Protein AF-A0A2P4Y3R8-F1 (afdb_monomer_lite)

Sequence (422 aa):
MKSQGFIYETKVVGDVSLLGSKKVIDGGCFAMSKYPLANCEEVTFGNVASGEDRYADKGVIYFQVRVPVQSNSGSEATEIVHVVGTHLQAWETPIAVSTRNSQLALMRKFVDSLNLPKDEPVIFAGDMNVNKHADGAQAPDGEYTAMLDLLSVHDPKLQEKSAMYSFDPHSNNLAVDGPSSGGITERLDYIMSMKFWLYSSASLAACVGLLYYTYVTRQQFYPSIIYLVTSKVSVLVLGNAGLVLTTLFGRLLKSFFLGTLRDAEVEVVAARECPEISFHVMVLFTALVFLKIFHWLSQARIEFLEQTDIITRLTHVRLVGLMVMLAAVDTGFVVWCSLKVMEIGPSVFILFGFEFLILLVTIMATFLRYVLYVVDSRMDGAWTNKFTYLFYLELVSEVTKLVVYLVFFMLIFTYYGMPLHI

Secondary structure (DSSP, 8-state):
-GGGT--EEPPPTTTT--TTT--SEE-----EESS-EEEEEEEE-TT---GGGGGEE-EEEEEEEEEEEE-TTS-EEEEEEEEEEEE---SSSHHHHHHHHHHHHHHHHHHHHTT--TTS-EEEEEE----TTSTTTTSTTSHHHHHHHHHTB--PPPPTTS-S-SB-TTT-HHHHS-TT--SS-B--EEEEEB-HHHHHHHHHHHHHHHHHHHHHHH-SHHHHHHHHHH-HHHHHHHHHHHHHHHHHHHHHHIIIII-S--HHHHHHHHTT--HHHHHHHHHHHHHHHHHHHHHHHHHHHHHHHHT-S---HHHHHHHHHHHHHHHHHHHHHHHHHHHHHHHH-SSTHHHHHHHHHHHHHHHHHHHHHHHHHHHHTTSSS--TTHHHHHHHHHHHHHHHHHHHHHHHHHHHHHHH--S---

Structure (mmCIF, N/CA/C/O backbone):
data_AF-A0A2P4Y3R8-F1
#
_entry.id   AF-A0A2P4Y3R8-F1
#
loop_
_atom_site.group_PDB
_atom_site.id
_atom_site.type_symbol
_atom_site.label_atom_id
_atom_site.label_alt_id
_atom_site.label_comp_id
_atom_site.label_asym_id
_atom_site.label_entity_id
_atom_site.label_seq_id
_atom_site.pdbx_PDB_ins_code
_atom_site.Cartn_x
_atom_site.Cartn_y
_atom_site.Cartn_z
_atom_site.occupancy
_atom_site.B_iso_or_equiv
_atom_site.auth_seq_id
_atom_site.auth_comp_id
_atom_site.auth_asym_id
_atom_site.auth_atom_id
_atom_site.pdbx_PDB_model_num
ATOM 1 N N . MET A 1 1 ? 5.828 -11.573 -32.703 1.00 80.31 1 MET A N 1
ATOM 2 C CA . MET A 1 1 ? 4.931 -11.076 -31.633 1.00 80.31 1 MET A CA 1
ATOM 3 C C . MET A 1 1 ? 3.463 -11.392 -31.903 1.00 80.31 1 MET A C 1
ATOM 5 O O . MET A 1 1 ? 2.886 -12.115 -31.103 1.00 80.31 1 MET A O 1
ATOM 9 N N . LYS A 1 2 ? 2.869 -10.974 -33.034 1.00 87.50 2 LYS A N 1
ATOM 10 C CA . LYS A 1 2 ? 1.460 -11.304 -33.360 1.00 87.50 2 LYS A CA 1
ATOM 11 C C . LYS A 1 2 ? 1.169 -12.812 -33.385 1.00 87.50 2 LYS A C 1
ATOM 13 O O . LYS A 1 2 ? 0.206 -13.262 -32.778 1.00 87.50 2 LYS A O 1
ATOM 18 N N . SER A 1 3 ? 2.070 -13.610 -33.962 1.00 89.94 3 SER A N 1
ATOM 19 C CA . SER A 1 3 ? 1.998 -15.084 -33.928 1.00 89.94 3 SER A CA 1
ATOM 20 C C . SER A 1 3 ? 2.093 -15.700 -32.523 1.00 89.94 3 SER A C 1
ATOM 22 O O . SER A 1 3 ? 1.733 -16.855 -32.348 1.00 89.94 3 SER A O 1
ATOM 24 N N . GLN A 1 4 ? 2.559 -14.939 -31.527 1.00 88.69 4 GLN A N 1
ATOM 25 C CA . GLN A 1 4 ? 2.680 -15.339 -30.118 1.00 88.69 4 GLN A CA 1
ATOM 26 C C . GLN A 1 4 ? 1.507 -14.809 -29.261 1.00 88.69 4 GLN A C 1
ATOM 28 O O . GLN A 1 4 ? 1.574 -14.820 -28.031 1.00 88.69 4 GLN A O 1
ATOM 33 N N . GLY A 1 5 ? 0.442 -14.307 -29.901 1.00 87.88 5 GLY A N 1
ATOM 34 C CA . GLY A 1 5 ? -0.787 -13.843 -29.248 1.00 87.88 5 GLY A CA 1
ATOM 35 C C . GLY A 1 5 ? -0.800 -12.370 -28.829 1.00 87.88 5 GLY A C 1
ATOM 36 O O . GLY A 1 5 ? -1.782 -11.923 -28.247 1.00 87.88 5 GLY A O 1
ATOM 37 N N . PHE A 1 6 ? 0.250 -11.598 -29.121 1.00 91.38 6 PHE A N 1
ATOM 38 C CA . PHE A 1 6 ? 0.269 -10.152 -28.873 1.00 91.38 6 PHE A CA 1
ATOM 39 C C . PHE A 1 6 ? -0.452 -9.428 -30.013 1.00 91.38 6 PHE A C 1
ATOM 41 O O . PHE A 1 6 ? 0.163 -9.099 -31.029 1.00 91.38 6 PHE A O 1
ATOM 48 N N . ILE A 1 7 ? -1.767 -9.271 -29.877 1.00 91.69 7 ILE A N 1
ATOM 49 C CA . ILE A 1 7 ? -2.648 -8.770 -30.942 1.00 91.69 7 ILE A CA 1
ATOM 50 C C . ILE A 1 7 ? -2.992 -7.285 -30.805 1.00 91.69 7 ILE A C 1
ATOM 52 O O . ILE A 1 7 ? -3.366 -6.668 -31.798 1.00 91.69 7 ILE A O 1
ATOM 56 N N . TYR A 1 8 ? -2.854 -6.714 -29.607 1.00 90.75 8 TYR A N 1
ATOM 57 C CA . TYR A 1 8 ? -3.070 -5.290 -29.367 1.00 90.75 8 TYR A CA 1
ATOM 58 C C . TYR A 1 8 ? -1.741 -4.556 -29.477 1.00 90.75 8 TYR A C 1
ATOM 60 O O . TYR A 1 8 ? -0.746 -5.020 -28.922 1.00 90.75 8 TYR A O 1
ATOM 68 N N . GLU A 1 9 ? -1.719 -3.424 -30.175 1.00 92.19 9 GLU A N 1
ATOM 69 C CA . GLU A 1 9 ? -0.513 -2.620 -30.367 1.00 92.19 9 GLU A CA 1
ATOM 70 C C . GLU A 1 9 ? -0.818 -1.128 -30.271 1.00 92.19 9 GLU A C 1
ATOM 72 O O . GLU A 1 9 ? -1.919 -0.676 -30.595 1.00 92.19 9 GLU A O 1
ATOM 77 N N . THR A 1 10 ? 0.162 -0.368 -29.803 1.00 90.19 10 THR A N 1
ATOM 78 C CA . THR A 1 10 ? 0.141 1.090 -29.875 1.00 90.19 10 THR A CA 1
ATOM 79 C C . THR A 1 10 ? 0.768 1.568 -31.183 1.00 90.19 10 THR A C 1
ATOM 81 O O . THR A 1 10 ? 1.383 0.797 -31.920 1.00 90.19 10 THR A O 1
ATOM 84 N N . LYS A 1 11 ? 0.668 2.872 -31.451 1.00 87.00 11 LYS A N 1
ATOM 85 C CA . LYS A 1 11 ? 1.521 3.515 -32.455 1.00 87.00 11 LYS A CA 1
ATOM 86 C C . LYS A 1 11 ? 2.966 3.588 -31.958 1.00 87.00 11 LYS A C 1
ATOM 88 O O . LYS A 1 11 ? 3.220 3.421 -30.761 1.00 87.00 11 LYS A O 1
ATOM 93 N N . VAL A 1 12 ? 3.882 3.823 -32.894 1.00 87.50 12 VAL A N 1
ATOM 94 C CA . VAL A 1 12 ? 5.274 4.154 -32.590 1.00 87.50 12 VAL A CA 1
ATOM 95 C C . VAL A 1 12 ? 5.354 5.636 -32.245 1.00 87.50 12 VAL A C 1
ATOM 97 O O . VAL A 1 12 ? 4.813 6.470 -32.976 1.00 87.50 12 VAL A O 1
ATOM 100 N N . VAL A 1 13 ? 6.037 5.953 -31.147 1.00 85.88 13 VAL A N 1
ATOM 101 C CA . VAL A 1 13 ? 6.236 7.335 -30.696 1.00 85.88 13 VAL A CA 1
ATOM 102 C C . VAL A 1 13 ? 6.862 8.175 -31.809 1.00 85.88 13 VAL A C 1
ATOM 104 O O . VAL A 1 13 ? 7.889 7.797 -32.372 1.00 85.88 13 VAL A O 1
ATOM 107 N N . GLY A 1 14 ? 6.262 9.330 -32.111 1.00 78.38 14 GLY A N 1
ATOM 108 C CA . GLY A 1 14 ? 6.790 10.270 -33.107 1.00 78.38 14 GLY A CA 1
ATOM 109 C C . GLY A 1 14 ? 6.389 9.966 -34.554 1.00 78.38 14 GLY A C 1
ATOM 110 O O . GLY A 1 14 ? 6.770 10.699 -35.469 1.00 78.38 14 GLY A O 1
ATOM 111 N N . ASP A 1 15 ? 5.574 8.933 -34.797 1.00 74.06 15 ASP A N 1
ATOM 112 C CA . ASP A 1 15 ? 5.124 8.603 -36.153 1.00 74.06 15 ASP A CA 1
ATOM 113 C C . ASP A 1 15 ? 4.133 9.646 -36.723 1.00 74.06 15 ASP A C 1
ATOM 115 O O . ASP A 1 15 ? 4.111 9.908 -37.928 1.00 74.06 15 ASP A O 1
ATOM 119 N N . VAL A 1 16 ? 3.362 10.333 -35.868 1.00 60.66 16 VAL A N 1
ATOM 120 C CA . VAL A 1 16 ? 2.310 11.291 -36.285 1.00 60.66 16 VAL A CA 1
ATOM 121 C C . VAL A 1 16 ? 2.684 12.762 -36.023 1.00 60.66 16 VAL A C 1
ATOM 123 O O . VAL A 1 16 ? 1.822 13.641 -36.047 1.00 60.66 16 VAL A O 1
ATOM 126 N N . SER A 1 17 ? 3.965 13.066 -35.795 1.00 57.41 17 SER A N 1
ATOM 127 C CA . SER A 1 17 ? 4.448 14.448 -35.661 1.00 57.41 17 SER A CA 1
ATOM 128 C C . SER A 1 17 ? 4.026 15.300 -36.873 1.00 57.41 17 SER A C 1
ATOM 130 O O . SER A 1 17 ? 4.121 14.852 -38.019 1.00 57.41 17 SER A O 1
ATOM 132 N N . LEU A 1 18 ? 3.559 16.537 -36.638 1.00 55.41 18 LEU A N 1
ATOM 133 C CA . LEU A 1 18 ? 3.224 17.491 -37.707 1.00 55.41 18 LEU A CA 1
ATOM 134 C C . LEU A 1 18 ? 4.405 17.588 -38.688 1.00 55.41 18 LEU A C 1
ATOM 136 O O . LEU A 1 18 ? 5.551 17.682 -38.258 1.00 55.41 18 LEU A O 1
ATOM 140 N N . LEU A 1 19 ? 4.135 17.600 -39.999 1.00 53.12 19 LEU A N 1
ATOM 141 C CA . LEU A 1 19 ? 5.152 17.553 -41.071 1.00 53.12 19 LEU A CA 1
ATOM 142 C C . LEU A 1 19 ? 6.309 18.569 -40.927 1.00 53.12 19 LEU A C 1
ATOM 144 O O . LEU A 1 19 ? 7.364 18.359 -41.512 1.00 53.12 19 LEU A O 1
ATOM 148 N N . GLY A 1 20 ? 6.127 19.657 -40.167 1.00 50.16 20 GLY A N 1
ATOM 149 C CA . GLY A 1 20 ? 7.159 20.667 -39.896 1.00 50.16 20 GLY A CA 1
ATOM 150 C C . GLY A 1 20 ? 8.032 20.427 -38.654 1.00 50.16 20 GLY A C 1
ATOM 151 O O . GLY A 1 20 ? 8.997 21.161 -38.464 1.00 50.16 20 GLY A O 1
ATOM 152 N N . SER A 1 21 ? 7.709 19.445 -37.807 1.00 58.12 21 SER A N 1
ATOM 153 C CA . SER A 1 21 ? 8.436 19.124 -36.566 1.00 58.12 21 SER A CA 1
ATOM 154 C C . SER A 1 21 ? 8.866 17.657 -36.454 1.00 58.12 21 SER A C 1
ATOM 156 O O . SER A 1 21 ? 9.479 17.303 -35.453 1.00 58.12 21 SER A O 1
ATOM 158 N N . LYS A 1 22 ? 8.537 16.812 -37.443 1.00 68.50 22 LYS A N 1
ATOM 159 C CA . LYS A 1 22 ? 8.931 15.396 -37.485 1.00 68.50 22 LYS A CA 1
ATOM 160 C C . LYS A 1 22 ? 10.428 15.270 -37.772 1.00 68.50 22 LYS A C 1
ATOM 162 O O . LYS A 1 22 ? 10.925 15.846 -38.743 1.00 68.50 22 LYS A O 1
ATOM 167 N N . LYS A 1 23 ? 11.145 14.527 -36.931 1.00 77.50 23 LYS A N 1
ATOM 168 C CA . LYS A 1 23 ? 12.564 14.222 -37.138 1.00 77.50 23 LYS A CA 1
ATOM 169 C C . LYS A 1 23 ? 12.757 13.136 -38.201 1.00 77.50 23 LYS A C 1
ATOM 171 O O . LYS A 1 23 ? 11.805 12.574 -38.736 1.00 77.50 23 LYS A O 1
ATOM 176 N N . VAL A 1 24 ? 14.021 12.882 -38.543 1.00 76.00 24 VAL A N 1
ATOM 177 C CA . VAL A 1 24 ? 14.418 11.942 -39.607 1.00 76.00 24 VAL A CA 1
ATOM 178 C C . VAL A 1 24 ? 14.015 10.504 -39.265 1.00 76.00 24 VAL A C 1
ATOM 180 O O . VAL A 1 24 ? 13.695 9.731 -40.164 1.00 76.00 24 VAL A O 1
ATOM 183 N N . ILE A 1 25 ? 14.023 10.160 -37.977 1.00 82.00 25 ILE A N 1
ATOM 184 C CA . ILE A 1 25 ? 13.709 8.834 -37.449 1.00 82.00 25 ILE A CA 1
ATOM 185 C C . ILE A 1 25 ? 12.616 8.990 -36.384 1.00 82.00 25 ILE A C 1
ATOM 187 O O . ILE A 1 25 ? 12.618 9.965 -35.626 1.00 82.00 25 ILE A O 1
ATOM 191 N N . ASP A 1 26 ? 11.675 8.049 -36.328 1.00 83.81 26 ASP A N 1
ATOM 192 C CA . ASP A 1 26 ? 10.723 7.965 -35.217 1.00 83.81 26 ASP A CA 1
ATOM 193 C C . ASP A 1 26 ? 11.428 7.584 -33.896 1.00 83.81 26 ASP A C 1
ATOM 195 O O . ASP A 1 26 ? 12.639 7.354 -33.841 1.00 83.81 26 ASP A O 1
ATOM 199 N N . GLY A 1 27 ? 10.692 7.587 -32.787 1.00 82.38 27 GLY A N 1
ATOM 200 C CA . GLY A 1 27 ? 11.248 7.280 -31.471 1.00 82.38 27 GLY A CA 1
ATOM 201 C C . GLY A 1 27 ? 11.538 5.797 -31.233 1.00 82.38 27 GLY A C 1
ATOM 202 O O . GLY A 1 27 ? 12.138 5.467 -30.211 1.00 82.38 27 GLY A O 1
ATOM 203 N N . GLY A 1 28 ? 11.085 4.894 -32.110 1.00 86.44 28 GLY A N 1
ATOM 204 C CA . GLY A 1 28 ? 11.276 3.445 -31.995 1.00 86.44 28 GLY A CA 1
ATOM 205 C C . GLY A 1 28 ? 10.563 2.765 -30.817 1.00 86.44 28 GLY A C 1
ATOM 206 O O . GLY A 1 28 ? 10.687 1.553 -30.648 1.00 86.44 28 GLY A O 1
ATOM 207 N N . CYS A 1 29 ? 9.811 3.506 -29.998 1.00 91.12 29 CYS A N 1
ATOM 208 C CA . CYS A 1 29 ? 9.105 2.975 -28.834 1.00 91.12 29 CYS A CA 1
ATOM 209 C C . CYS A 1 29 ? 7.635 2.697 -29.175 1.00 91.12 29 CYS A C 1
ATOM 211 O O . CYS A 1 29 ? 6.921 3.583 -29.642 1.00 91.12 29 CYS A O 1
ATOM 213 N N . PHE A 1 30 ? 7.180 1.470 -28.933 1.00 93.00 30 PHE A N 1
ATOM 214 C CA . PHE A 1 30 ? 5.783 1.053 -29.037 1.00 93.00 30 PHE A CA 1
ATOM 215 C C . PHE A 1 30 ? 5.540 -0.129 -28.096 1.00 93.00 30 PHE A C 1
ATOM 217 O O . PHE A 1 30 ? 6.482 -0.789 -27.653 1.00 93.00 30 PHE A O 1
ATOM 224 N N . ALA A 1 31 ? 4.277 -0.420 -27.805 1.00 92.56 31 ALA A N 1
ATOM 225 C CA . ALA A 1 31 ? 3.898 -1.551 -26.978 1.00 92.56 31 ALA A CA 1
ATOM 226 C C . ALA A 1 31 ? 3.015 -2.532 -27.738 1.00 92.56 31 ALA A C 1
ATOM 228 O O . ALA A 1 31 ? 2.199 -2.153 -28.580 1.00 92.56 31 ALA A O 1
ATOM 229 N N . MET A 1 32 ? 3.156 -3.809 -27.386 1.00 93.94 32 MET A N 1
ATOM 230 C CA . MET A 1 32 ? 2.245 -4.865 -27.800 1.00 93.94 32 MET A CA 1
ATOM 231 C C . MET A 1 32 ? 1.757 -5.641 -26.582 1.00 93.94 32 MET A C 1
ATOM 233 O O . MET A 1 32 ? 2.530 -5.918 -25.667 1.00 93.94 32 MET A O 1
ATOM 237 N N . SER A 1 33 ? 0.492 -6.049 -26.591 1.00 91.75 33 SER A N 1
ATOM 238 C CA . SER A 1 33 ? -0.130 -6.770 -25.484 1.00 91.75 33 SER A CA 1
ATOM 239 C C . SER A 1 33 ? -1.001 -7.923 -25.977 1.00 91.75 33 SER A C 1
ATOM 241 O O . SER A 1 33 ? -1.590 -7.878 -27.061 1.00 91.75 33 SER A O 1
ATOM 243 N N . LYS A 1 34 ? -1.084 -8.978 -25.158 1.00 91.44 34 LYS A N 1
ATOM 244 C CA . LYS A 1 34 ? -2.095 -10.040 -25.304 1.00 91.44 34 LYS A CA 1
ATOM 245 C C . LYS A 1 34 ? -3.477 -9.576 -24.841 1.00 91.44 34 LYS A C 1
ATOM 247 O O . LYS A 1 34 ? -4.485 -10.147 -25.240 1.00 91.44 34 LYS A O 1
ATOM 252 N N . TYR A 1 35 ? -3.506 -8.534 -24.017 1.00 90.56 35 TYR A N 1
ATOM 253 C CA . TYR A 1 35 ? -4.698 -7.982 -23.397 1.00 90.56 35 TYR A CA 1
ATOM 254 C C . TYR A 1 35 ? -5.066 -6.618 -23.990 1.00 90.56 35 TYR A C 1
ATOM 256 O O . TYR A 1 35 ? -4.163 -5.907 -24.444 1.00 90.56 35 TYR A O 1
ATOM 264 N N . PRO A 1 36 ? -6.357 -6.232 -23.969 1.00 89.69 36 PRO A N 1
ATOM 265 C CA . PRO A 1 36 ? -6.809 -4.982 -24.563 1.00 89.69 36 PRO A CA 1
ATOM 266 C C . PRO A 1 36 ? -6.053 -3.765 -24.029 1.00 89.69 36 PRO A C 1
ATOM 268 O O . PRO A 1 36 ? -5.886 -3.607 -22.816 1.00 89.69 36 PRO A O 1
ATOM 271 N N . LEU A 1 37 ? -5.637 -2.904 -24.958 1.00 91.25 37 LEU A N 1
ATOM 272 C CA . LEU A 1 37 ? -5.038 -1.607 -24.666 1.00 91.25 37 LEU A CA 1
ATOM 273 C C . LEU A 1 37 ? -6.103 -0.509 -24.739 1.00 91.25 37 LEU A C 1
ATOM 275 O O . LEU A 1 37 ? -6.946 -0.521 -25.637 1.00 91.25 37 LEU A O 1
ATOM 279 N N . ALA A 1 38 ? -6.062 0.438 -23.808 1.00 88.50 38 ALA A N 1
ATOM 280 C CA . ALA A 1 38 ? -6.932 1.611 -23.782 1.00 88.50 38 ALA A CA 1
ATOM 281 C C . ALA A 1 38 ? -6.128 2.879 -23.465 1.00 88.50 38 ALA A C 1
ATOM 283 O O . ALA A 1 38 ? -5.016 2.796 -22.949 1.00 88.50 38 ALA A O 1
ATOM 284 N N . ASN A 1 39 ? -6.705 4.045 -23.773 1.00 88.56 39 ASN A N 1
ATOM 285 C CA . ASN A 1 39 ? -6.154 5.370 -23.464 1.00 88.56 39 ASN A CA 1
ATOM 286 C C . ASN A 1 39 ? -4.656 5.494 -23.780 1.00 88.56 39 ASN A C 1
ATOM 288 O O . ASN A 1 39 ? -3.850 5.802 -22.907 1.00 88.56 39 ASN A O 1
ATOM 292 N N . CYS A 1 40 ? -4.287 5.194 -25.025 1.00 91.81 40 CYS A N 1
ATOM 293 C CA . CYS A 1 40 ? -2.906 5.308 -25.469 1.00 91.81 40 CYS A CA 1
ATOM 294 C C . CYS A 1 40 ? -2.580 6.770 -25.791 1.00 91.81 40 CYS A C 1
ATOM 296 O O . CYS A 1 40 ? -3.207 7.355 -26.676 1.00 91.81 40 CYS A O 1
ATOM 298 N N . GLU A 1 41 ? -1.588 7.333 -25.113 1.00 91.69 41 GLU A N 1
ATOM 299 C CA . GLU A 1 41 ? -1.102 8.697 -25.324 1.00 91.69 41 GLU A CA 1
ATOM 300 C C . GLU A 1 41 ? 0.417 8.692 -25.496 1.00 91.69 41 GLU A C 1
ATOM 302 O O . GLU A 1 41 ? 1.101 7.780 -25.038 1.00 91.69 41 GLU A O 1
ATOM 307 N N . GLU A 1 42 ? 0.965 9.708 -26.152 1.00 91.50 42 GLU A N 1
ATOM 308 C CA . GLU A 1 42 ? 2.407 9.835 -26.346 1.00 91.50 42 GLU A CA 1
ATOM 309 C C . GLU A 1 42 ? 2.859 11.286 -26.211 1.00 91.50 42 GLU A C 1
ATOM 311 O O . GLU A 1 42 ? 2.099 12.224 -26.465 1.00 91.50 42 GLU A O 1
ATOM 316 N N . VAL A 1 43 ? 4.121 11.471 -25.835 1.00 90.75 43 VAL A N 1
ATOM 317 C CA . VAL A 1 43 ? 4.776 12.778 -25.836 1.00 90.75 43 VAL A CA 1
ATOM 318 C C . VAL A 1 43 ? 6.226 12.637 -26.280 1.00 90.75 43 VAL A C 1
ATOM 320 O O . VAL A 1 43 ? 6.988 11.841 -25.738 1.00 90.75 43 VAL A O 1
ATOM 323 N N . THR A 1 44 ? 6.636 13.428 -27.267 1.00 91.00 44 THR A N 1
ATOM 324 C CA . THR A 1 44 ? 8.034 13.487 -27.717 1.00 91.00 44 THR A CA 1
ATOM 325 C C . THR A 1 44 ? 8.859 14.406 -26.818 1.00 91.00 44 THR A C 1
ATOM 327 O O . THR A 1 44 ? 8.371 15.457 -26.397 1.00 91.00 44 THR A O 1
ATOM 330 N N . PHE A 1 45 ? 10.142 14.104 -26.613 1.00 91.31 45 PHE A N 1
ATOM 331 C CA . PHE A 1 45 ? 11.068 14.992 -25.894 1.00 91.31 45 PHE A CA 1
ATOM 332 C C . PHE A 1 45 ? 11.451 16.255 -26.688 1.00 91.31 45 PHE A C 1
ATOM 334 O O . PHE A 1 45 ? 12.042 17.191 -26.140 1.00 91.31 45 PHE A O 1
ATOM 341 N N . GLY A 1 46 ? 11.120 16.304 -27.983 1.00 88.12 46 GLY A N 1
ATOM 342 C CA . GLY A 1 46 ? 11.381 17.445 -28.857 1.00 88.12 46 GLY A CA 1
ATOM 343 C C . GLY A 1 46 ? 12.875 17.771 -28.943 1.00 88.12 46 GLY A C 1
ATOM 344 O O . GLY A 1 46 ? 13.689 16.933 -29.341 1.00 88.12 46 GLY A O 1
ATOM 345 N N . ASN A 1 47 ? 13.236 18.997 -28.556 1.00 88.06 47 ASN A N 1
ATOM 346 C CA . ASN A 1 47 ? 14.613 19.501 -28.612 1.00 88.06 47 ASN A CA 1
ATOM 347 C C . ASN A 1 47 ? 15.503 19.019 -27.454 1.00 88.06 47 ASN A C 1
ATOM 349 O O . ASN A 1 47 ? 16.705 19.287 -27.468 1.00 88.06 47 ASN A O 1
ATOM 353 N N . VAL A 1 48 ? 14.945 18.326 -26.455 1.00 91.62 48 VAL A N 1
ATOM 354 C CA . VAL A 1 48 ? 15.709 17.775 -25.325 1.00 91.62 48 VAL A CA 1
ATOM 355 C C . VAL A 1 48 ? 16.400 16.482 -25.769 1.00 91.62 48 VAL A C 1
ATOM 357 O O . VAL A 1 48 ? 15.962 15.376 -25.458 1.00 91.62 48 VAL A O 1
ATOM 360 N N . ALA A 1 49 ? 17.456 16.642 -26.566 1.00 91.44 49 ALA A N 1
ATOM 361 C CA . ALA A 1 49 ? 18.290 15.575 -27.110 1.00 91.44 49 ALA A CA 1
ATOM 362 C C . ALA A 1 49 ? 19.714 16.086 -27.406 1.00 91.44 49 ALA A C 1
ATOM 364 O O . ALA A 1 49 ? 19.936 17.270 -27.704 1.00 91.44 49 ALA A O 1
ATOM 365 N N . SER A 1 50 ? 20.691 15.183 -27.383 1.00 91.38 50 SER A N 1
ATOM 366 C CA . SER A 1 50 ? 22.107 15.462 -27.630 1.00 91.38 50 SER A CA 1
ATOM 367 C C . SER A 1 50 ? 22.730 14.436 -28.581 1.00 91.38 50 SER A C 1
ATOM 369 O O . SER A 1 50 ? 22.249 13.313 -28.692 1.00 91.38 50 SER A O 1
ATOM 371 N N . GLY A 1 51 ? 23.794 14.829 -29.288 1.00 89.00 51 GLY A N 1
ATOM 372 C CA . GLY A 1 51 ? 24.458 13.952 -30.257 1.00 89.00 51 GLY A CA 1
ATOM 373 C C . GLY A 1 51 ? 23.517 13.473 -31.367 1.00 89.00 51 GLY A C 1
ATOM 374 O O . GLY A 1 51 ? 22.705 14.249 -31.877 1.00 89.00 51 GLY A O 1
ATOM 375 N N . GLU A 1 52 ? 23.637 12.195 -31.721 1.00 84.62 52 GLU A N 1
ATOM 376 C CA . GLU A 1 52 ? 22.868 11.545 -32.790 1.00 84.62 52 GLU A CA 1
ATOM 377 C C . GLU A 1 52 ? 21.383 11.353 -32.438 1.00 84.62 52 GLU A C 1
ATOM 379 O O . GLU A 1 52 ? 20.530 11.388 -33.324 1.00 84.62 52 GLU A O 1
ATOM 384 N N . ASP A 1 53 ? 21.030 11.294 -31.149 1.00 87.06 53 ASP A N 1
ATOM 385 C CA . ASP A 1 53 ? 19.632 11.183 -30.698 1.00 87.06 53 ASP A CA 1
ATOM 386 C C . ASP A 1 53 ? 18.775 12.398 -31.105 1.00 87.06 53 ASP A C 1
ATOM 388 O O . ASP A 1 53 ? 17.544 12.355 -31.072 1.00 87.06 53 ASP A O 1
ATOM 392 N N . ARG A 1 54 ? 19.399 13.496 -31.554 1.00 87.44 54 ARG A N 1
ATOM 393 C CA . ARG A 1 54 ? 18.690 14.644 -32.139 1.00 87.44 54 ARG A CA 1
ATOM 394 C C . ARG A 1 54 ? 17.960 14.315 -33.436 1.00 87.44 54 ARG A C 1
ATOM 396 O O . ARG A 1 54 ? 17.043 15.058 -33.777 1.00 87.44 54 ARG A O 1
ATOM 403 N N . TYR A 1 55 ? 18.336 13.241 -34.127 1.00 85.56 55 TYR A N 1
ATOM 404 C CA . TYR A 1 55 ? 17.690 12.801 -35.364 1.00 85.56 55 TYR A CA 1
ATOM 405 C C . TYR A 1 55 ? 16.473 11.894 -35.131 1.00 85.56 55 TYR A C 1
ATOM 407 O O . TYR A 1 55 ? 15.758 11.624 -36.094 1.00 85.56 55 TYR A O 1
ATOM 415 N N . ALA A 1 56 ? 16.217 11.470 -33.886 1.00 86.69 56 ALA A N 1
ATOM 416 C CA . ALA A 1 56 ? 15.104 10.598 -33.517 1.00 86.69 56 ALA A CA 1
ATOM 417 C C . ALA A 1 56 ? 14.050 11.322 -32.661 1.00 86.69 56 ALA A C 1
ATOM 419 O O . ALA A 1 56 ? 14.379 12.052 -31.715 1.00 86.69 56 ALA A O 1
ATOM 420 N N . ASP A 1 57 ? 12.767 11.114 -32.963 1.00 86.00 57 ASP A N 1
ATOM 421 C CA . ASP A 1 57 ? 11.630 11.605 -32.166 1.00 86.00 57 ASP A CA 1
ATOM 422 C C . ASP A 1 57 ? 11.399 10.729 -30.922 1.00 86.00 57 ASP A C 1
ATOM 424 O O . ASP A 1 57 ? 10.308 10.220 -30.673 1.00 86.00 57 ASP A O 1
ATOM 428 N N . LYS A 1 58 ? 12.452 10.562 -30.107 1.00 92.19 58 LYS A N 1
ATOM 429 C CA . LYS A 1 58 ? 12.373 9.875 -28.811 1.00 92.19 58 LYS A CA 1
ATOM 430 C C . LYS A 1 58 ? 11.334 10.542 -27.910 1.00 92.19 58 LYS A C 1
ATOM 432 O O . LYS A 1 58 ? 11.145 11.765 -27.925 1.00 92.19 58 LYS A O 1
ATOM 437 N N . GLY A 1 59 ? 10.690 9.735 -27.081 1.00 93.12 59 GLY A N 1
ATOM 438 C CA . GLY A 1 59 ? 9.620 10.193 -26.216 1.00 93.12 59 GLY A CA 1
ATOM 439 C C . GLY A 1 59 ? 9.088 9.096 -25.315 1.00 93.12 59 GLY A C 1
ATOM 440 O O . GLY A 1 59 ? 9.690 8.034 -25.165 1.00 93.12 59 GLY A O 1
ATOM 441 N N . VAL A 1 60 ? 7.934 9.387 -24.738 1.00 95.44 60 VAL A N 1
ATOM 442 C CA . VAL A 1 60 ? 7.224 8.538 -23.794 1.00 95.44 60 VAL A CA 1
ATOM 443 C C . VAL A 1 60 ? 5.926 8.079 -24.433 1.00 95.44 60 VAL A C 1
ATOM 445 O O . VAL A 1 60 ? 5.227 8.876 -25.061 1.00 95.44 60 VAL A O 1
ATOM 448 N N . ILE A 1 61 ? 5.584 6.816 -24.215 1.00 95.31 61 ILE A N 1
ATOM 449 C CA . ILE A 1 61 ? 4.277 6.257 -24.527 1.00 95.31 61 ILE A CA 1
ATOM 450 C C . ILE A 1 61 ? 3.567 5.835 -23.248 1.00 95.31 61 ILE A C 1
ATOM 452 O O . ILE A 1 61 ? 4.141 5.170 -22.394 1.00 95.31 61 ILE A O 1
ATOM 456 N N . TYR A 1 62 ? 2.308 6.213 -23.113 1.00 96.38 62 TYR A N 1
ATOM 457 C CA . TYR A 1 62 ? 1.421 5.785 -22.046 1.00 96.38 62 TYR A CA 1
ATOM 458 C C . TYR A 1 62 ? 0.308 4.920 -22.625 1.00 96.38 62 TYR A C 1
ATOM 460 O O . TYR A 1 62 ? -0.214 5.214 -23.698 1.00 96.38 62 TYR A O 1
ATOM 468 N N . PHE A 1 63 ? -0.064 3.859 -21.916 1.00 95.06 63 PHE A N 1
ATOM 469 C CA . PHE A 1 63 ? -1.226 3.043 -22.247 1.00 95.06 63 PHE A CA 1
ATOM 470 C C . PHE A 1 63 ? -1.767 2.326 -21.010 1.00 95.06 63 PHE A C 1
ATOM 472 O O . PHE A 1 63 ? -1.035 1.990 -20.077 1.00 95.06 63 PHE A O 1
ATOM 479 N N . GLN A 1 64 ? -3.068 2.056 -21.024 1.00 93.88 64 GLN A N 1
ATOM 480 C CA . GLN A 1 64 ? -3.737 1.209 -20.045 1.00 93.88 64 GLN A CA 1
ATOM 481 C C . GLN A 1 64 ? -3.819 -0.214 -20.579 1.00 93.88 64 GLN A C 1
ATOM 483 O O . GLN A 1 64 ? -4.291 -0.428 -21.696 1.00 93.88 64 GLN A O 1
ATOM 488 N N . VAL A 1 65 ? -3.415 -1.190 -19.773 1.00 92.50 65 VAL A N 1
ATOM 489 C CA . VAL A 1 65 ? -3.607 -2.612 -20.068 1.00 92.50 65 VAL A CA 1
ATOM 490 C C . VAL A 1 65 ? -4.727 -3.146 -19.191 1.00 92.50 65 VAL A C 1
ATOM 492 O O . VAL A 1 65 ? -4.684 -3.003 -17.972 1.00 92.50 65 VAL A O 1
ATOM 495 N N . ARG A 1 66 ? -5.720 -3.781 -19.814 1.00 87.81 66 ARG A N 1
ATOM 496 C CA . ARG A 1 66 ? -6.842 -4.427 -19.126 1.00 87.81 66 ARG A CA 1
ATOM 497 C C . ARG A 1 66 ? -6.534 -5.893 -18.870 1.00 87.81 66 ARG A C 1
ATOM 499 O O . ARG A 1 66 ? -6.767 -6.726 -19.742 1.00 87.81 66 ARG A O 1
ATOM 506 N N . VAL A 1 67 ? -5.982 -6.203 -17.706 1.00 85.12 67 VAL A N 1
ATOM 507 C CA . VAL A 1 67 ? -5.561 -7.563 -17.365 1.00 85.12 67 VAL A CA 1
ATOM 508 C C . VAL A 1 67 ? -6.753 -8.321 -16.767 1.00 85.12 67 VAL A C 1
ATOM 510 O O . VAL A 1 67 ? -7.310 -7.873 -15.764 1.00 85.12 67 VAL A O 1
ATOM 513 N N . PRO A 1 68 ? -7.181 -9.448 -17.362 1.00 77.38 68 PRO A N 1
ATOM 514 C CA . PRO A 1 68 ? -8.210 -10.286 -16.773 1.00 77.38 68 PRO A CA 1
ATOM 515 C C . PRO A 1 68 ? -7.662 -10.946 -15.508 1.00 77.38 68 PRO A C 1
ATOM 517 O O . PRO A 1 68 ? -6.618 -11.599 -15.530 1.00 77.38 68 PRO A O 1
ATOM 520 N N . VAL A 1 69 ? -8.399 -10.795 -14.416 1.00 71.38 69 VAL A N 1
ATOM 521 C CA . VAL A 1 69 ? -8.141 -11.440 -13.133 1.00 71.38 69 VAL A CA 1
ATOM 522 C C . VAL A 1 69 ? -9.180 -12.542 -12.973 1.00 71.38 69 VAL A C 1
ATOM 524 O O . VAL A 1 69 ? -10.389 -12.298 -13.025 1.00 71.38 69 VAL A O 1
ATOM 527 N N . GLN A 1 70 ? -8.720 -13.786 -12.832 1.00 50.31 70 GLN A N 1
ATOM 528 C CA . GLN A 1 70 ? -9.621 -14.917 -12.625 1.00 50.31 70 GLN A CA 1
ATOM 529 C C . GLN A 1 70 ? -10.305 -14.784 -11.260 1.00 50.31 70 GLN A C 1
ATOM 531 O O . GLN A 1 70 ? -9.687 -15.022 -10.225 1.00 50.31 70 GLN A O 1
ATOM 536 N N . SER A 1 71 ? -11.591 -14.420 -11.259 1.00 45.38 71 SER A N 1
ATOM 537 C CA . SER A 1 71 ? -12.433 -14.498 -10.064 1.00 45.38 71 SER A CA 1
ATOM 538 C C . SER A 1 71 ? -13.064 -15.882 -9.951 1.00 45.38 71 SER A C 1
ATOM 540 O O . SER A 1 71 ? -13.655 -16.396 -10.904 1.00 45.38 71 SER A O 1
ATOM 542 N N . ASN A 1 72 ? -13.043 -16.454 -8.748 1.00 44.38 72 ASN A N 1
ATOM 543 C CA . ASN A 1 72 ? -13.709 -17.724 -8.442 1.00 44.38 72 ASN A CA 1
ATOM 544 C C . ASN A 1 72 ? -15.253 -17.654 -8.503 1.00 44.38 72 ASN A C 1
ATOM 546 O O . ASN A 1 72 ? -15.910 -18.684 -8.382 1.00 44.38 72 ASN A O 1
ATOM 550 N N . SER A 1 73 ? -15.853 -16.475 -8.707 1.00 47.50 73 SER A N 1
ATOM 551 C CA . SER A 1 73 ? -17.304 -16.295 -8.901 1.00 47.50 73 SER A CA 1
ATOM 552 C C . SER A 1 73 ? -17.778 -16.530 -10.343 1.00 47.50 73 SER A C 1
ATOM 554 O O . SER A 1 73 ? -18.965 -16.378 -10.623 1.00 47.50 73 SER A O 1
ATOM 556 N N . GLY A 1 74 ? -16.872 -16.855 -11.274 1.00 45.75 74 GLY A N 1
ATOM 557 C CA . GLY A 1 74 ? -17.193 -16.980 -12.701 1.00 45.75 74 GLY A CA 1
ATOM 558 C C . GLY A 1 74 ? -17.426 -15.638 -13.410 1.00 45.75 74 GLY A C 1
ATOM 559 O O . GLY A 1 74 ? -17.757 -15.625 -14.592 1.00 45.75 74 GLY A O 1
ATOM 560 N N . SER A 1 75 ? -17.242 -14.511 -12.715 1.00 44.78 75 SER A N 1
ATOM 561 C CA . SER A 1 75 ? -17.231 -13.174 -13.313 1.00 44.78 75 SER A CA 1
ATOM 562 C C . SER A 1 75 ? -15.800 -12.783 -13.679 1.00 44.78 75 SER A C 1
ATOM 564 O O . SER A 1 75 ? -14.942 -12.728 -12.801 1.00 44.78 75 SER A O 1
ATOM 566 N N . GLU A 1 76 ? -15.533 -12.481 -14.947 1.00 54.84 76 GLU A N 1
ATOM 567 C CA . GLU A 1 76 ? -14.250 -11.913 -15.376 1.00 54.84 76 GLU A CA 1
ATOM 568 C C . GLU A 1 76 ? -14.072 -10.521 -14.747 1.00 54.84 76 GLU A C 1
ATOM 570 O O . GLU A 1 76 ? -14.648 -9.534 -15.206 1.00 54.84 76 GLU A O 1
ATOM 575 N N . ALA A 1 77 ? -13.305 -10.437 -13.658 1.00 62.59 77 ALA A N 1
ATOM 576 C CA . ALA A 1 77 ? -12.845 -9.160 -13.134 1.00 62.59 77 ALA A CA 1
ATOM 577 C C . ALA A 1 77 ? -11.675 -8.687 -14.005 1.00 62.59 77 ALA A C 1
ATOM 579 O O . ALA A 1 77 ? -10.871 -9.488 -14.473 1.00 62.59 77 ALA A O 1
ATOM 580 N N . THR A 1 78 ? -11.595 -7.390 -14.276 1.00 70.69 78 THR A N 1
ATOM 581 C CA . THR A 1 78 ? -10.519 -6.809 -15.083 1.00 70.69 78 THR A CA 1
ATOM 582 C C . THR A 1 78 ? -9.842 -5.731 -14.262 1.00 70.69 78 THR A C 1
ATOM 584 O O . THR A 1 78 ? -10.507 -4.789 -13.836 1.00 70.69 78 THR A O 1
ATOM 587 N N . GLU A 1 79 ? -8.535 -5.858 -14.065 1.00 79.94 79 GLU A N 1
ATOM 588 C CA . GLU A 1 79 ? -7.718 -4.811 -13.461 1.00 79.94 79 GLU A CA 1
ATOM 589 C C . GLU A 1 79 ? -7.083 -3.940 -14.541 1.00 79.94 79 GLU A C 1
ATOM 591 O O . GLU A 1 79 ? -6.732 -4.406 -15.632 1.00 79.94 79 GLU A O 1
ATOM 596 N N . ILE A 1 80 ? -6.954 -2.653 -14.234 1.00 84.38 80 ILE A N 1
ATOM 597 C CA . ILE A 1 80 ? -6.300 -1.683 -15.102 1.00 84.38 80 ILE A CA 1
ATOM 598 C C . ILE A 1 80 ? -4.889 -1.461 -14.573 1.00 84.38 80 ILE A C 1
ATOM 600 O O . ILE A 1 80 ? -4.687 -1.139 -13.406 1.00 84.38 80 ILE A O 1
ATOM 604 N N . VAL A 1 81 ? -3.909 -1.640 -15.454 1.00 89.62 81 VAL A N 1
ATOM 605 C CA . VAL A 1 81 ? -2.510 -1.317 -15.178 1.00 89.62 81 VAL A CA 1
ATOM 606 C C . VAL A 1 81 ? -2.083 -0.190 -16.102 1.00 89.62 81 VAL A C 1
ATOM 608 O O . VAL A 1 81 ? -2.214 -0.295 -17.324 1.00 89.62 81 VAL A O 1
ATOM 611 N N . HIS A 1 82 ? -1.548 0.880 -15.525 1.00 93.50 82 HIS A N 1
ATOM 612 C CA . HIS A 1 82 ? -0.986 1.999 -16.268 1.00 93.50 82 HIS A CA 1
ATOM 613 C C . HIS A 1 82 ? 0.481 1.727 -16.582 1.00 93.50 82 HIS A C 1
ATOM 615 O O . HIS A 1 82 ? 1.286 1.522 -15.672 1.00 93.50 82 HIS A O 1
ATOM 621 N N . VAL A 1 83 ? 0.850 1.761 -17.859 1.00 95.44 83 VAL A N 1
ATOM 622 C CA . VAL A 1 83 ? 2.231 1.541 -18.292 1.00 95.44 83 VAL A CA 1
ATOM 623 C C . VAL A 1 83 ? 2.743 2.771 -19.023 1.00 95.44 83 VAL A C 1
ATOM 625 O O . VAL A 1 83 ? 2.083 3.303 -19.912 1.00 95.44 83 VAL A O 1
ATOM 628 N N . VAL A 1 84 ? 3.934 3.208 -18.630 1.00 96.69 84 VAL A N 1
ATOM 629 C CA . VAL A 1 84 ? 4.674 4.335 -19.187 1.00 96.69 84 VAL A CA 1
ATOM 630 C C . VAL A 1 84 ? 5.971 3.780 -19.775 1.00 96.69 84 VAL A C 1
ATOM 632 O O . VAL A 1 84 ? 6.902 3.446 -19.043 1.00 96.69 84 VAL A O 1
ATOM 635 N N . GLY A 1 85 ? 5.998 3.614 -21.094 1.00 96.44 85 GLY A N 1
ATOM 636 C CA . GLY A 1 85 ? 7.140 3.136 -21.868 1.00 96.44 85 GLY A CA 1
ATOM 637 C C . GLY A 1 85 ? 8.030 4.284 -22.344 1.00 96.44 85 GLY A C 1
ATOM 638 O O . GLY A 1 85 ? 7.520 5.337 -22.722 1.00 96.44 85 GLY A O 1
ATOM 639 N N . THR A 1 86 ? 9.350 4.100 -22.357 1.00 96.81 86 THR A N 1
ATOM 640 C CA . THR A 1 86 ? 10.284 5.106 -22.891 1.00 96.81 86 THR A CA 1
ATOM 641 C C . THR A 1 86 ? 11.596 4.488 -23.384 1.00 96.81 86 THR A C 1
ATOM 643 O O . THR A 1 86 ? 11.914 3.341 -23.076 1.00 96.81 86 THR A O 1
ATOM 646 N N . HIS A 1 87 ? 12.361 5.273 -24.140 1.00 96.56 87 HIS A N 1
ATOM 647 C CA . HIS A 1 87 ? 13.771 5.038 -24.441 1.00 96.56 87 HIS A CA 1
ATOM 648 C C . HIS A 1 87 ? 14.498 6.388 -24.349 1.00 96.56 87 HIS A C 1
ATOM 650 O O . HIS A 1 87 ? 14.263 7.285 -25.163 1.00 96.56 87 HIS A O 1
ATOM 656 N N . LEU A 1 88 ? 15.338 6.558 -23.325 1.00 96.44 88 LEU A N 1
ATOM 657 C CA . LEU A 1 88 ? 15.986 7.837 -23.016 1.00 96.44 88 LEU A CA 1
ATOM 658 C C . LEU A 1 88 ? 17.246 8.101 -23.857 1.00 96.44 88 LEU A C 1
ATOM 660 O O . LEU A 1 88 ? 17.653 7.303 -24.702 1.00 96.44 88 LEU A O 1
ATOM 664 N N . GLN A 1 89 ? 17.832 9.281 -23.653 1.00 95.69 89 GLN A N 1
ATOM 665 C CA . GLN A 1 89 ? 19.078 9.719 -24.270 1.00 95.69 89 GLN A CA 1
ATOM 666 C C . GLN A 1 89 ? 20.231 8.745 -23.979 1.00 95.69 89 GLN A C 1
ATOM 668 O O . GLN A 1 89 ? 20.560 8.490 -22.821 1.00 95.69 89 GLN A O 1
ATOM 673 N N . ALA A 1 90 ? 20.892 8.284 -25.039 1.00 91.62 90 ALA A N 1
ATOM 674 C CA . ALA A 1 90 ? 22.046 7.394 -24.953 1.00 91.62 90 ALA A CA 1
ATOM 675 C C . ALA A 1 90 ? 23.343 8.140 -24.585 1.00 91.62 90 ALA A C 1
ATOM 677 O O . ALA A 1 90 ? 23.420 9.368 -24.729 1.00 91.62 90 ALA A O 1
ATOM 678 N N . TRP A 1 91 ? 24.368 7.357 -24.222 1.00 90.00 91 TRP A N 1
ATOM 679 C CA . TRP A 1 91 ? 25.746 7.745 -23.872 1.00 90.00 91 TRP A CA 1
ATOM 680 C C . TRP A 1 91 ? 25.958 8.290 -22.457 1.00 90.00 91 TRP A C 1
ATOM 682 O O . TRP A 1 91 ? 25.116 8.989 -21.914 1.00 90.00 91 TRP A O 1
ATOM 692 N N . GLU A 1 92 ? 27.155 8.075 -21.911 1.00 87.06 92 GLU A N 1
ATOM 693 C CA . GLU A 1 92 ? 27.539 8.468 -20.541 1.00 87.06 92 GLU A CA 1
ATOM 694 C C . GLU A 1 92 ? 28.183 9.865 -20.446 1.00 87.06 92 GLU A C 1
ATOM 696 O O . GLU A 1 92 ? 28.768 10.249 -19.434 1.00 87.06 92 GLU A O 1
ATOM 701 N N . THR A 1 93 ? 28.122 10.665 -21.516 1.00 89.56 93 THR A N 1
ATOM 702 C CA . THR A 1 93 ? 28.695 12.021 -21.479 1.00 89.56 93 THR A CA 1
ATOM 703 C C . THR A 1 93 ? 27.918 12.920 -20.504 1.00 89.56 93 THR A C 1
ATOM 705 O O . THR A 1 93 ? 26.697 12.789 -20.402 1.00 89.56 93 THR A O 1
ATOM 708 N N . PRO A 1 94 ? 28.548 13.922 -19.858 1.00 90.62 94 PRO A N 1
ATOM 709 C CA . PRO A 1 94 ? 27.842 14.821 -18.935 1.00 90.62 94 PRO A CA 1
ATOM 710 C C . PRO A 1 94 ? 26.629 15.536 -19.558 1.00 90.62 94 PRO A C 1
ATOM 712 O O . PRO A 1 94 ? 25.630 15.797 -18.888 1.00 90.62 94 PRO A O 1
ATOM 715 N N . ILE A 1 95 ? 26.697 15.834 -20.861 1.00 92.75 95 ILE A N 1
ATOM 716 C CA . ILE A 1 95 ? 25.587 16.434 -21.613 1.00 92.75 95 ILE A CA 1
ATOM 717 C C . ILE A 1 95 ? 24.438 15.430 -21.767 1.00 92.75 95 ILE A C 1
ATOM 719 O O . ILE A 1 95 ? 23.276 15.814 -21.620 1.00 92.75 95 ILE A O 1
ATOM 723 N N . ALA A 1 96 ? 24.743 14.159 -22.033 1.00 92.75 96 ALA A N 1
ATOM 724 C CA . ALA A 1 96 ? 23.746 13.103 -22.156 1.00 92.75 96 ALA A CA 1
ATOM 725 C C . ALA A 1 96 ? 23.050 12.818 -20.816 1.00 92.75 96 ALA A C 1
ATOM 727 O O . ALA A 1 96 ? 21.822 12.831 -20.775 1.00 92.75 96 ALA A O 1
ATOM 728 N N . VAL A 1 97 ? 23.804 12.721 -19.715 1.00 92.56 97 VAL A N 1
ATOM 729 C CA . VAL A 1 97 ? 23.274 12.594 -18.340 1.00 92.56 97 VAL A CA 1
ATOM 730 C C . VAL A 1 97 ? 22.332 13.757 -17.992 1.00 92.56 97 VAL A C 1
ATOM 732 O O . VAL A 1 97 ? 21.204 13.570 -17.533 1.00 92.56 97 VAL A O 1
ATOM 735 N N . SER A 1 98 ? 22.742 15.000 -18.274 1.00 92.62 98 SER A N 1
ATOM 736 C CA . SER A 1 98 ? 21.890 16.182 -18.055 1.00 92.62 98 SER A CA 1
ATOM 737 C C . SER A 1 98 ? 20.625 16.169 -18.930 1.00 92.62 98 SER A C 1
ATOM 739 O O . SER A 1 98 ? 19.537 16.559 -18.487 1.00 92.62 98 SER A O 1
ATOM 741 N N . THR A 1 99 ? 20.751 15.677 -20.164 1.00 94.94 99 THR A N 1
ATOM 742 C CA . THR A 1 99 ? 19.631 15.516 -21.095 1.00 94.94 99 THR A CA 1
ATOM 743 C C . THR A 1 99 ? 18.652 14.452 -20.591 1.00 94.94 99 THR A C 1
ATOM 745 O O . THR A 1 99 ? 17.456 14.735 -20.552 1.00 94.94 99 THR A O 1
ATOM 748 N N . ARG A 1 100 ? 19.126 13.287 -20.120 1.00 96.69 100 ARG A N 1
ATOM 749 C CA . ARG A 1 100 ? 18.288 12.245 -19.498 1.00 96.69 100 ARG A CA 1
ATOM 750 C C . ARG A 1 100 ? 17.516 12.780 -18.301 1.00 96.69 100 ARG A C 1
ATOM 752 O O . ARG A 1 100 ? 16.305 12.601 -18.240 1.00 96.69 100 ARG A O 1
ATOM 759 N N . ASN A 1 101 ? 18.166 13.522 -17.405 1.00 94.56 101 ASN A N 1
ATOM 760 C CA . ASN A 1 101 ? 17.485 14.159 -16.271 1.00 94.56 101 ASN A CA 1
ATOM 761 C C . ASN A 1 101 ? 16.351 15.100 -16.713 1.00 94.56 101 ASN A C 1
ATOM 763 O O . ASN A 1 101 ? 15.263 15.098 -16.134 1.00 94.56 101 ASN A O 1
ATOM 767 N N . SER A 1 102 ? 16.564 15.863 -17.787 1.00 95.19 102 SER A N 1
ATOM 768 C CA . SER A 1 102 ? 15.523 16.725 -18.362 1.00 95.19 102 SER A CA 1
ATOM 769 C C . SER A 1 102 ? 14.379 15.914 -18.992 1.00 95.19 102 SER A C 1
ATOM 771 O O . SER A 1 102 ? 13.210 16.263 -18.827 1.00 95.19 102 SER A O 1
ATOM 773 N N . GLN A 1 103 ? 14.690 14.808 -19.674 1.00 96.19 103 GLN A N 1
ATOM 774 C CA . GLN A 1 103 ? 13.699 13.893 -20.250 1.00 96.19 103 GLN A CA 1
ATOM 775 C C . GLN A 1 103 ? 12.869 13.184 -19.171 1.00 96.19 103 GLN A C 1
ATOM 777 O O . GLN A 1 103 ? 11.647 13.115 -19.286 1.00 96.19 103 GLN A O 1
ATOM 782 N N . LEU A 1 104 ? 13.499 12.730 -18.086 1.00 96.75 104 LEU A N 1
ATOM 783 C CA . LEU A 1 104 ? 12.824 12.149 -16.924 1.00 96.75 104 LEU A CA 1
ATOM 784 C C . LEU A 1 104 ? 11.854 13.152 -16.279 1.00 96.75 104 LEU A C 1
ATOM 786 O O . LEU A 1 104 ? 10.733 12.787 -15.927 1.00 96.75 104 LEU A O 1
ATOM 790 N N . ALA A 1 105 ? 12.237 14.429 -16.180 1.00 94.94 105 ALA A N 1
ATOM 791 C CA . ALA A 1 105 ? 11.364 15.476 -15.649 1.00 94.94 105 ALA A CA 1
ATOM 792 C C . ALA A 1 105 ? 10.156 15.740 -16.567 1.00 94.94 105 ALA A C 1
ATOM 794 O O . ALA A 1 105 ? 9.035 15.922 -16.085 1.00 94.94 105 ALA A O 1
ATOM 795 N N . LEU A 1 106 ? 10.360 15.713 -17.890 1.00 94.69 106 LEU A N 1
ATOM 796 C CA . LEU A 1 106 ? 9.270 15.787 -18.869 1.00 94.69 106 LEU A CA 1
ATOM 797 C C . LEU A 1 106 ? 8.335 14.578 -18.765 1.00 94.69 106 LEU A C 1
ATOM 799 O O . LEU A 1 106 ? 7.119 14.757 -18.761 1.00 94.69 106 LEU A O 1
ATOM 803 N N . MET A 1 107 ? 8.889 13.372 -18.615 1.00 95.44 107 MET A N 1
ATOM 804 C CA . MET A 1 107 ? 8.119 12.146 -18.411 1.00 95.44 107 MET A CA 1
ATOM 805 C C . MET A 1 107 ? 7.275 12.224 -17.135 1.00 95.44 107 MET A C 1
ATOM 807 O O . MET A 1 107 ? 6.080 11.944 -17.180 1.00 95.44 107 MET A O 1
ATOM 811 N N . ARG A 1 108 ? 7.853 12.674 -16.013 1.00 93.88 108 ARG A N 1
ATOM 812 C CA . ARG A 1 108 ? 7.118 12.871 -14.754 1.00 93.88 108 ARG A CA 1
ATOM 813 C C . ARG A 1 108 ? 5.960 13.852 -14.930 1.00 93.88 108 ARG A C 1
ATOM 815 O O . ARG A 1 108 ? 4.831 13.527 -14.580 1.00 93.88 108 ARG A O 1
ATOM 822 N N . LYS A 1 109 ? 6.225 15.011 -15.541 1.00 93.75 109 LYS A N 1
ATOM 823 C CA . LYS A 1 109 ? 5.209 16.040 -15.803 1.00 93.75 109 LYS A CA 1
ATOM 824 C C . LYS A 1 109 ? 4.077 15.529 -16.698 1.00 93.75 109 LYS A C 1
ATOM 826 O O . LYS A 1 109 ? 2.921 15.877 -16.472 1.00 93.75 109 LYS A O 1
ATOM 831 N N . PHE A 1 110 ? 4.403 14.722 -17.706 1.00 93.75 110 PHE A N 1
ATOM 832 C CA . PHE A 1 110 ? 3.410 14.083 -18.564 1.00 93.75 110 PHE A CA 1
ATOM 833 C C . PHE A 1 110 ? 2.523 13.128 -17.762 1.00 93.75 110 PHE A C 1
ATOM 835 O O . PHE A 1 110 ? 1.306 13.282 -17.785 1.00 93.75 110 PHE A O 1
ATOM 842 N N . VAL A 1 111 ? 3.113 12.232 -16.967 1.00 92.56 111 VAL A N 1
ATOM 843 C CA . VAL A 1 111 ? 2.350 11.306 -16.113 1.00 92.56 111 VAL A CA 1
ATOM 844 C C . VAL A 1 111 ? 1.472 12.050 -15.103 1.00 92.56 111 VAL A C 1
ATOM 846 O O . VAL A 1 111 ? 0.318 11.679 -14.910 1.00 92.56 111 VAL A O 1
ATOM 849 N N . ASP A 1 112 ? 1.970 13.136 -14.506 1.00 90.25 112 ASP A N 1
ATOM 850 C CA . ASP A 1 112 ? 1.179 13.990 -13.612 1.00 90.25 112 ASP A CA 1
ATOM 851 C C . ASP A 1 112 ? -0.029 14.620 -14.321 1.00 90.25 112 ASP A C 1
ATOM 853 O O . ASP A 1 112 ? -1.101 14.743 -13.729 1.00 90.25 112 ASP A O 1
ATOM 857 N N . SER A 1 113 ? 0.108 14.980 -15.601 1.00 92.31 113 SER A N 1
ATOM 858 C CA . SER A 1 113 ? -0.985 15.575 -16.380 1.00 92.31 113 SER A CA 1
ATOM 859 C C . SER A 1 113 ? -2.119 14.597 -16.708 1.00 92.31 113 SER A C 1
ATOM 861 O O . SER A 1 113 ? -3.254 15.036 -16.902 1.00 92.31 113 SER A O 1
ATOM 863 N N . LEU A 1 114 ? -1.845 13.286 -16.691 1.00 89.38 114 LEU A N 1
ATOM 864 C CA . LEU A 1 114 ? -2.845 12.240 -16.926 1.00 89.38 114 LEU A CA 1
ATOM 865 C C . LEU A 1 114 ? -3.835 12.087 -15.758 1.00 89.38 114 LEU A C 1
ATOM 867 O O . LEU A 1 114 ? -4.877 11.462 -15.931 1.00 89.38 114 LEU A O 1
ATOM 871 N N . ASN A 1 115 ? -3.534 12.657 -14.579 1.00 85.06 115 ASN A N 1
ATOM 872 C CA . ASN A 1 115 ? -4.375 12.595 -13.375 1.00 85.06 115 ASN A CA 1
ATOM 873 C C . ASN A 1 115 ? -4.848 11.167 -13.032 1.00 85.06 115 ASN A C 1
ATOM 875 O O . ASN A 1 115 ? -6.033 10.933 -12.785 1.00 85.06 115 ASN A O 1
ATOM 879 N N . LEU A 1 116 ? -3.913 10.212 -13.034 1.00 84.44 116 LEU A N 1
ATOM 880 C CA . LEU A 1 116 ? -4.213 8.793 -12.833 1.00 84.44 116 LEU A CA 1
ATOM 881 C C . LEU A 1 116 ? -4.814 8.510 -11.438 1.00 84.44 116 LEU A C 1
ATOM 883 O O . LEU A 1 116 ? -4.417 9.161 -10.459 1.00 84.44 116 LEU A O 1
ATOM 887 N N . PRO A 1 117 ? -5.735 7.532 -11.320 1.00 77.81 117 PRO A N 1
ATOM 888 C CA . PRO A 1 117 ? -6.222 7.046 -10.031 1.00 77.81 117 PRO A CA 1
ATOM 889 C C . PRO A 1 117 ? -5.064 6.602 -9.129 1.00 77.81 117 PRO A C 1
ATOM 891 O O . PRO A 1 117 ? -4.107 5.973 -9.574 1.00 77.81 117 PRO A O 1
ATOM 894 N N . LYS A 1 118 ? -5.119 6.963 -7.842 1.00 73.94 118 LYS A N 1
ATOM 895 C CA . LYS A 1 118 ? -4.020 6.694 -6.888 1.00 73.94 118 LYS A CA 1
ATOM 896 C C . LYS A 1 118 ? -3.987 5.246 -6.395 1.00 73.94 118 LYS A C 1
ATOM 898 O O . LYS A 1 118 ? -3.016 4.841 -5.761 1.00 73.94 118 LYS A O 1
ATOM 903 N N . ASP A 1 119 ? -5.072 4.527 -6.624 1.00 69.06 119 ASP A N 1
ATOM 904 C CA . ASP A 1 119 ? -5.318 3.133 -6.287 1.00 69.06 119 ASP A CA 1
ATOM 905 C C . ASP A 1 119 ? -4.943 2.168 -7.421 1.00 69.06 119 ASP A C 1
ATOM 907 O O . ASP A 1 119 ? -4.784 0.977 -7.162 1.00 69.06 119 ASP A O 1
ATOM 911 N N . GLU A 1 120 ? -4.722 2.670 -8.640 1.00 77.38 120 GLU A N 1
ATOM 912 C CA . GLU A 1 120 ? -4.291 1.864 -9.784 1.00 77.38 120 GLU A CA 1
ATOM 913 C C . GLU A 1 120 ? -2.750 1.835 -9.907 1.00 77.38 120 GLU A C 1
ATOM 915 O O . GLU A 1 120 ? -2.067 2.844 -9.683 1.00 77.38 120 GLU A O 1
ATOM 920 N N . PRO A 1 121 ? -2.147 0.681 -10.251 1.00 82.62 121 PRO A N 1
ATOM 921 C CA . PRO A 1 121 ? -0.701 0.556 -10.373 1.00 82.62 121 PRO A CA 1
ATOM 922 C C . PRO A 1 121 ? -0.171 1.301 -11.603 1.00 82.62 121 PRO A C 1
ATOM 924 O O . PRO A 1 121 ? -0.680 1.152 -12.715 1.00 82.62 121 PRO A O 1
ATOM 927 N N . VAL A 1 122 ? 0.922 2.046 -11.407 1.00 90.94 122 VAL A N 1
ATOM 928 C CA . VAL A 1 122 ? 1.661 2.728 -12.479 1.00 90.94 122 VAL A CA 1
ATOM 929 C C . VAL A 1 122 ? 3.069 2.155 -12.587 1.00 90.94 122 VAL A C 1
ATOM 931 O O . VAL A 1 122 ? 3.825 2.140 -11.607 1.00 90.94 122 VAL A O 1
ATOM 934 N N . ILE A 1 123 ? 3.407 1.698 -13.790 1.00 93.38 123 ILE A N 1
ATOM 935 C CA . ILE A 1 123 ? 4.677 1.068 -14.143 1.00 93.38 123 ILE A CA 1
ATOM 936 C C . ILE A 1 123 ? 5.424 1.958 -15.137 1.00 93.38 123 ILE A C 1
ATOM 938 O O . ILE A 1 123 ? 4.868 2.357 -16.154 1.00 93.38 123 ILE A O 1
ATOM 942 N N . PHE A 1 124 ? 6.701 2.212 -14.871 1.00 95.38 124 PHE A N 1
ATOM 943 C CA . PHE A 1 124 ? 7.644 2.830 -15.799 1.00 95.38 124 PHE A CA 1
ATOM 944 C C . PHE A 1 124 ? 8.553 1.746 -16.368 1.00 95.38 124 PHE A C 1
ATOM 946 O O . PHE A 1 124 ? 9.147 0.991 -15.598 1.00 95.38 124 PHE A O 1
ATOM 953 N N . ALA A 1 125 ? 8.655 1.650 -17.689 1.00 95.81 125 ALA A N 1
ATOM 954 C CA . ALA A 1 125 ? 9.383 0.576 -18.348 1.00 95.81 125 ALA A CA 1
ATOM 955 C C . ALA A 1 125 ? 10.179 1.059 -19.563 1.00 95.81 125 ALA A C 1
ATOM 957 O O . ALA A 1 125 ? 9.734 1.935 -20.302 1.00 95.81 125 ALA A O 1
ATOM 958 N N . GLY A 1 126 ? 11.331 0.436 -19.794 1.00 95.88 126 GLY A N 1
ATOM 959 C CA . GLY A 1 126 ? 12.118 0.612 -21.011 1.00 95.88 126 GLY A CA 1
ATOM 960 C C . GLY A 1 126 ? 13.601 0.830 -20.747 1.00 95.88 126 GLY A C 1
ATOM 961 O O . GLY A 1 126 ? 14.083 0.625 -19.628 1.00 95.88 126 GLY A O 1
ATOM 962 N N . ASP A 1 127 ? 14.295 1.248 -21.801 1.00 96.50 127 ASP A N 1
ATOM 963 C CA . ASP A 1 127 ? 15.713 1.586 -21.756 1.00 96.50 127 ASP A CA 1
ATOM 964 C C . ASP A 1 127 ? 15.877 3.007 -21.205 1.00 96.50 127 ASP A C 1
ATOM 966 O O . ASP A 1 127 ? 15.627 4.015 -21.880 1.00 96.50 127 ASP A O 1
ATOM 970 N N . MET A 1 128 ? 16.279 3.087 -19.941 1.00 96.06 128 MET A N 1
ATOM 971 C CA . MET A 1 128 ? 16.516 4.365 -19.281 1.00 96.06 128 MET A CA 1
ATOM 972 C C . MET A 1 128 ? 17.900 4.925 -19.623 1.00 96.06 128 MET A C 1
ATOM 974 O O . MET A 1 128 ? 18.155 6.088 -19.328 1.00 96.06 128 MET A O 1
ATOM 978 N N . ASN A 1 129 ? 18.795 4.136 -20.230 1.00 95.56 129 ASN A N 1
ATOM 979 C CA . ASN A 1 129 ? 20.198 4.490 -20.452 1.00 95.56 129 ASN A CA 1
ATOM 980 C C . ASN A 1 129 ? 20.913 4.987 -19.176 1.00 95.56 129 ASN A C 1
ATOM 982 O O . ASN A 1 129 ? 21.864 5.750 -19.254 1.00 95.56 129 ASN A O 1
ATOM 986 N N . VAL A 1 130 ? 20.453 4.576 -17.988 1.00 95.44 130 VAL A N 1
ATOM 987 C CA . VAL A 1 130 ? 21.074 4.924 -16.700 1.00 95.44 130 VAL A CA 1
ATOM 988 C C . VAL A 1 130 ? 21.709 3.673 -16.123 1.00 95.44 130 VAL A C 1
ATOM 990 O O . VAL A 1 130 ? 20.997 2.752 -15.719 1.00 95.44 130 VAL A O 1
ATOM 993 N N . ASN A 1 131 ? 23.037 3.632 -16.054 1.00 93.94 131 ASN A N 1
ATOM 994 C CA . ASN A 1 131 ? 23.751 2.451 -15.589 1.00 93.94 131 ASN A CA 1
ATOM 995 C C . ASN A 1 131 ? 23.767 2.347 -14.053 1.00 93.94 131 ASN A C 1
ATOM 997 O O . ASN A 1 131 ? 24.514 3.055 -13.378 1.00 93.94 131 ASN A O 1
ATOM 1001 N N . LYS A 1 132 ? 23.005 1.402 -13.477 1.00 92.75 132 LYS A N 1
ATOM 1002 C CA . LYS A 1 132 ? 22.981 1.153 -12.016 1.00 92.75 132 LYS A CA 1
ATOM 1003 C C . LYS A 1 132 ? 24.363 0.832 -11.434 1.00 92.75 132 LYS A C 1
ATOM 1005 O O . LYS A 1 132 ? 24.608 1.074 -10.250 1.00 92.75 132 LYS A O 1
ATOM 1010 N N . HIS A 1 133 ? 25.241 0.236 -12.236 1.00 91.56 133 HIS A N 1
ATOM 1011 C CA . HIS A 1 133 ? 26.552 -0.248 -11.805 1.00 91.56 133 HIS A CA 1
ATOM 1012 C C . HIS A 1 133 ? 27.706 0.679 -12.200 1.00 91.56 133 HIS A C 1
ATOM 1014 O O . HIS A 1 133 ? 28.857 0.325 -11.951 1.00 91.56 133 HIS A O 1
ATOM 1020 N N . ALA A 1 134 ? 27.419 1.851 -12.777 1.00 89.31 134 ALA A N 1
ATOM 1021 C CA . ALA A 1 134 ? 28.437 2.870 -12.988 1.00 89.31 134 ALA A CA 1
ATOM 1022 C C . ALA A 1 134 ? 28.948 3.431 -11.649 1.00 89.31 134 ALA A C 1
ATOM 1024 O O . ALA A 1 134 ? 28.248 3.418 -10.629 1.00 89.31 134 ALA A O 1
ATOM 1025 N N . ASP A 1 135 ? 30.189 3.919 -11.656 1.00 88.88 135 ASP A N 1
ATOM 1026 C CA . ASP A 1 135 ? 30.815 4.491 -10.466 1.00 88.88 135 ASP A CA 1
ATOM 1027 C C . ASP A 1 135 ? 30.022 5.710 -9.970 1.00 88.88 135 ASP A C 1
ATOM 1029 O O . ASP A 1 135 ? 29.612 6.569 -10.749 1.00 88.88 135 ASP A O 1
ATOM 1033 N N . GLY A 1 136 ? 29.738 5.751 -8.670 1.00 88.56 136 GLY A N 1
ATOM 1034 C CA . GLY A 1 136 ? 28.915 6.795 -8.056 1.00 88.56 136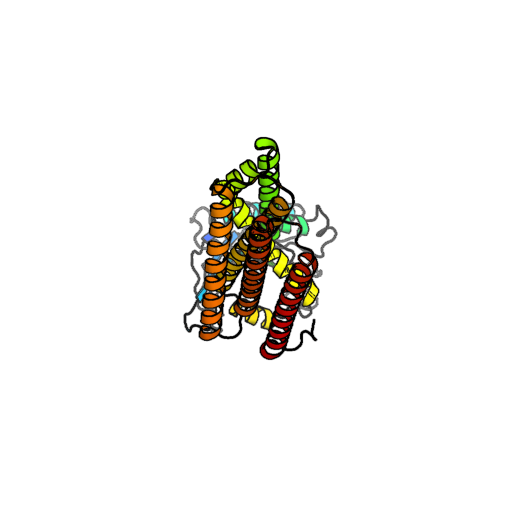 GLY A CA 1
ATOM 1035 C C . GLY A 1 136 ? 27.425 6.802 -8.440 1.00 88.56 136 GLY A C 1
ATOM 1036 O O . GLY A 1 136 ? 26.680 7.583 -7.859 1.00 88.56 136 GLY A O 1
ATOM 1037 N N . ALA A 1 137 ? 26.933 5.931 -9.332 1.00 89.94 137 ALA A N 1
ATOM 1038 C CA . ALA A 1 137 ? 25.543 5.987 -9.808 1.00 89.94 137 ALA A CA 1
ATOM 1039 C C . ALA A 1 137 ? 24.499 5.821 -8.688 1.00 89.94 137 ALA A C 1
ATOM 1041 O O . ALA A 1 137 ? 23.446 6.454 -8.721 1.00 89.94 137 ALA A O 1
ATOM 1042 N N . GLN A 1 138 ? 24.809 4.999 -7.680 1.00 91.06 138 GLN A N 1
ATOM 1043 C CA . GLN A 1 138 ? 23.959 4.744 -6.508 1.00 91.06 138 GLN A CA 1
ATOM 1044 C C . GLN A 1 138 ? 24.249 5.683 -5.322 1.00 91.06 138 GLN A C 1
ATOM 1046 O O . GLN A 1 138 ? 23.652 5.527 -4.255 1.00 91.06 138 GLN A O 1
ATOM 1051 N N . ALA A 1 139 ? 25.167 6.645 -5.467 1.00 86.31 139 ALA A N 1
ATOM 1052 C CA . ALA A 1 139 ? 25.380 7.672 -4.451 1.00 86.31 139 ALA A CA 1
ATOM 1053 C C . ALA A 1 139 ? 24.122 8.560 -4.308 1.00 86.31 139 ALA A C 1
ATOM 1055 O O . ALA A 1 139 ? 23.278 8.568 -5.209 1.00 86.31 139 ALA A O 1
ATOM 1056 N N . PRO A 1 140 ? 23.959 9.316 -3.206 1.00 84.50 140 PRO A N 1
ATOM 1057 C CA . PRO A 1 140 ? 22.805 10.204 -3.016 1.00 84.50 140 PRO A CA 1
ATOM 1058 C C . PRO A 1 140 ? 22.599 11.230 -4.143 1.00 84.50 140 PRO A C 1
ATOM 1060 O O . PRO A 1 140 ? 21.472 11.625 -4.417 1.00 84.50 140 PRO A O 1
ATOM 1063 N N . ASP A 1 141 ? 23.681 11.648 -4.792 1.00 84.75 141 ASP A N 1
ATOM 1064 C CA . ASP A 1 141 ? 23.738 12.558 -5.939 1.00 84.75 141 ASP A CA 1
ATOM 1065 C C . ASP A 1 141 ? 24.002 11.835 -7.275 1.00 84.75 141 ASP A C 1
ATOM 1067 O O . ASP A 1 141 ? 24.168 12.475 -8.314 1.00 84.75 141 ASP A O 1
ATOM 1071 N N . GLY A 1 142 ? 24.025 10.501 -7.255 1.00 90.00 142 GLY A N 1
ATOM 1072 C CA . GLY A 1 142 ? 24.245 9.658 -8.421 1.00 90.00 142 GLY A CA 1
ATOM 1073 C C . GLY A 1 142 ? 23.044 9.614 -9.365 1.00 90.00 142 GLY A C 1
ATOM 1074 O O . GLY A 1 142 ? 21.891 9.759 -8.953 1.00 90.00 142 GLY A O 1
ATOM 1075 N N . GLU A 1 143 ? 23.310 9.376 -10.651 1.00 93.69 143 GLU A N 1
ATOM 1076 C CA . GLU A 1 143 ? 22.282 9.390 -11.700 1.00 93.69 143 GLU A CA 1
ATOM 1077 C C . GLU A 1 143 ? 21.170 8.351 -11.466 1.00 93.69 143 GLU A C 1
ATOM 1079 O O . GLU A 1 143 ? 19.990 8.653 -11.654 1.00 93.69 143 GLU A O 1
ATOM 1084 N N . TYR A 1 144 ? 21.518 7.147 -10.994 1.00 95.12 144 TYR A N 1
ATOM 1085 C CA . TYR A 1 144 ? 20.536 6.099 -10.705 1.00 95.12 144 TYR A CA 1
ATOM 1086 C C . TYR A 1 144 ? 19.601 6.503 -9.563 1.00 95.12 144 TYR A C 1
ATOM 1088 O O . TYR A 1 144 ? 18.380 6.384 -9.680 1.00 95.12 144 TYR A O 1
ATOM 1096 N N . THR A 1 145 ? 20.157 7.038 -8.475 1.00 92.50 145 THR A N 1
ATOM 1097 C CA . THR A 1 145 ? 19.371 7.530 -7.336 1.00 92.50 145 THR A CA 1
ATOM 1098 C C . THR A 1 145 ? 18.463 8.690 -7.751 1.00 92.50 145 THR A C 1
ATOM 1100 O O . THR A 1 145 ? 17.267 8.674 -7.451 1.00 92.50 145 THR A O 1
ATOM 1103 N N . ALA A 1 146 ? 18.994 9.648 -8.518 1.00 92.44 146 ALA A N 1
ATOM 1104 C CA . ALA A 1 146 ? 18.235 10.788 -9.027 1.00 92.44 146 ALA A CA 1
ATOM 1105 C C . ALA A 1 146 ? 17.051 10.356 -9.910 1.00 92.44 146 ALA A C 1
ATOM 1107 O O . ALA A 1 146 ? 15.954 10.903 -9.775 1.00 92.44 146 ALA A O 1
ATOM 1108 N N . MET A 1 147 ? 17.232 9.338 -10.760 1.00 95.06 147 MET A N 1
ATOM 1109 C CA . MET A 1 147 ? 16.155 8.760 -11.570 1.00 95.06 147 MET A CA 1
ATOM 1110 C C . MET A 1 147 ? 15.022 8.197 -10.699 1.00 95.06 147 MET A C 1
ATOM 1112 O O . MET A 1 147 ? 13.849 8.506 -10.934 1.00 95.06 147 MET A O 1
ATOM 1116 N N . LEU A 1 148 ? 15.355 7.392 -9.683 1.00 93.56 148 LEU A N 1
ATOM 1117 C CA . LEU A 1 148 ? 14.359 6.796 -8.783 1.00 93.56 148 LEU A CA 1
ATOM 1118 C C . LEU A 1 148 ? 13.560 7.858 -8.018 1.00 93.56 148 LEU A C 1
ATOM 1120 O O . LEU A 1 148 ? 12.354 7.700 -7.800 1.00 93.56 148 LEU A O 1
ATOM 1124 N N . ASP A 1 149 ? 14.218 8.939 -7.605 1.00 89.88 149 ASP A N 1
ATOM 1125 C CA . ASP A 1 149 ? 13.586 10.024 -6.860 1.00 89.88 149 ASP A CA 1
ATOM 1126 C C . ASP A 1 149 ? 12.706 10.904 -7.745 1.00 89.88 149 ASP A C 1
ATOM 1128 O O . ASP A 1 149 ? 11.548 11.152 -7.397 1.00 89.88 149 ASP A O 1
ATOM 1132 N N . LEU A 1 150 ? 13.194 11.285 -8.927 1.00 91.94 150 LEU A N 1
ATOM 1133 C CA . LEU A 1 150 ? 12.452 12.105 -9.882 1.00 91.94 150 LEU A CA 1
ATOM 1134 C C . LEU A 1 150 ? 11.171 11.413 -10.368 1.00 91.94 150 LEU A C 1
ATOM 1136 O O . LEU A 1 150 ? 10.128 12.055 -10.504 1.00 91.94 150 LEU A O 1
ATOM 1140 N N . LEU A 1 151 ? 11.221 10.095 -10.579 1.00 91.56 151 LEU A N 1
ATOM 1141 C CA . LEU A 1 151 ? 10.043 9.309 -10.954 1.00 91.56 151 LEU A CA 1
ATOM 1142 C C . LEU A 1 151 ? 9.201 8.863 -9.754 1.00 91.56 151 LEU A C 1
ATOM 1144 O O . LEU A 1 151 ? 8.057 8.449 -9.941 1.00 91.56 151 LEU A O 1
ATOM 1148 N N . SER A 1 152 ? 9.725 8.988 -8.529 1.00 89.56 152 SER A N 1
ATOM 1149 C CA . SER A 1 152 ? 9.109 8.472 -7.300 1.00 89.56 152 SER A CA 1
ATOM 1150 C C . SER A 1 152 ? 8.822 6.965 -7.365 1.00 89.56 152 SER A C 1
ATOM 1152 O O . SER A 1 152 ? 7.757 6.501 -6.953 1.00 89.56 152 SER A O 1
ATOM 1154 N N . VAL A 1 153 ? 9.790 6.188 -7.858 1.00 89.56 153 VAL A N 1
ATOM 1155 C CA . VAL A 1 153 ? 9.686 4.732 -8.070 1.00 89.56 153 VAL A CA 1
ATOM 1156 C C . VAL A 1 153 ? 10.666 3.942 -7.206 1.00 89.56 153 VAL A C 1
ATOM 1158 O O . VAL A 1 153 ? 11.686 4.456 -6.752 1.00 89.56 153 VAL A O 1
ATOM 1161 N N . HIS A 1 154 ? 10.341 2.685 -6.924 1.00 85.75 154 HIS A N 1
ATOM 1162 C CA . HIS A 1 154 ? 11.221 1.792 -6.170 1.00 85.75 154 HIS A CA 1
ATOM 1163 C C . HIS A 1 154 ? 12.325 1.186 -7.042 1.00 85.75 154 HIS A C 1
ATOM 1165 O O . HIS A 1 154 ? 12.083 0.882 -8.207 1.00 85.75 154 HIS A O 1
ATOM 1171 N N . ASP A 1 155 ? 13.494 0.929 -6.439 1.00 87.06 155 ASP A N 1
ATOM 1172 C CA . ASP A 1 155 ? 14.518 0.052 -7.019 1.00 87.06 155 ASP A CA 1
ATOM 1173 C C . ASP A 1 155 ? 13.953 -1.379 -7.134 1.00 87.06 155 ASP A C 1
ATOM 1175 O O . ASP A 1 155 ? 13.626 -1.984 -6.102 1.00 87.06 155 ASP A O 1
ATOM 1179 N N . PRO A 1 156 ? 13.779 -1.929 -8.348 1.00 84.75 156 PRO A N 1
ATOM 1180 C CA . PRO A 1 156 ? 13.218 -3.258 -8.518 1.00 84.75 156 PRO A CA 1
ATOM 1181 C C . PRO A 1 156 ? 14.226 -4.326 -8.075 1.00 84.75 156 PRO A C 1
ATOM 1183 O O . PRO A 1 156 ? 15.386 -4.339 -8.492 1.00 84.75 156 PRO A O 1
ATOM 1186 N N . LYS A 1 157 ? 13.775 -5.278 -7.249 1.00 84.38 157 LYS A N 1
ATOM 1187 C CA . LYS A 1 157 ? 14.604 -6.427 -6.868 1.00 84.38 157 LYS A CA 1
ATOM 1188 C C . LYS A 1 157 ? 14.788 -7.342 -8.079 1.00 84.38 157 LYS A C 1
ATOM 1190 O O . LYS A 1 157 ? 13.814 -7.847 -8.633 1.00 84.38 157 LYS A O 1
ATOM 1195 N N . LEU A 1 158 ? 16.039 -7.589 -8.456 1.00 84.25 158 LEU A N 1
ATOM 1196 C CA . LEU A 1 158 ? 16.368 -8.548 -9.504 1.00 84.25 158 LEU A CA 1
ATOM 1197 C C . LEU A 1 158 ? 16.086 -9.978 -9.011 1.00 84.25 158 LEU A C 1
ATOM 1199 O O . LEU A 1 158 ? 16.467 -10.336 -7.895 1.00 84.25 158 LEU A O 1
ATOM 1203 N N . GLN A 1 159 ? 15.418 -10.794 -9.829 1.00 84.19 159 GLN A N 1
ATOM 1204 C CA . GLN A 1 159 ? 15.273 -12.221 -9.538 1.00 84.19 159 GLN A CA 1
ATOM 1205 C C . GLN A 1 159 ? 16.625 -12.934 -9.659 1.00 84.19 159 GLN A C 1
ATOM 1207 O O . GLN A 1 159 ? 17.415 -12.619 -10.544 1.00 84.19 159 GLN A O 1
ATOM 1212 N N . GLU A 1 160 ? 16.870 -13.933 -8.806 1.00 80.62 160 GLU A N 1
ATOM 1213 C CA . GLU A 1 160 ? 18.174 -14.613 -8.696 1.00 80.62 160 GLU A CA 1
ATOM 1214 C C . GLU A 1 160 ? 18.669 -15.241 -10.006 1.00 80.62 160 GLU A C 1
ATOM 1216 O O . GLU A 1 160 ? 19.870 -15.361 -10.218 1.00 80.62 160 GLU A O 1
ATOM 1221 N N . LYS A 1 161 ? 17.751 -15.642 -10.894 1.00 85.56 161 LYS A N 1
ATOM 1222 C CA . LYS A 1 161 ? 18.080 -16.267 -12.186 1.00 85.56 161 LYS A CA 1
ATOM 1223 C C . LYS A 1 161 ? 18.241 -15.271 -13.335 1.00 85.56 161 LYS A C 1
ATOM 1225 O O . LYS A 1 161 ? 18.591 -15.684 -14.438 1.00 85.56 161 LYS A O 1
ATOM 1230 N N . SER A 1 162 ? 17.937 -13.995 -13.118 1.00 84.94 162 SER A N 1
ATOM 1231 C CA . SER A 1 162 ? 18.001 -12.982 -14.168 1.00 84.94 162 SER A CA 1
ATOM 1232 C C . SER A 1 162 ? 19.430 -12.490 -14.367 1.00 84.94 162 SER A C 1
ATOM 1234 O O . SER A 1 162 ? 20.186 -12.342 -13.409 1.00 84.94 162 SER A O 1
ATOM 1236 N N . ALA A 1 163 ? 19.786 -12.180 -15.616 1.00 88.19 163 ALA A N 1
ATOM 1237 C CA . ALA A 1 163 ? 21.063 -11.549 -15.921 1.00 88.19 163 ALA A CA 1
ATOM 1238 C C . ALA A 1 163 ? 21.198 -10.208 -15.178 1.00 88.19 163 ALA A C 1
ATOM 1240 O O . ALA A 1 163 ? 20.245 -9.423 -15.085 1.00 88.19 163 ALA A O 1
ATOM 1241 N N . MET A 1 164 ? 22.396 -9.963 -14.646 1.00 89.75 164 MET A N 1
ATOM 1242 C CA . MET A 1 164 ? 22.726 -8.737 -13.919 1.00 89.75 164 MET A CA 1
ATOM 1243 C C . MET A 1 164 ? 22.701 -7.520 -14.850 1.00 89.75 164 MET A C 1
ATOM 1245 O O . MET A 1 164 ? 22.082 -6.506 -14.527 1.00 89.75 164 MET A O 1
ATOM 1249 N N . TYR A 1 165 ? 23.286 -7.660 -16.037 1.00 92.00 165 TYR A N 1
ATOM 1250 C CA . TYR A 1 165 ? 23.395 -6.615 -17.051 1.00 92.00 165 TYR A CA 1
ATOM 1251 C C . TYR A 1 165 ? 22.359 -6.827 -18.153 1.00 92.00 165 TYR A C 1
ATOM 1253 O O . TYR A 1 165 ? 22.065 -7.965 -18.522 1.00 92.00 165 TYR A O 1
ATOM 1261 N N . SER A 1 166 ? 21.779 -5.733 -18.640 1.00 92.06 166 SER A N 1
ATOM 1262 C CA . SER A 1 166 ? 20.856 -5.766 -19.780 1.00 92.06 166 SER A CA 1
ATOM 1263 C C . SER A 1 166 ? 21.587 -5.518 -21.102 1.00 92.06 166 SER A C 1
ATOM 1265 O O . SER A 1 166 ? 21.166 -6.030 -22.138 1.00 92.06 166 SER A O 1
ATOM 1267 N N . PHE A 1 167 ? 22.739 -4.847 -21.040 1.00 90.75 167 PHE A N 1
ATOM 1268 C CA . PHE A 1 167 ? 23.703 -4.724 -22.121 1.00 90.75 167 PHE A CA 1
ATOM 1269 C C . PHE A 1 167 ? 25.010 -5.423 -21.722 1.00 90.75 167 PHE A C 1
ATOM 1271 O O . PHE A 1 167 ? 25.682 -5.013 -20.776 1.00 90.75 167 PHE A O 1
ATOM 1278 N N . ASP A 1 168 ? 25.363 -6.508 -22.411 1.00 91.06 168 ASP A N 1
ATOM 1279 C CA . ASP A 1 168 ? 26.555 -7.307 -22.105 1.00 91.06 168 ASP A CA 1
ATOM 1280 C C . ASP A 1 168 ? 27.300 -7.695 -23.394 1.00 91.06 168 ASP A C 1
ATOM 1282 O O . ASP A 1 168 ? 26.896 -8.646 -24.072 1.00 91.06 168 ASP A O 1
ATOM 1286 N N . PRO A 1 169 ? 28.395 -6.996 -23.742 1.00 87.12 169 PRO A N 1
ATOM 1287 C CA . PRO A 1 169 ? 29.177 -7.297 -24.936 1.00 87.12 169 PRO A CA 1
ATOM 1288 C C . PRO A 1 169 ? 30.003 -8.584 -24.816 1.00 87.12 169 PRO A C 1
ATOM 1290 O O . PRO A 1 169 ? 30.595 -8.999 -25.802 1.00 87.12 169 PRO A O 1
ATOM 1293 N N . HIS A 1 170 ? 30.071 -9.240 -23.654 1.00 86.56 170 HIS A N 1
ATOM 1294 C CA . HIS A 1 170 ? 30.792 -10.508 -23.503 1.00 86.56 170 HIS A CA 1
ATOM 1295 C C . HIS A 1 170 ? 29.906 -11.725 -23.771 1.00 86.56 170 HIS A C 1
ATOM 1297 O O . HIS A 1 170 ? 30.400 -12.744 -24.255 1.00 86.56 170 HIS A O 1
ATOM 1303 N N . SER A 1 171 ? 28.610 -11.636 -23.459 1.00 87.19 171 SER A N 1
ATOM 1304 C CA . SER A 1 171 ? 27.654 -12.731 -23.673 1.00 87.19 171 SER A CA 1
ATOM 1305 C C . SER A 1 171 ? 26.735 -12.527 -24.880 1.00 87.19 171 SER A C 1
ATOM 1307 O O . SER A 1 171 ? 26.199 -13.505 -25.408 1.00 87.19 171 SER A O 1
ATOM 1309 N N . ASN A 1 172 ? 26.562 -11.289 -25.355 1.00 85.94 172 ASN A N 1
ATOM 1310 C CA . ASN A 1 172 ? 25.717 -10.972 -26.501 1.00 85.94 172 ASN A CA 1
ATOM 1311 C C . ASN A 1 172 ? 26.553 -10.674 -27.755 1.00 85.94 172 ASN A C 1
ATOM 1313 O O . ASN A 1 172 ? 27.106 -9.588 -27.908 1.00 85.94 172 ASN A O 1
ATOM 1317 N N . ASN A 1 173 ? 26.554 -11.610 -28.710 1.00 85.00 173 ASN A N 1
ATOM 1318 C CA . ASN A 1 173 ? 27.274 -11.481 -29.985 1.00 85.00 173 ASN A CA 1
ATOM 1319 C C . ASN A 1 173 ? 26.865 -10.247 -30.816 1.00 85.00 173 ASN A C 1
ATOM 1321 O O . ASN A 1 173 ? 27.649 -9.793 -31.640 1.00 85.00 173 ASN A O 1
ATOM 1325 N N . LEU A 1 174 ? 25.657 -9.701 -30.624 1.00 83.81 174 LEU A N 1
ATOM 1326 C CA . LEU A 1 174 ? 25.207 -8.485 -31.317 1.00 83.81 174 LEU A CA 1
ATOM 1327 C C . LEU A 1 174 ? 25.734 -7.201 -30.662 1.00 83.81 174 LEU A C 1
ATOM 1329 O O . LEU A 1 174 ? 25.723 -6.149 -31.293 1.00 83.81 174 LEU A O 1
ATOM 1333 N N . ALA A 1 175 ? 26.183 -7.283 -29.408 1.00 81.44 175 ALA A N 1
ATOM 1334 C CA . ALA A 1 175 ? 26.737 -6.158 -28.665 1.00 81.44 175 ALA A CA 1
ATOM 1335 C C . ALA A 1 175 ? 28.267 -6.056 -28.793 1.00 81.44 175 ALA A C 1
ATOM 1337 O O . ALA A 1 175 ? 28.811 -5.000 -28.501 1.00 81.44 175 ALA A O 1
ATOM 1338 N N . VAL A 1 176 ? 28.969 -7.102 -29.247 1.00 75.25 176 VAL A N 1
ATOM 1339 C CA . VAL A 1 176 ? 30.444 -7.109 -29.371 1.00 75.25 176 VAL A CA 1
ATOM 1340 C C . VAL A 1 176 ? 30.938 -6.065 -30.382 1.00 75.25 176 VAL A C 1
ATOM 1342 O O . VAL A 1 176 ? 31.784 -5.244 -30.046 1.00 75.25 176 VAL A O 1
ATOM 1345 N N . ASP A 1 177 ? 30.378 -6.067 -31.595 1.00 68.81 177 ASP A N 1
ATOM 1346 C CA . ASP A 1 177 ? 30.889 -5.294 -32.743 1.00 68.81 177 ASP A CA 1
ATOM 1347 C C . ASP A 1 177 ? 30.051 -4.036 -33.060 1.00 68.81 177 ASP A C 1
ATOM 1349 O O . ASP A 1 177 ? 30.163 -3.441 -34.135 1.00 68.81 177 ASP A O 1
ATOM 1353 N N . GLY A 1 178 ? 29.155 -3.642 -32.150 1.00 65.62 178 GLY A N 1
ATOM 1354 C CA . GLY A 1 178 ? 28.247 -2.514 -32.355 1.00 65.62 178 GLY A CA 1
ATOM 1355 C C . GLY A 1 178 ? 28.923 -1.149 -32.150 1.00 65.62 178 GLY A C 1
ATOM 1356 O O . GLY A 1 178 ? 29.774 -1.021 -31.272 1.00 65.62 178 GLY A O 1
ATOM 1357 N N . PRO A 1 179 ? 28.503 -0.087 -32.868 1.00 63.00 179 PRO A N 1
ATOM 1358 C CA . PRO A 1 179 ? 29.019 1.275 -32.666 1.00 63.00 179 PRO A CA 1
ATOM 1359 C C . PRO A 1 179 ? 28.755 1.823 -31.252 1.00 63.00 179 PRO A C 1
ATOM 1361 O O . PRO A 1 179 ? 29.454 2.727 -30.808 1.00 63.00 179 PRO A O 1
ATOM 1364 N N . SER A 1 180 ? 27.777 1.256 -30.539 1.00 62.25 180 SER A N 1
ATOM 1365 C CA . SER A 1 180 ? 27.449 1.562 -29.139 1.00 62.25 180 SER A CA 1
ATOM 1366 C C . SER A 1 180 ? 28.222 0.714 -28.121 1.00 62.25 180 SER A C 1
ATOM 1368 O O . SER A 1 180 ? 28.037 0.890 -26.922 1.00 62.25 180 SER A O 1
ATOM 1370 N N . SER A 1 181 ? 29.075 -0.215 -28.563 1.00 61.78 181 SER A N 1
ATOM 1371 C CA . SER A 1 181 ? 29.831 -1.082 -27.662 1.00 61.78 181 SER A CA 1
ATOM 1372 C C . SER A 1 181 ? 31.032 -0.351 -27.078 1.00 61.78 181 SER A C 1
ATOM 1374 O O . SER A 1 181 ? 32.082 -0.227 -27.706 1.00 61.78 181 SER A O 1
ATOM 1376 N N . GLY A 1 182 ? 30.895 0.109 -25.835 1.00 66.12 182 GLY A N 1
ATOM 1377 C CA . GLY A 1 182 ? 32.029 0.563 -25.026 1.00 66.12 182 GLY A CA 1
ATOM 1378 C C . GLY A 1 182 ? 32.909 -0.584 -24.511 1.00 66.12 182 GLY A C 1
ATOM 1379 O O . GLY A 1 182 ? 33.864 -0.327 -23.783 1.00 66.12 182 GLY A O 1
ATOM 1380 N N . GLY A 1 183 ? 32.579 -1.845 -24.835 1.00 74.62 183 GLY A N 1
ATOM 1381 C CA . GLY A 1 183 ? 33.229 -3.040 -24.285 1.00 74.62 183 GLY A CA 1
ATOM 1382 C C . GLY A 1 183 ? 32.953 -3.276 -22.794 1.00 74.62 183 GLY A C 1
ATOM 1383 O O . GLY A 1 183 ? 33.624 -4.098 -22.176 1.00 74.62 183 GLY A O 1
ATOM 1384 N N . ILE A 1 184 ? 31.990 -2.552 -22.218 1.00 84.94 184 ILE A N 1
ATOM 1385 C CA . ILE A 1 184 ? 31.635 -2.576 -20.797 1.00 84.94 184 ILE A CA 1
ATOM 1386 C C . ILE A 1 184 ? 30.221 -3.149 -20.648 1.00 84.94 184 ILE A C 1
ATOM 1388 O O . ILE A 1 184 ? 29.361 -2.948 -21.503 1.00 84.94 184 ILE A O 1
ATOM 1392 N N . THR A 1 185 ? 29.989 -3.880 -19.561 1.00 90.75 185 THR A N 1
ATOM 1393 C CA . THR A 1 185 ? 28.672 -4.404 -19.187 1.00 90.75 185 THR A CA 1
ATOM 1394 C C . THR A 1 185 ? 27.855 -3.361 -18.433 1.00 90.75 185 THR A C 1
ATOM 1396 O O . THR A 1 185 ? 28.340 -2.779 -17.458 1.00 90.75 185 THR A O 1
ATOM 1399 N N . GLU A 1 186 ? 26.596 -3.174 -18.817 1.00 91.81 186 GLU A N 1
ATOM 1400 C CA . GLU A 1 186 ? 25.747 -2.108 -18.291 1.00 91.81 186 GLU A CA 1
ATOM 1401 C C . GLU A 1 186 ? 24.337 -2.605 -17.968 1.00 91.81 186 GLU A C 1
ATOM 1403 O O . GLU A 1 186 ? 23.785 -3.508 -18.606 1.00 91.81 186 GLU A O 1
ATOM 1408 N N . ARG A 1 187 ? 23.735 -2.020 -16.931 1.00 93.81 187 ARG A N 1
ATOM 1409 C CA . ARG A 1 187 ? 22.328 -2.250 -16.601 1.00 93.81 187 ARG A CA 1
ATOM 1410 C C . ARG A 1 187 ? 21.555 -0.989 -16.936 1.00 93.81 187 ARG A C 1
ATOM 1412 O O . ARG A 1 187 ? 21.639 -0.041 -16.174 1.00 93.81 187 ARG A O 1
ATOM 1419 N N . LEU A 1 188 ? 20.842 -0.989 -18.057 1.00 94.19 188 LEU A N 1
ATOM 1420 C CA . LEU A 1 188 ? 20.191 0.198 -18.628 1.00 94.19 188 LEU A CA 1
ATOM 1421 C C . LEU A 1 188 ? 18.660 0.067 -18.679 1.00 94.19 188 LEU A C 1
ATOM 1423 O O . LEU A 1 188 ? 17.942 1.067 -18.649 1.00 94.19 188 LEU A O 1
ATOM 1427 N N . ASP A 1 189 ? 18.161 -1.171 -18.680 1.00 95.38 189 ASP A N 1
ATOM 1428 C CA . ASP A 1 189 ? 16.747 -1.491 -18.846 1.00 95.38 189 ASP A CA 1
ATOM 1429 C C . ASP A 1 189 ? 16.069 -1.805 -17.512 1.00 95.38 189 ASP A C 1
ATOM 1431 O O . ASP A 1 189 ? 16.530 -2.645 -16.717 1.00 95.38 189 ASP A O 1
ATOM 1435 N N . TYR A 1 190 ? 14.922 -1.162 -17.291 1.00 94.38 190 TYR A N 1
ATOM 1436 C CA . TYR A 1 190 ? 14.190 -1.245 -16.033 1.00 94.38 190 TYR A CA 1
ATOM 1437 C C . TYR A 1 190 ? 12.687 -1.377 -16.240 1.00 94.38 190 TYR A C 1
ATOM 1439 O O . TYR A 1 190 ? 12.114 -0.861 -17.196 1.00 94.38 190 TYR A O 1
ATOM 1447 N N . ILE A 1 191 ? 12.049 -2.042 -15.278 1.00 93.50 191 ILE A N 1
ATOM 1448 C CA . ILE A 1 191 ? 10.605 -2.016 -15.052 1.00 93.50 191 ILE A CA 1
ATOM 1449 C C . ILE A 1 191 ? 10.426 -1.649 -13.579 1.00 93.50 191 ILE A C 1
ATOM 1451 O O . ILE A 1 191 ? 10.886 -2.378 -12.701 1.00 93.50 191 ILE A O 1
ATOM 1455 N N . MET A 1 192 ? 9.819 -0.497 -13.309 1.00 92.50 192 MET A N 1
ATOM 1456 C CA . MET A 1 192 ? 9.761 0.114 -11.980 1.00 92.50 192 MET A CA 1
ATOM 1457 C C . MET A 1 192 ? 8.333 0.529 -11.637 1.00 92.50 192 MET A C 1
ATOM 1459 O O . MET A 1 192 ? 7.599 1.011 -12.495 1.00 92.50 192 MET A O 1
ATOM 1463 N N . SER A 1 193 ? 7.946 0.389 -10.371 1.00 87.19 193 SER A N 1
ATOM 1464 C CA . SER A 1 193 ? 6.625 0.784 -9.870 1.00 87.19 193 SER A CA 1
ATOM 1465 C C . SER A 1 193 ? 6.723 1.936 -8.870 1.00 87.19 193 SER A C 1
ATOM 1467 O O . SER A 1 193 ? 7.711 2.054 -8.138 1.00 87.19 193 SER A O 1
ATOM 1469 N N . MET A 1 194 ? 5.676 2.757 -8.788 1.00 77.56 194 MET A N 1
ATOM 1470 C CA . MET A 1 194 ? 5.609 3.902 -7.868 1.00 77.56 194 MET A CA 1
ATOM 1471 C C . MET A 1 194 ? 5.752 3.528 -6.380 1.00 77.56 194 MET A C 1
ATOM 1473 O O . MET A 1 194 ? 5.367 2.445 -5.930 1.00 77.56 194 MET A O 1
ATOM 1477 N N . LYS A 1 195 ? 6.301 4.466 -5.598 1.00 70.12 195 LYS A N 1
ATOM 1478 C CA . LYS A 1 195 ? 6.562 4.346 -4.157 1.00 70.12 195 LYS A CA 1
ATOM 1479 C C . LYS A 1 195 ? 5.268 4.392 -3.319 1.00 70.12 195 LYS A C 1
ATOM 1481 O O . LYS A 1 195 ? 4.848 5.464 -2.891 1.00 70.12 195 LYS A O 1
ATOM 1486 N N . PHE A 1 196 ? 4.673 3.238 -2.988 1.00 63.97 196 PHE A N 1
ATOM 1487 C CA . PHE A 1 196 ? 3.487 3.157 -2.099 1.00 63.97 196 PHE A CA 1
ATOM 1488 C C . PHE A 1 196 ? 3.735 3.771 -0.706 1.00 63.97 196 PHE A C 1
ATOM 1490 O O . PHE A 1 196 ? 2.836 4.362 -0.109 1.00 63.97 196 PHE A O 1
ATOM 1497 N N . TRP A 1 197 ? 4.970 3.691 -0.196 1.00 61.12 197 TRP A N 1
ATOM 1498 C CA . TRP A 1 197 ? 5.310 4.229 1.124 1.00 61.12 197 TRP A CA 1
ATOM 1499 C C . TRP A 1 197 ? 5.170 5.752 1.221 1.00 61.12 197 TRP A C 1
ATOM 1501 O O . TRP A 1 197 ? 4.895 6.237 2.312 1.00 61.12 197 TRP A O 1
ATOM 1511 N N . LEU A 1 198 ? 5.306 6.513 0.123 1.00 65.81 198 LEU A N 1
ATOM 1512 C CA . LEU A 1 198 ? 5.116 7.971 0.165 1.00 65.81 198 LEU A CA 1
ATOM 1513 C C . LEU A 1 198 ? 3.674 8.314 0.546 1.00 65.81 198 LEU A C 1
ATOM 1515 O O . LEU A 1 198 ? 3.439 9.147 1.420 1.00 65.81 198 LEU A O 1
ATOM 1519 N N . TYR A 1 199 ? 2.714 7.634 -0.082 1.00 71.62 199 TYR A N 1
ATOM 1520 C CA . TYR A 1 199 ? 1.297 7.772 0.232 1.00 71.62 199 TYR A CA 1
ATOM 1521 C C . TYR A 1 199 ? 1.000 7.312 1.665 1.00 71.62 199 TYR A C 1
ATOM 1523 O O . TYR A 1 199 ? 0.334 8.032 2.410 1.00 71.62 199 TYR A O 1
ATOM 1531 N N . SER A 1 200 ? 1.551 6.166 2.086 1.00 70.94 200 SER A N 1
ATOM 1532 C CA . SER A 1 200 ? 1.389 5.674 3.458 1.00 70.94 200 SER A CA 1
ATOM 1533 C C . SER A 1 200 ? 1.931 6.667 4.494 1.00 70.94 200 SER A C 1
ATOM 1535 O O . SER A 1 200 ? 1.225 7.023 5.436 1.00 70.94 200 SER A O 1
ATOM 1537 N N . SER A 1 201 ? 3.150 7.173 4.300 1.00 76.56 201 SER A N 1
ATOM 1538 C CA . SER A 1 201 ? 3.796 8.133 5.199 1.00 76.56 201 SER A CA 1
ATOM 1539 C C . SER A 1 201 ? 3.068 9.472 5.234 1.00 76.56 201 SER A C 1
ATOM 1541 O O . SER A 1 201 ? 2.833 10.005 6.316 1.00 76.56 201 SER A O 1
ATOM 1543 N N . ALA A 1 202 ? 2.650 10.001 4.080 1.00 81.31 202 ALA A N 1
ATOM 1544 C CA . ALA A 1 202 ? 1.874 11.237 4.014 1.00 81.31 202 ALA A CA 1
ATOM 1545 C C . ALA A 1 202 ? 0.506 11.088 4.703 1.00 81.31 202 ALA A C 1
ATOM 1547 O O . ALA A 1 202 ? 0.090 11.974 5.449 1.00 81.31 202 ALA A O 1
ATOM 1548 N N . SER A 1 203 ? -0.169 9.948 4.518 1.00 84.31 203 SER A N 1
ATOM 1549 C CA . SER A 1 203 ? -1.440 9.650 5.187 1.00 84.31 203 SER A CA 1
ATOM 1550 C C . SER A 1 203 ? -1.284 9.535 6.704 1.00 84.31 203 SER A C 1
ATOM 1552 O O . SER A 1 203 ? -2.124 10.039 7.451 1.00 84.31 203 SER A O 1
ATOM 1554 N N . LEU A 1 204 ? -0.223 8.878 7.180 1.00 86.62 204 LEU A N 1
ATOM 1555 C CA . LEU A 1 204 ? 0.055 8.762 8.613 1.00 86.62 204 LEU A CA 1
ATOM 1556 C C . LEU A 1 204 ? 0.437 10.115 9.220 1.00 86.62 204 LEU A C 1
ATOM 1558 O O . LEU A 1 204 ? -0.059 10.460 10.291 1.00 86.62 204 LEU A O 1
ATOM 1562 N N . ALA A 1 205 ? 1.238 10.920 8.519 1.00 91.12 205 ALA A N 1
ATOM 1563 C CA . ALA A 1 205 ? 1.580 12.274 8.944 1.00 91.12 205 ALA A CA 1
ATOM 1564 C C . ALA A 1 205 ? 0.338 13.176 9.037 1.00 91.12 205 ALA A C 1
ATOM 1566 O O . ALA A 1 205 ? 0.176 13.898 10.020 1.00 91.12 205 ALA A O 1
ATOM 1567 N N . ALA A 1 206 ? -0.577 13.089 8.066 1.00 90.38 206 ALA A N 1
ATOM 1568 C CA . ALA A 1 206 ? -1.852 13.802 8.105 1.00 90.38 206 ALA A CA 1
ATOM 1569 C C . ALA A 1 206 ? -2.718 13.375 9.304 1.00 90.38 206 ALA A C 1
ATOM 1571 O O . ALA A 1 206 ? -3.319 14.225 9.961 1.00 90.38 206 ALA A O 1
ATOM 1572 N N . CYS A 1 207 ? -2.739 12.080 9.634 1.00 90.19 207 CYS A N 1
ATOM 1573 C CA . CYS A 1 207 ? -3.429 11.561 10.816 1.00 90.19 207 CYS A CA 1
ATOM 1574 C C . CYS A 1 207 ? -2.829 12.106 12.120 1.00 90.19 207 CYS A C 1
ATOM 1576 O O . CYS A 1 207 ? -3.554 12.637 12.959 1.00 90.19 207 CYS A O 1
ATOM 1578 N N . VAL A 1 208 ? -1.501 12.058 12.269 1.00 93.19 208 VAL A N 1
ATOM 1579 C CA . VAL A 1 208 ? -0.802 12.613 13.440 1.00 93.19 208 VAL A CA 1
ATOM 1580 C C . VAL A 1 208 ? -1.062 14.114 13.572 1.00 93.19 208 VAL A C 1
ATOM 1582 O O . VAL A 1 208 ? -1.391 14.587 14.660 1.00 93.19 208 VAL A O 1
ATOM 1585 N N . GLY A 1 209 ? -0.989 14.858 12.465 1.00 94.25 209 GLY A N 1
ATOM 1586 C CA . GLY A 1 209 ? -1.302 16.286 12.432 1.00 94.25 209 GLY A CA 1
ATOM 1587 C C . GLY A 1 209 ? -2.741 16.584 12.859 1.00 94.25 209 GLY A C 1
ATOM 1588 O O . GLY A 1 209 ? -2.967 17.490 13.660 1.00 94.25 209 GLY A O 1
ATOM 1589 N N . LEU A 1 210 ? -3.713 15.791 12.395 1.00 93.69 210 LEU A N 1
ATOM 1590 C CA . LEU A 1 210 ? -5.117 15.913 12.791 1.00 93.69 210 LEU A CA 1
ATOM 1591 C C . LEU A 1 210 ? -5.320 15.639 14.288 1.00 93.69 210 LEU A C 1
ATOM 1593 O O . LEU A 1 210 ? -6.021 16.399 14.962 1.00 93.69 210 LEU A O 1
ATOM 1597 N N . LEU A 1 211 ? -4.715 14.575 14.821 1.00 91.19 211 LEU A N 1
ATOM 1598 C CA . LEU A 1 211 ? -4.807 14.233 16.243 1.00 91.19 211 LEU A CA 1
ATOM 1599 C C . LEU A 1 211 ? -4.188 15.331 17.113 1.00 91.19 211 LEU A C 1
ATOM 1601 O O . LEU A 1 211 ? -4.807 15.760 18.087 1.00 91.19 211 LEU A O 1
ATOM 1605 N N . TYR A 1 212 ? -3.020 15.843 16.719 1.00 93.12 212 TYR A N 1
ATOM 1606 C CA . TYR A 1 212 ? -2.351 16.947 17.403 1.00 93.12 212 TYR A CA 1
ATOM 1607 C C . TYR A 1 212 ? -3.190 18.229 17.378 1.00 93.12 212 TYR A C 1
ATOM 1609 O O . TYR A 1 212 ? -3.440 18.828 18.424 1.00 93.12 212 TYR A O 1
ATOM 1617 N N . TYR A 1 213 ? -3.695 18.615 16.203 1.00 92.81 213 TYR A N 1
ATOM 1618 C CA . TYR A 1 213 ? -4.582 19.768 16.054 1.00 92.81 213 TYR A CA 1
ATOM 1619 C C . TYR A 1 213 ? -5.810 19.648 16.962 1.00 92.81 213 TYR A C 1
ATOM 1621 O O . TYR A 1 213 ? -6.174 20.593 17.666 1.00 92.81 213 TYR A O 1
ATOM 1629 N N . THR A 1 214 ? -6.434 18.469 16.987 1.00 89.75 214 THR A N 1
ATOM 1630 C CA . THR A 1 214 ? -7.633 18.238 17.794 1.00 89.75 214 THR A CA 1
ATOM 1631 C C . THR A 1 214 ? -7.318 18.313 19.286 1.00 89.75 214 THR A C 1
ATOM 1633 O O . THR A 1 214 ? -8.048 18.974 20.023 1.00 89.75 214 THR A O 1
ATOM 1636 N N . TYR A 1 215 ? -6.204 17.716 19.719 1.00 86.31 215 TYR A N 1
ATOM 1637 C CA . TYR A 1 215 ? -5.733 17.764 21.102 1.00 86.31 215 TYR A CA 1
ATOM 1638 C C . TYR A 1 215 ? -5.494 19.204 21.579 1.00 86.31 215 TYR A C 1
ATOM 1640 O O . TYR A 1 215 ? -6.041 19.612 22.605 1.00 86.31 215 TYR A O 1
ATOM 1648 N N . VAL A 1 216 ? -4.756 20.002 20.799 1.00 91.94 216 VAL A N 1
ATOM 1649 C CA . VAL A 1 216 ? -4.430 21.395 21.150 1.00 91.94 216 VAL A CA 1
ATOM 1650 C C . VAL A 1 216 ? -5.681 22.274 21.191 1.00 91.94 216 VAL A C 1
ATOM 1652 O O . VAL A 1 216 ? -5.837 23.089 22.100 1.00 91.94 216 VAL A O 1
ATOM 1655 N N . THR A 1 217 ? -6.589 22.107 20.226 1.00 88.44 217 THR A N 1
ATOM 1656 C CA . THR A 1 217 ? -7.749 22.999 20.073 1.00 88.44 217 THR A CA 1
ATOM 1657 C C . THR A 1 217 ? -8.882 22.659 21.038 1.00 88.44 217 THR A C 1
ATOM 1659 O O . THR A 1 217 ? -9.602 23.546 21.490 1.00 88.44 217 THR A O 1
ATOM 1662 N N . ARG A 1 218 ? -9.100 21.369 21.322 1.00 86.69 218 ARG A N 1
ATOM 1663 C CA . ARG A 1 218 ? -10.256 20.912 22.105 1.00 86.69 218 ARG A CA 1
ATOM 1664 C C . ARG A 1 218 ? -9.933 20.686 23.576 1.00 86.69 218 ARG A C 1
ATOM 1666 O O . ARG A 1 218 ? -10.869 20.771 24.365 1.00 86.69 218 ARG A O 1
ATOM 1673 N N . GLN A 1 219 ? -8.664 20.443 23.929 1.00 79.38 219 GLN A N 1
ATOM 1674 C CA . GLN A 1 219 ? -8.074 20.258 25.273 1.00 79.38 219 GLN A CA 1
ATOM 1675 C C . GLN A 1 219 ? -8.700 19.191 26.192 1.00 79.38 219 GLN A C 1
ATOM 1677 O O . GLN A 1 219 ? -8.024 18.648 27.060 1.00 79.38 219 GLN A O 1
ATOM 1682 N N . GLN A 1 220 ? -9.972 18.851 26.003 1.00 77.31 220 GLN A N 1
ATOM 1683 C CA . GLN A 1 220 ? -10.725 17.849 26.737 1.00 77.31 220 GLN A CA 1
ATOM 1684 C C . GLN A 1 220 ? -11.001 16.636 25.847 1.00 77.31 220 GLN A C 1
ATOM 1686 O O . GLN A 1 220 ? -11.254 16.760 24.645 1.00 77.31 220 GLN A O 1
ATOM 1691 N N . PHE A 1 221 ? -11.011 15.451 26.458 1.00 74.75 221 PHE A N 1
ATOM 1692 C CA . PHE A 1 221 ? -11.171 14.178 25.755 1.00 74.75 221 PHE A CA 1
ATOM 1693 C C . PHE A 1 221 ? -12.499 14.085 24.986 1.00 74.75 221 PHE A C 1
ATOM 1695 O O . PHE A 1 221 ? -12.508 13.833 23.785 1.00 74.75 221 PHE A O 1
ATOM 1702 N N . TYR A 1 222 ? -13.628 14.361 25.644 1.00 66.69 222 TYR A N 1
ATOM 1703 C CA . TYR A 1 222 ? -14.952 14.165 25.046 1.00 66.69 222 TYR A CA 1
ATOM 1704 C C . TYR A 1 222 ? -15.227 15.067 23.818 1.00 66.69 222 TYR A C 1
ATOM 1706 O O . TYR A 1 222 ? -15.593 14.536 22.767 1.00 66.69 222 TYR A O 1
ATOM 1714 N N . PRO A 1 223 ? -14.971 16.393 23.853 1.00 76.94 223 PRO A N 1
ATOM 1715 C CA . PRO A 1 223 ? -15.086 17.246 22.665 1.00 76.94 223 PRO A CA 1
ATOM 1716 C C . PRO A 1 223 ? -14.106 16.884 21.540 1.00 76.94 223 PRO A C 1
ATOM 1718 O O . PRO A 1 223 ? -14.427 17.082 20.367 1.00 76.94 223 PRO A O 1
ATOM 1721 N N . SER A 1 224 ? -12.928 16.344 21.879 1.00 78.38 224 SER A N 1
ATOM 1722 C CA . SER A 1 224 ? -11.954 15.863 20.890 1.00 78.38 224 SER A CA 1
ATOM 1723 C C . SER A 1 224 ? -12.509 14.677 20.108 1.00 78.38 224 SER A C 1
ATOM 1725 O O . SER A 1 224 ? -12.511 14.699 18.880 1.00 78.38 224 SER A O 1
ATOM 1727 N N . ILE A 1 225 ? -13.056 13.680 20.811 1.00 78.00 225 ILE A N 1
ATOM 1728 C CA . ILE A 1 225 ? -13.666 12.506 20.180 1.00 78.00 225 ILE A CA 1
ATOM 1729 C C . ILE A 1 225 ? -14.867 12.909 19.324 1.00 78.00 225 ILE A C 1
ATOM 1731 O O . ILE A 1 225 ? -14.941 12.486 18.173 1.00 78.00 225 ILE A O 1
ATOM 1735 N N . ILE A 1 226 ? -15.755 13.782 19.821 1.00 74.44 226 ILE A N 1
ATOM 1736 C CA . ILE A 1 226 ? -16.891 14.273 19.025 1.00 74.44 226 ILE A CA 1
ATOM 1737 C C . ILE A 1 226 ? -16.407 14.935 17.734 1.00 74.44 226 ILE A C 1
ATOM 1739 O O . ILE A 1 226 ? -16.937 14.636 16.667 1.00 74.44 226 ILE A O 1
ATOM 1743 N N . TYR A 1 227 ? -15.394 15.800 17.789 1.00 78.75 227 TYR A N 1
ATOM 1744 C CA . TYR A 1 227 ? -14.857 16.442 16.588 1.00 78.75 227 TYR A CA 1
ATOM 1745 C C . TYR A 1 227 ? -14.287 15.426 15.587 1.00 78.75 227 TYR A C 1
ATOM 1747 O O . TYR A 1 227 ? -14.542 15.546 14.389 1.00 78.75 227 TYR A O 1
ATOM 1755 N N . LEU A 1 228 ? -13.562 14.410 16.065 1.00 75.62 228 LEU A N 1
A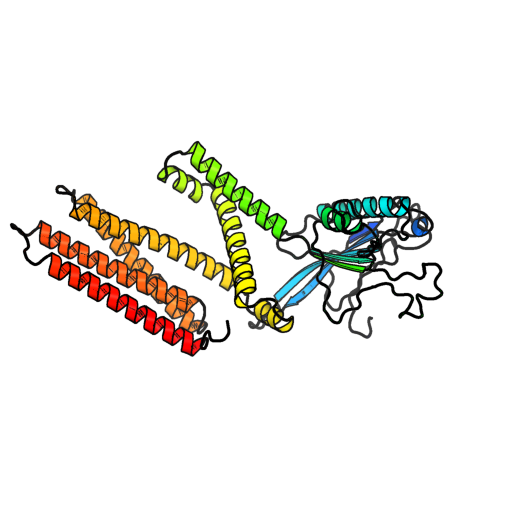TOM 1756 C CA . LEU A 1 228 ? -12.973 13.379 15.207 1.00 75.62 228 LEU A CA 1
ATOM 1757 C C . LEU A 1 228 ? -14.030 12.532 14.486 1.00 75.62 228 LEU A C 1
ATOM 1759 O O . LEU A 1 228 ? -13.824 12.193 13.325 1.00 75.62 228 LEU A O 1
ATOM 1763 N N . VAL A 1 229 ? -15.160 12.233 15.137 1.00 69.44 229 VAL A N 1
ATOM 1764 C CA . VAL A 1 229 ? -16.213 11.371 14.562 1.00 69.44 229 VAL A CA 1
ATOM 1765 C C . VAL A 1 229 ? -17.303 12.129 13.800 1.00 69.44 229 VAL A C 1
ATOM 1767 O O . VAL A 1 229 ? -18.029 11.526 13.018 1.00 69.44 229 VAL A O 1
ATOM 1770 N N . THR A 1 230 ? -17.442 13.442 14.008 1.00 62.78 230 THR A N 1
ATOM 1771 C CA . THR A 1 230 ? -18.488 14.253 13.349 1.00 62.78 230 THR A CA 1
ATOM 1772 C C . THR A 1 230 ? -17.971 15.087 12.180 1.00 62.78 230 THR A C 1
ATOM 1774 O O . THR A 1 230 ? -18.725 15.392 11.254 1.00 62.78 230 THR A O 1
ATOM 1777 N N . SER A 1 231 ? -16.689 15.459 12.182 1.00 84.00 231 SER A N 1
ATOM 1778 C CA . SER A 1 231 ? -16.084 16.216 11.086 1.00 84.00 231 SER A CA 1
ATOM 1779 C C . SER A 1 231 ? -15.827 15.308 9.885 1.00 84.00 231 SER A C 1
ATOM 1781 O O . SER A 1 231 ? -15.061 14.351 9.971 1.00 84.00 231 SER A O 1
ATOM 1783 N N . LYS A 1 232 ? -16.409 15.656 8.731 1.00 72.31 232 LYS A N 1
ATOM 1784 C CA . LYS A 1 232 ? -16.232 14.915 7.468 1.00 72.31 232 LYS A CA 1
ATOM 1785 C C . LYS A 1 232 ? -14.758 14.751 7.086 1.00 72.31 232 LYS A C 1
ATOM 1787 O O . LYS A 1 232 ? -14.357 13.683 6.641 1.00 72.31 232 LYS A O 1
ATOM 1792 N N . VAL A 1 233 ? -13.955 15.798 7.291 1.00 79.69 233 VAL A N 1
ATOM 1793 C CA . VAL A 1 233 ? -12.512 15.779 7.005 1.00 79.69 233 VAL A CA 1
ATOM 1794 C C . VAL A 1 233 ? -11.785 14.855 7.979 1.00 79.69 233 VAL A C 1
ATOM 1796 O O . VAL A 1 233 ? -10.939 14.073 7.559 1.00 79.69 233 VAL A O 1
ATOM 1799 N N . SER A 1 234 ? -12.149 14.893 9.263 1.00 77.62 234 SER A N 1
ATOM 1800 C CA . SER A 1 234 ? -11.520 14.051 10.283 1.00 77.62 234 SER A CA 1
ATOM 1801 C C . SER A 1 234 ? -11.807 12.570 10.051 1.00 77.62 234 SER A C 1
ATOM 1803 O O . SER A 1 234 ? -10.886 11.761 10.090 1.00 77.62 234 SER A O 1
ATOM 1805 N N . VAL A 1 235 ? -13.057 12.225 9.735 1.00 71.06 235 VAL A N 1
ATOM 1806 C CA . VAL A 1 235 ? -13.463 10.850 9.409 1.00 71.06 235 VAL A CA 1
ATOM 1807 C C . VAL A 1 235 ? -12.746 10.347 8.155 1.00 71.06 235 VAL A C 1
ATOM 1809 O O . VAL A 1 235 ? -12.278 9.213 8.141 1.00 71.06 235 VAL A O 1
ATOM 1812 N N . LEU A 1 236 ? -12.597 11.186 7.126 1.00 71.81 236 LEU A N 1
ATOM 1813 C CA . LEU A 1 236 ? -11.901 10.816 5.891 1.00 71.81 236 LEU A CA 1
ATOM 1814 C C . LEU A 1 236 ? -10.400 10.577 6.119 1.00 71.81 236 LEU A C 1
ATOM 1816 O O . LEU A 1 236 ? -9.863 9.569 5.668 1.00 71.81 236 LEU A O 1
ATOM 1820 N N . VAL A 1 237 ? -9.728 11.462 6.863 1.00 80.88 237 VAL A N 1
ATOM 1821 C CA . VAL A 1 237 ? -8.300 11.317 7.198 1.00 80.88 237 VAL A CA 1
ATOM 1822 C C . VAL A 1 237 ? -8.059 10.103 8.101 1.00 80.88 237 VAL A C 1
ATOM 1824 O O . VAL A 1 237 ? -7.132 9.335 7.847 1.00 80.88 237 VAL A O 1
ATOM 1827 N N . LEU A 1 238 ? -8.901 9.888 9.119 1.00 77.19 238 LEU A N 1
ATOM 1828 C CA . LEU A 1 238 ? -8.809 8.724 10.006 1.00 77.19 238 LEU A CA 1
ATOM 1829 C C . LEU A 1 238 ? -9.111 7.412 9.272 1.00 77.19 238 LEU A C 1
ATOM 1831 O O . LEU A 1 238 ? -8.404 6.431 9.484 1.00 77.19 238 LEU A O 1
ATOM 1835 N N . GLY A 1 239 ? -10.112 7.393 8.389 1.00 65.06 239 GLY A N 1
ATOM 1836 C CA . GLY A 1 239 ? -10.438 6.225 7.569 1.00 65.06 239 GLY A CA 1
ATOM 1837 C C . GLY A 1 239 ? -9.299 5.854 6.619 1.00 65.06 239 GLY A C 1
ATOM 1838 O O . GLY A 1 239 ? -8.893 4.694 6.564 1.00 65.06 239 GLY A O 1
ATOM 1839 N N . ASN A 1 240 ? -8.713 6.848 5.943 1.00 74.81 240 ASN A N 1
ATOM 1840 C CA . ASN A 1 240 ? -7.559 6.645 5.066 1.00 74.81 240 ASN A CA 1
ATOM 1841 C C . ASN A 1 240 ? -6.335 6.130 5.842 1.00 74.81 240 ASN A C 1
ATOM 1843 O O . ASN A 1 240 ? -5.664 5.195 5.411 1.00 74.81 240 ASN A O 1
ATOM 1847 N N . ALA A 1 241 ? -6.071 6.696 7.023 1.00 75.38 241 ALA A N 1
ATOM 1848 C CA . ALA A 1 241 ? -5.007 6.225 7.903 1.00 75.38 241 ALA A CA 1
ATOM 1849 C C . ALA A 1 241 ? -5.263 4.804 8.428 1.00 75.38 241 ALA A C 1
ATOM 1851 O O . ALA A 1 241 ? -4.318 4.027 8.528 1.00 75.38 241 ALA A O 1
ATOM 1852 N N . GLY A 1 242 ? -6.519 4.442 8.705 1.00 70.00 242 GLY A N 1
ATOM 1853 C CA . GLY A 1 242 ? -6.920 3.082 9.068 1.00 70.00 242 GLY A CA 1
ATOM 1854 C C . GLY A 1 242 ? -6.582 2.066 7.975 1.00 70.00 242 GLY A C 1
ATOM 1855 O O . GLY A 1 242 ? -5.914 1.076 8.254 1.00 70.00 242 GLY A O 1
ATOM 1856 N N . LEU A 1 243 ? -6.940 2.351 6.719 1.00 65.25 243 LEU A N 1
ATOM 1857 C CA . LEU A 1 243 ? -6.591 1.505 5.567 1.00 65.25 243 LEU A CA 1
ATOM 1858 C C . LEU A 1 243 ? -5.071 1.350 5.396 1.00 65.25 243 LEU A C 1
ATOM 1860 O O . LEU A 1 243 ? -4.564 0.247 5.171 1.00 65.25 243 LEU A O 1
ATOM 1864 N N . VAL A 1 244 ? -4.321 2.443 5.552 1.00 71.88 244 VAL A N 1
ATOM 1865 C CA . VAL A 1 244 ? -2.853 2.420 5.500 1.00 71.88 244 VAL A CA 1
ATOM 1866 C C . VAL A 1 244 ? -2.262 1.586 6.640 1.00 71.88 244 VAL A C 1
ATOM 1868 O O . VAL A 1 244 ? -1.380 0.768 6.401 1.00 71.88 244 VAL A O 1
ATOM 1871 N N . LEU A 1 245 ? -2.745 1.738 7.874 1.00 70.06 245 LEU A N 1
ATOM 1872 C CA . LEU A 1 245 ? -2.268 0.946 9.010 1.00 70.06 245 LEU A CA 1
ATOM 1873 C C . LEU A 1 245 ? -2.578 -0.542 8.836 1.00 70.06 245 LEU A C 1
ATOM 1875 O O . LEU A 1 245 ? -1.713 -1.365 9.117 1.00 70.06 245 LEU A O 1
ATOM 1879 N N . THR A 1 246 ? -3.756 -0.892 8.319 1.00 61.78 246 THR A N 1
ATOM 1880 C CA . THR A 1 246 ? -4.129 -2.287 8.051 1.00 61.78 246 THR A CA 1
ATOM 1881 C C . THR A 1 246 ? -3.253 -2.906 6.963 1.00 61.78 246 THR A C 1
ATOM 1883 O O . THR A 1 246 ? -2.750 -4.014 7.138 1.00 61.78 246 THR A O 1
ATOM 1886 N N . THR A 1 247 ? -2.998 -2.188 5.865 1.00 60.50 247 THR A N 1
ATOM 1887 C CA . THR A 1 247 ? -2.109 -2.676 4.794 1.00 60.50 247 THR A CA 1
ATOM 1888 C C . THR A 1 247 ? -0.656 -2.792 5.258 1.00 60.50 247 THR A C 1
ATOM 1890 O O . THR A 1 247 ? 0.017 -3.771 4.931 1.00 60.50 247 THR A O 1
ATOM 1893 N N . LEU A 1 248 ? -0.164 -1.849 6.069 1.00 65.19 248 LEU A N 1
ATOM 1894 C CA . LEU A 1 248 ? 1.161 -1.939 6.688 1.00 65.19 248 LEU A CA 1
ATOM 1895 C C . LEU A 1 248 ? 1.246 -3.102 7.676 1.00 65.19 248 LEU A C 1
ATOM 1897 O O . LEU A 1 248 ? 2.224 -3.841 7.637 1.00 65.19 248 LEU A O 1
ATOM 1901 N N . PHE A 1 249 ? 0.227 -3.306 8.510 1.00 63.19 249 PHE A N 1
ATOM 1902 C CA . PHE A 1 249 ? 0.158 -4.423 9.448 1.00 63.19 249 PHE A CA 1
ATOM 1903 C C . PHE A 1 249 ? 0.140 -5.768 8.716 1.00 63.19 249 PHE A C 1
ATOM 1905 O O . PHE A 1 249 ? 0.915 -6.651 9.067 1.00 63.19 249 PHE A O 1
ATOM 1912 N N . GLY A 1 250 ? -0.636 -5.897 7.635 1.00 53.44 250 GLY A N 1
ATOM 1913 C CA . GLY A 1 250 ? -0.620 -7.080 6.769 1.00 53.44 250 GLY A CA 1
ATOM 1914 C C . GLY A 1 250 ? 0.757 -7.342 6.150 1.00 53.44 250 GLY A C 1
ATOM 1915 O O . GLY A 1 250 ? 1.243 -8.472 6.169 1.00 53.44 250 GLY A O 1
ATOM 1916 N N . ARG A 1 251 ? 1.451 -6.294 5.682 1.00 56.44 251 ARG A N 1
ATOM 1917 C CA . ARG A 1 251 ? 2.836 -6.402 5.183 1.00 56.44 251 ARG A CA 1
ATOM 1918 C C . ARG A 1 251 ? 3.832 -6.782 6.277 1.00 56.44 251 ARG A C 1
ATOM 1920 O O . ARG A 1 251 ? 4.767 -7.526 5.997 1.00 56.44 251 ARG A O 1
ATOM 1927 N N . LEU A 1 252 ? 3.640 -6.290 7.499 1.00 55.19 252 LEU A N 1
ATOM 1928 C CA . LEU A 1 252 ? 4.494 -6.579 8.650 1.00 55.19 252 LEU A CA 1
ATOM 1929 C C . LEU A 1 252 ? 4.305 -8.028 9.104 1.00 55.19 252 LEU A C 1
ATOM 1931 O O . LEU A 1 252 ? 5.290 -8.743 9.248 1.00 55.19 252 LEU A O 1
ATOM 1935 N N . LEU A 1 253 ? 3.057 -8.491 9.215 1.00 49.69 253 LEU A N 1
ATOM 1936 C CA . LEU A 1 253 ? 2.733 -9.892 9.477 1.00 49.69 253 LEU A CA 1
ATOM 1937 C C . LEU A 1 253 ? 3.306 -10.802 8.387 1.00 49.69 253 LEU A C 1
ATOM 1939 O O . LEU A 1 253 ? 3.997 -11.764 8.705 1.00 49.69 253 LEU A O 1
ATOM 1943 N N . LYS A 1 254 ? 3.118 -10.461 7.106 1.00 51.19 254 LYS A N 1
ATOM 1944 C CA . LYS A 1 254 ? 3.757 -11.183 5.998 1.00 51.19 254 LYS A CA 1
ATOM 1945 C C . LYS A 1 254 ? 5.276 -11.230 6.176 1.00 51.19 254 LYS A C 1
ATOM 1947 O O . LYS A 1 254 ? 5.865 -12.296 6.083 1.00 51.19 254 LYS A O 1
ATOM 1952 N N . SER A 1 255 ? 5.922 -10.090 6.406 1.00 45.16 255 SER A N 1
ATOM 1953 C CA . SER A 1 255 ? 7.383 -10.026 6.494 1.00 45.16 255 SER A CA 1
ATOM 1954 C C . SER A 1 255 ? 7.933 -10.780 7.701 1.00 45.16 255 SER A C 1
ATOM 1956 O O . SER A 1 255 ? 9.019 -11.340 7.602 1.00 45.16 255 SER A O 1
ATOM 1958 N N . PHE A 1 256 ? 7.222 -10.753 8.828 1.00 48.72 256 PHE A N 1
ATOM 1959 C CA . PHE A 1 256 ? 7.660 -11.361 10.080 1.00 48.72 256 PHE A CA 1
ATOM 1960 C C . PHE A 1 256 ? 7.412 -12.870 10.103 1.00 48.72 256 PHE A C 1
ATOM 1962 O O . PHE A 1 256 ? 8.275 -13.612 10.558 1.00 48.72 256 PHE A O 1
ATOM 1969 N N . PHE A 1 257 ? 6.257 -13.317 9.601 1.00 40.59 257 PHE A N 1
ATOM 1970 C CA . PHE A 1 257 ? 5.846 -14.720 9.661 1.00 40.59 257 PHE A CA 1
ATOM 1971 C C . PHE A 1 257 ? 6.115 -15.496 8.363 1.00 40.59 257 PHE A C 1
ATOM 1973 O O . PHE A 1 257 ? 6.326 -16.689 8.436 1.00 40.59 257 PHE A O 1
ATOM 1980 N N . LEU A 1 258 ? 6.110 -14.870 7.178 1.00 40.03 258 LEU A N 1
ATOM 1981 C CA . LEU A 1 258 ? 6.125 -15.591 5.887 1.00 40.03 258 LEU A CA 1
ATOM 1982 C C . LEU A 1 258 ? 7.297 -15.227 4.956 1.00 40.03 258 LEU A C 1
ATOM 1984 O O . LEU A 1 258 ? 7.557 -15.934 3.985 1.00 40.03 258 LEU A O 1
ATOM 1988 N N . GLY A 1 259 ? 8.007 -14.124 5.205 1.00 49.94 259 GLY A N 1
ATOM 1989 C CA . GLY A 1 259 ? 9.112 -13.676 4.352 1.00 49.94 259 GLY A CA 1
ATOM 1990 C C . GLY A 1 259 ? 8.682 -13.310 2.918 1.00 49.94 259 GLY A C 1
ATOM 1991 O O . GLY A 1 259 ? 7.671 -12.633 2.694 1.00 49.94 259 GLY A O 1
ATOM 1992 N N . THR A 1 260 ? 9.486 -13.687 1.915 1.00 40.59 260 THR A N 1
ATOM 1993 C CA . THR A 1 260 ? 9.199 -13.415 0.494 1.00 40.59 260 THR A CA 1
ATOM 1994 C C . THR A 1 260 ? 8.317 -14.508 -0.109 1.00 40.59 260 THR A C 1
ATOM 1996 O O . THR A 1 260 ? 8.795 -15.612 -0.358 1.00 40.59 260 THR A O 1
ATOM 1999 N N . LEU A 1 261 ? 7.051 -14.176 -0.380 1.00 43.66 261 LEU A N 1
ATOM 2000 C CA . LEU A 1 261 ? 6.105 -15.042 -1.098 1.00 43.66 261 LEU A CA 1
ATOM 2001 C C . LEU A 1 261 ? 6.566 -15.279 -2.546 1.00 43.66 261 LEU A C 1
ATOM 2003 O O . LEU A 1 261 ? 7.013 -14.340 -3.209 1.00 43.66 261 LEU A O 1
ATOM 2007 N N . ARG A 1 262 ? 6.430 -16.516 -3.030 1.00 44.38 262 ARG A N 1
ATOM 2008 C CA . ARG A 1 262 ? 6.652 -16.905 -4.433 1.00 44.38 262 ARG A CA 1
ATOM 2009 C C . ARG A 1 262 ? 5.530 -16.382 -5.328 1.00 44.38 262 ARG A C 1
ATOM 2011 O O . ARG A 1 262 ? 4.405 -16.223 -4.869 1.00 44.38 262 ARG A O 1
ATOM 2018 N N . ASP A 1 263 ? 5.808 -16.205 -6.619 1.00 38.03 263 ASP A N 1
ATOM 2019 C CA . ASP A 1 263 ? 4.847 -15.652 -7.590 1.00 38.03 263 ASP A CA 1
ATOM 2020 C C . ASP A 1 263 ? 3.513 -16.433 -7.612 1.00 38.03 263 ASP A C 1
ATOM 2022 O O . ASP A 1 263 ? 2.444 -15.833 -7.578 1.00 38.03 263 ASP A O 1
ATOM 2026 N N . ALA A 1 264 ? 3.561 -17.766 -7.498 1.00 40.72 264 ALA A N 1
ATOM 2027 C CA . ALA A 1 264 ? 2.364 -18.609 -7.381 1.00 40.72 264 ALA A CA 1
ATOM 2028 C C . ALA A 1 264 ? 1.575 -18.402 -6.069 1.00 40.72 264 ALA A C 1
ATOM 2030 O O . ALA A 1 264 ? 0.358 -18.552 -6.040 1.00 40.72 264 ALA A O 1
ATOM 2031 N N . GLU A 1 265 ? 2.246 -18.061 -4.965 1.00 43.50 265 GLU A N 1
ATOM 2032 C CA . GLU A 1 265 ? 1.594 -17.759 -3.683 1.00 43.50 265 GLU A CA 1
ATOM 2033 C C . GLU A 1 265 ? 0.962 -16.359 -3.723 1.00 43.50 265 GLU A C 1
ATOM 2035 O O . GLU A 1 265 ? -0.124 -16.161 -3.181 1.00 43.50 265 GLU A O 1
ATOM 2040 N N . VAL A 1 266 ? 1.604 -15.404 -4.410 1.00 49.38 266 VAL A N 1
ATOM 2041 C CA . VAL A 1 266 ? 1.066 -14.056 -4.656 1.00 49.38 266 VAL A CA 1
ATOM 2042 C C . VAL A 1 266 ? -0.186 -14.120 -5.525 1.00 49.38 266 VAL A C 1
ATOM 2044 O O . VAL A 1 266 ? -1.172 -13.478 -5.180 1.00 49.38 266 VAL A O 1
ATOM 2047 N N . GLU A 1 267 ? -0.195 -14.931 -6.584 1.00 44.94 267 GLU A N 1
ATOM 2048 C CA . GLU A 1 267 ? -1.382 -15.149 -7.424 1.00 44.94 267 GLU A CA 1
ATOM 2049 C C . GLU A 1 267 ? -2.542 -15.772 -6.633 1.00 44.94 267 GLU A C 1
ATOM 2051 O O . GLU A 1 267 ? -3.686 -15.345 -6.770 1.00 44.94 267 GLU A O 1
ATOM 2056 N N . VAL A 1 268 ? -2.259 -16.727 -5.738 1.00 50.06 268 VAL A N 1
ATOM 2057 C CA . VAL A 1 268 ? -3.281 -17.337 -4.869 1.00 50.06 268 VAL A CA 1
ATOM 2058 C C . VAL A 1 268 ? -3.818 -16.348 -3.829 1.00 50.06 268 VAL A C 1
ATOM 2060 O O . VAL A 1 268 ? -5.009 -16.384 -3.523 1.00 50.06 268 VAL A O 1
ATOM 2063 N N . VAL A 1 269 ? -2.972 -15.476 -3.273 1.00 46.84 269 VAL A N 1
ATOM 2064 C CA . VAL A 1 269 ? -3.391 -14.442 -2.310 1.00 46.84 269 VAL A CA 1
ATOM 2065 C C . VAL A 1 269 ? -4.176 -13.331 -3.009 1.00 46.84 269 VAL A C 1
ATOM 2067 O O . VAL A 1 269 ? -5.260 -12.994 -2.544 1.00 46.84 269 VAL A O 1
ATOM 2070 N N . ALA A 1 270 ? -3.706 -12.828 -4.152 1.00 44.81 270 ALA A N 1
ATOM 2071 C CA . ALA A 1 270 ? -4.401 -11.817 -4.951 1.00 44.81 270 ALA A CA 1
ATOM 2072 C C . ALA A 1 270 ? -5.768 -12.318 -5.449 1.00 44.81 270 ALA A C 1
ATOM 2074 O O . ALA A 1 270 ? -6.753 -11.592 -5.378 1.00 44.81 270 ALA A O 1
ATOM 2075 N N . ALA A 1 271 ? -5.871 -13.593 -5.841 1.00 45.75 271 ALA A N 1
ATOM 2076 C CA . ALA A 1 271 ? -7.147 -14.215 -6.203 1.00 45.75 271 ALA A CA 1
ATOM 2077 C C . ALA A 1 271 ? -8.104 -14.429 -5.007 1.00 45.75 271 ALA A C 1
ATOM 2079 O O . ALA A 1 271 ? -9.287 -14.714 -5.205 1.00 45.75 271 ALA A O 1
ATOM 2080 N N . ARG A 1 272 ? -7.612 -14.339 -3.761 1.00 45.41 272 ARG A N 1
ATOM 2081 C CA . ARG A 1 272 ? -8.397 -14.515 -2.521 1.00 45.41 272 ARG A CA 1
ATOM 2082 C C . ARG A 1 272 ? -8.718 -13.202 -1.810 1.00 45.41 272 ARG A C 1
ATOM 2084 O O . ARG A 1 272 ? -9.688 -13.164 -1.051 1.00 45.41 272 ARG A O 1
ATOM 2091 N N . GLU A 1 273 ? -7.950 -12.141 -2.040 1.00 44.19 273 GLU A N 1
ATOM 2092 C CA . GLU A 1 273 ? -8.253 -10.800 -1.540 1.00 44.19 273 GLU A CA 1
ATOM 2093 C C . GLU A 1 273 ? -9.392 -10.177 -2.355 1.00 44.19 273 GLU A C 1
ATOM 2095 O O . GLU A 1 273 ? -9.203 -9.310 -3.198 1.00 44.19 273 GLU A O 1
ATOM 2100 N N . CYS A 1 274 ? -10.621 -10.614 -2.083 1.00 44.22 274 CYS A N 1
ATOM 2101 C CA . CYS A 1 274 ? -11.794 -9.888 -2.542 1.00 44.22 274 CYS A CA 1
ATOM 2102 C C . CYS A 1 274 ? -11.889 -8.578 -1.728 1.00 44.22 274 CYS A C 1
ATOM 2104 O O . CYS A 1 274 ? -11.962 -8.654 -0.491 1.00 44.22 274 CYS A O 1
ATOM 2106 N N . PRO A 1 275 ? -11.921 -7.385 -2.361 1.00 45.47 275 PRO A N 1
ATOM 2107 C CA . PRO A 1 275 ? -12.023 -6.103 -1.657 1.00 45.47 275 PRO A CA 1
ATOM 2108 C C . PRO A 1 275 ? -13.203 -6.066 -0.679 1.00 45.47 275 PRO A C 1
ATOM 2110 O O . PRO A 1 275 ? -13.118 -5.472 0.396 1.00 45.47 275 PRO A O 1
ATOM 2113 N N . GLU A 1 276 ? -14.288 -6.770 -1.015 1.00 40.28 276 GLU A N 1
ATOM 2114 C CA . GLU A 1 276 ? -15.467 -6.898 -0.164 1.00 40.28 276 GLU A CA 1
ATOM 2115 C C . GLU A 1 276 ? -15.165 -7.601 1.164 1.00 40.28 276 GLU A C 1
ATOM 2117 O O . GLU A 1 276 ? -15.644 -7.139 2.197 1.00 40.28 276 GLU A O 1
ATOM 2122 N N . ILE A 1 277 ? -14.347 -8.660 1.194 1.00 47.62 277 ILE A N 1
ATOM 2123 C CA . ILE A 1 277 ? -14.000 -9.349 2.451 1.00 47.62 277 ILE A CA 1
ATOM 2124 C C . ILE A 1 277 ? -13.157 -8.421 3.328 1.00 47.62 277 ILE A C 1
ATOM 2126 O O . ILE A 1 277 ? -13.439 -8.292 4.517 1.00 47.62 277 ILE A O 1
ATOM 2130 N N . SER A 1 278 ? -12.183 -7.716 2.745 1.00 57.03 278 SER A N 1
ATOM 2131 C CA . SER A 1 278 ? -11.341 -6.754 3.472 1.00 57.03 278 SER A CA 1
ATOM 2132 C C . SER A 1 278 ? -12.163 -5.597 4.057 1.00 57.03 278 SER A C 1
ATOM 2134 O O . SER A 1 278 ? -12.017 -5.251 5.232 1.00 57.03 278 SER A O 1
ATOM 2136 N N . PHE A 1 279 ? -13.114 -5.059 3.286 1.00 62.19 279 PHE A N 1
ATOM 2137 C CA . PHE A 1 279 ? -14.019 -4.013 3.759 1.00 62.19 279 PHE A CA 1
ATOM 2138 C C . PHE A 1 279 ? -14.939 -4.498 4.890 1.00 62.19 279 PHE A C 1
ATOM 2140 O O . PHE A 1 279 ? -15.032 -3.840 5.927 1.00 62.19 279 PHE A O 1
ATOM 2147 N N . HIS A 1 280 ? -15.577 -5.666 4.745 1.00 66.25 280 HIS A N 1
ATOM 2148 C CA . HIS A 1 280 ? -16.429 -6.232 5.799 1.00 66.25 280 HIS A CA 1
ATOM 2149 C C . HIS A 1 280 ? -15.626 -6.539 7.070 1.00 66.25 280 HIS A C 1
ATOM 2151 O O . HIS A 1 280 ? -16.085 -6.237 8.171 1.00 66.25 280 HIS A O 1
ATOM 2157 N N . VAL A 1 281 ? -14.408 -7.069 6.931 1.00 68.31 281 VAL A N 1
ATOM 2158 C CA . VAL A 1 281 ? -13.482 -7.302 8.049 1.00 68.31 281 VAL A CA 1
ATOM 2159 C C . VAL A 1 281 ? -13.128 -5.990 8.751 1.00 68.31 281 VAL A C 1
ATOM 2161 O O . VAL A 1 281 ? -13.160 -5.934 9.978 1.00 68.31 281 VAL A O 1
ATOM 2164 N N . MET A 1 282 ? -12.863 -4.913 8.007 1.00 65.44 282 MET A N 1
ATOM 2165 C CA . MET A 1 282 ? -12.568 -3.597 8.582 1.00 65.44 282 MET A CA 1
ATOM 2166 C C . MET A 1 282 ? -13.764 -3.018 9.350 1.00 65.44 282 MET A C 1
ATOM 2168 O O . MET A 1 282 ? -13.592 -2.465 10.441 1.00 65.44 282 MET A O 1
ATOM 2172 N N . VAL A 1 283 ? -14.980 -3.163 8.818 1.00 74.69 283 VAL A N 1
ATOM 2173 C CA . VAL A 1 283 ? -16.208 -2.724 9.498 1.00 74.69 283 VAL A CA 1
ATOM 2174 C C . VAL A 1 283 ? -16.427 -3.523 10.784 1.00 74.69 283 VAL A C 1
ATOM 2176 O O . VAL A 1 283 ? -16.660 -2.925 11.834 1.00 74.69 283 VAL A O 1
ATOM 2179 N N . LEU A 1 284 ? -16.290 -4.851 10.734 1.00 78.81 284 LEU A N 1
ATOM 2180 C CA . LEU A 1 284 ? -16.451 -5.730 11.899 1.00 78.81 284 LEU A CA 1
ATOM 2181 C C . LEU A 1 284 ? -15.392 -5.475 12.969 1.00 78.81 284 LEU A C 1
ATOM 2183 O O . LEU A 1 284 ? -15.722 -5.427 14.150 1.00 78.81 284 LEU A O 1
ATOM 2187 N N . PHE A 1 285 ? -14.140 -5.252 12.571 1.00 76.88 285 PHE A N 1
ATOM 2188 C CA . PHE A 1 285 ? -13.063 -4.900 13.491 1.00 76.88 285 PHE A CA 1
ATOM 2189 C C . PHE A 1 285 ? -13.333 -3.572 14.198 1.00 76.88 285 PHE A C 1
ATOM 2191 O O . PHE A 1 285 ? -13.224 -3.475 15.422 1.00 76.88 285 PHE A O 1
ATOM 2198 N N . THR A 1 286 ? -13.748 -2.560 13.438 1.00 71.69 286 THR A N 1
ATOM 2199 C CA . THR A 1 286 ? -14.087 -1.245 13.992 1.00 71.69 286 THR A CA 1
ATOM 2200 C C . THR A 1 286 ? -15.271 -1.344 14.956 1.00 71.69 286 THR A C 1
ATOM 2202 O O . THR A 1 286 ? -15.216 -0.806 16.063 1.00 71.69 286 THR A O 1
ATOM 2205 N N . ALA A 1 287 ? -16.317 -2.081 14.571 1.00 78.25 287 ALA A N 1
ATOM 2206 C CA . ALA A 1 287 ? -17.476 -2.343 15.417 1.00 78.25 287 ALA A CA 1
ATOM 2207 C C . ALA A 1 287 ? -17.092 -3.097 16.700 1.00 78.25 287 ALA A C 1
ATOM 2209 O O . ALA A 1 287 ? -17.547 -2.729 17.780 1.00 78.25 287 ALA A O 1
ATOM 2210 N N . LEU A 1 288 ? -16.208 -4.094 16.611 1.00 81.44 288 LEU A N 1
ATOM 2211 C CA . LEU A 1 288 ? -15.732 -4.864 17.758 1.00 81.44 288 LEU A CA 1
ATOM 2212 C C . LEU A 1 288 ? -15.009 -3.981 18.780 1.00 81.44 288 LEU A C 1
ATOM 2214 O O . LEU A 1 288 ? -15.316 -4.038 19.971 1.00 81.44 288 LEU A O 1
ATOM 2218 N N . VAL A 1 289 ? -14.067 -3.148 18.328 1.00 74.75 289 VAL A N 1
ATOM 2219 C CA . VAL A 1 289 ? -13.338 -2.224 19.213 1.00 74.75 289 VAL A CA 1
ATOM 2220 C C . VAL A 1 289 ? -14.300 -1.222 19.848 1.00 74.75 289 VAL A C 1
ATOM 2222 O O . VAL A 1 289 ? -14.233 -0.984 21.054 1.00 74.75 289 VAL A O 1
ATOM 2225 N N . PHE A 1 290 ? -15.232 -0.675 19.064 1.00 74.50 290 PHE A N 1
ATOM 2226 C CA . PHE A 1 290 ? -16.253 0.237 19.569 1.00 74.50 290 PHE A CA 1
ATOM 2227 C C . PHE A 1 290 ? -17.097 -0.419 20.668 1.00 74.50 290 PHE A C 1
ATOM 2229 O O . PHE A 1 290 ? -17.210 0.133 21.762 1.00 74.50 290 PHE A O 1
ATOM 2236 N N . LEU A 1 291 ? -17.627 -1.621 20.430 1.00 79.94 291 LEU A N 1
ATOM 2237 C CA . LEU A 1 291 ? -18.428 -2.341 21.420 1.00 79.94 291 LEU A CA 1
ATOM 2238 C C . LEU A 1 291 ? -17.612 -2.690 22.670 1.00 79.94 291 LEU A C 1
ATOM 2240 O O . LEU A 1 291 ? -18.119 -2.495 23.775 1.00 79.94 291 LEU A O 1
ATOM 2244 N N . LYS A 1 292 ? -16.342 -3.103 22.536 1.00 84.94 292 LYS A N 1
ATOM 2245 C CA . LYS A 1 292 ? -15.433 -3.344 23.677 1.00 84.94 292 LYS A CA 1
ATOM 2246 C C . LYS A 1 292 ? -15.331 -2.133 24.605 1.00 84.94 292 LYS A C 1
ATOM 2248 O O . LYS A 1 292 ? -15.420 -2.291 25.821 1.00 84.94 292 LYS A O 1
ATOM 2253 N N . ILE A 1 293 ? -15.219 -0.925 24.052 1.00 76.38 293 ILE A N 1
ATOM 2254 C CA . ILE A 1 293 ? -15.137 0.310 24.847 1.00 76.38 293 ILE A CA 1
ATOM 2255 C C . ILE A 1 293 ? -16.407 0.516 25.683 1.00 76.38 293 ILE A C 1
ATOM 2257 O O . ILE A 1 293 ? -16.315 0.841 26.866 1.00 76.38 293 ILE A O 1
ATOM 2261 N N . PHE A 1 294 ? -17.593 0.306 25.106 1.00 74.56 294 PHE A N 1
ATOM 2262 C CA . PHE A 1 294 ? -18.851 0.452 25.849 1.00 74.56 294 PHE A CA 1
ATOM 2263 C C . PHE A 1 294 ? -19.051 -0.642 26.901 1.00 74.56 294 PHE A C 1
ATOM 2265 O O . PHE A 1 294 ? -19.603 -0.361 27.965 1.00 74.56 294 PHE A O 1
ATOM 2272 N N . HIS A 1 295 ? -18.549 -1.852 26.651 1.00 86.88 295 HIS A N 1
ATOM 2273 C CA . HIS A 1 295 ? -18.506 -2.915 27.653 1.00 86.88 295 HIS A CA 1
ATOM 2274 C C . HIS A 1 295 ? -17.632 -2.522 28.845 1.00 86.88 295 HIS A C 1
ATOM 2276 O O . HIS A 1 295 ? -18.121 -2.528 29.976 1.00 86.88 295 HIS A O 1
ATOM 2282 N N . TRP A 1 296 ? -16.392 -2.087 28.604 1.00 82.94 296 TRP A N 1
ATOM 2283 C CA . TRP A 1 296 ? -15.503 -1.596 29.662 1.00 82.94 296 TRP A CA 1
ATOM 2284 C C . TRP A 1 296 ? -16.103 -0.406 30.412 1.00 82.94 296 TRP A C 1
ATOM 2286 O O . TRP A 1 296 ? -16.038 -0.349 31.637 1.00 82.94 296 TRP A O 1
ATOM 2296 N N . LEU A 1 297 ? -16.760 0.516 29.700 1.00 73.19 297 LEU A N 1
ATOM 2297 C CA . LEU A 1 297 ? -17.449 1.646 30.318 1.00 73.19 297 LEU A CA 1
ATOM 2298 C C . LEU A 1 297 ? -18.599 1.187 31.227 1.00 73.19 297 LEU A C 1
ATOM 2300 O O . LEU A 1 297 ? -18.791 1.761 32.297 1.00 73.19 297 LEU A O 1
ATOM 2304 N N . SER A 1 298 ? -19.358 0.161 30.827 1.00 82.06 298 SER A N 1
ATOM 2305 C CA . SER A 1 298 ? -20.444 -0.396 31.643 1.00 82.06 298 SER A CA 1
ATOM 2306 C C . SER A 1 298 ? -19.925 -1.050 32.929 1.00 82.06 298 SER A C 1
ATOM 2308 O O . SER A 1 298 ? -20.488 -0.811 33.997 1.00 82.06 298 SER A O 1
ATOM 2310 N N . GLN A 1 299 ? -18.807 -1.780 32.845 1.00 87.06 299 GLN A N 1
ATOM 2311 C CA . GLN A 1 299 ? -18.138 -2.404 33.989 1.00 87.06 299 GLN A CA 1
ATOM 2312 C C . GLN A 1 299 ? -17.602 -1.350 34.957 1.00 87.06 299 GLN A C 1
ATOM 2314 O O . GLN A 1 299 ? -17.991 -1.335 36.123 1.00 87.06 299 GLN A O 1
ATOM 2319 N N . ALA A 1 300 ? -16.828 -0.389 34.444 1.00 80.56 300 ALA A N 1
ATOM 2320 C CA . ALA A 1 300 ? -16.314 0.728 35.233 1.00 80.56 300 ALA A CA 1
ATOM 2321 C C . ALA A 1 300 ? -17.448 1.533 35.884 1.00 80.56 300 ALA A C 1
ATOM 2323 O O . ALA A 1 300 ? -17.326 2.020 37.010 1.00 80.56 300 ALA A O 1
ATOM 2324 N N . ARG A 1 301 ? -18.592 1.670 35.196 1.00 85.19 301 ARG A N 1
ATOM 2325 C CA . ARG A 1 301 ? -19.748 2.358 35.768 1.00 85.19 301 ARG A CA 1
ATOM 2326 C C . ARG A 1 301 ? -20.366 1.577 36.922 1.00 85.19 301 ARG A C 1
ATOM 2328 O O . ARG A 1 301 ? -20.779 2.219 37.878 1.00 85.19 301 ARG A O 1
ATOM 2335 N N . ILE A 1 302 ? -20.437 0.250 36.853 1.00 88.06 302 ILE A N 1
ATOM 2336 C CA . ILE A 1 302 ? -20.945 -0.584 37.953 1.00 88.06 302 ILE A CA 1
ATOM 2337 C C . ILE A 1 302 ? -20.003 -0.530 39.153 1.00 88.06 302 ILE A C 1
ATOM 2339 O O . ILE A 1 302 ? -20.476 -0.282 40.256 1.00 88.06 302 ILE A O 1
ATOM 2343 N N . GLU A 1 303 ? -18.693 -0.651 38.941 1.00 87.19 303 GLU A N 1
ATOM 2344 C CA . GLU A 1 303 ? -17.692 -0.511 40.010 1.00 87.19 303 GLU A CA 1
ATOM 2345 C C . GLU A 1 303 ? -17.806 0.844 40.721 1.00 87.19 303 GLU A C 1
ATOM 2347 O O . GLU A 1 303 ? -17.769 0.923 41.946 1.00 87.19 303 GLU A O 1
ATOM 2352 N N . PHE A 1 304 ? -18.038 1.920 39.964 1.00 84.00 304 PHE A N 1
ATOM 2353 C CA . PHE A 1 304 ? -18.295 3.239 40.539 1.00 84.00 304 PHE A CA 1
ATOM 2354 C C . PHE A 1 304 ? -19.596 3.290 41.364 1.00 84.00 304 PHE A C 1
ATOM 2356 O O . PHE A 1 304 ? -19.638 3.936 42.412 1.00 84.00 304 PHE A O 1
ATOM 2363 N N . LEU A 1 305 ? -20.668 2.624 40.914 1.00 84.12 305 LEU A N 1
ATOM 2364 C CA . LEU A 1 305 ? -21.930 2.554 41.665 1.00 84.12 305 LEU A CA 1
ATOM 2365 C C . LEU A 1 305 ? -21.793 1.724 42.949 1.00 84.12 305 LEU A C 1
ATOM 2367 O O . LEU A 1 305 ? -22.456 2.039 43.931 1.00 84.12 305 LEU A O 1
ATOM 2371 N N . GLU A 1 306 ? -20.921 0.713 42.966 1.00 84.31 306 GLU A N 1
ATOM 2372 C CA . GLU A 1 306 ? -20.601 -0.067 44.171 1.00 84.31 306 GLU A CA 1
ATOM 2373 C C . GLU A 1 306 ? -19.896 0.781 45.246 1.00 84.31 306 GLU A C 1
ATOM 2375 O O . GLU A 1 306 ? -19.997 0.465 46.428 1.00 84.31 306 GLU A O 1
ATOM 2380 N N . GLN A 1 307 ? -19.212 1.859 44.850 1.00 83.56 307 GLN A N 1
ATOM 2381 C CA . GLN A 1 307 ? -18.470 2.759 45.744 1.00 83.56 307 GLN A CA 1
ATOM 2382 C C . GLN A 1 307 ? -19.267 4.000 46.181 1.00 83.56 307 GLN A C 1
ATOM 2384 O O . GLN A 1 307 ? -18.763 4.794 46.973 1.00 83.56 307 GLN A O 1
ATOM 2389 N N . THR A 1 308 ? -20.475 4.213 45.646 1.00 81.06 308 THR A N 1
ATOM 2390 C CA . THR A 1 308 ? -21.240 5.456 45.840 1.00 81.06 308 THR A CA 1
ATOM 2391 C C . THR A 1 308 ? -22.541 5.210 46.608 1.00 81.06 308 THR A C 1
ATOM 2393 O O . THR A 1 308 ? -23.370 4.412 46.181 1.00 81.06 308 THR A O 1
ATOM 2396 N N . ASP A 1 309 ? -22.781 5.980 47.674 1.00 68.88 309 ASP A N 1
ATOM 2397 C CA . ASP A 1 309 ? -23.909 5.754 48.598 1.00 68.88 309 ASP A CA 1
ATOM 2398 C C . ASP A 1 309 ? -25.270 6.315 48.130 1.00 68.88 309 ASP A C 1
ATOM 2400 O O . ASP A 1 309 ? -26.316 5.917 48.641 1.00 68.88 309 ASP A O 1
ATOM 2404 N N . ILE A 1 310 ? -25.305 7.251 47.168 1.00 74.12 310 ILE A N 1
ATOM 2405 C CA . ILE A 1 310 ? -26.550 7.918 46.732 1.00 74.12 310 ILE A CA 1
ATOM 2406 C C . ILE A 1 310 ? -26.657 7.928 45.207 1.00 74.12 310 ILE A C 1
ATOM 2408 O O . ILE A 1 310 ? -25.956 8.673 44.520 1.00 74.12 310 ILE A O 1
ATOM 2412 N N . ILE A 1 311 ? -27.587 7.134 44.664 1.00 78.25 311 ILE A N 1
ATOM 2413 C CA . ILE A 1 311 ? -27.789 6.992 43.216 1.00 78.25 311 ILE A CA 1
ATOM 2414 C C . ILE A 1 311 ? -29.236 7.303 42.829 1.00 78.25 311 ILE A C 1
ATOM 2416 O O . ILE A 1 311 ? -30.204 6.857 43.444 1.00 78.25 311 ILE A O 1
ATOM 2420 N N . THR A 1 312 ? -29.399 8.085 41.762 1.00 85.25 312 THR A N 1
ATOM 2421 C CA . THR A 1 312 ? -30.713 8.449 41.224 1.00 85.25 312 THR A CA 1
ATOM 2422 C C . THR A 1 312 ? -31.311 7.315 40.387 1.00 85.25 312 THR A C 1
ATOM 2424 O O . THR A 1 312 ? -30.613 6.660 39.611 1.00 85.25 312 THR A O 1
ATOM 2427 N N . ARG A 1 313 ? -32.641 7.130 40.444 1.00 84.56 313 ARG A N 1
ATOM 2428 C CA . ARG A 1 313 ? -33.359 6.114 39.637 1.00 84.56 313 ARG A CA 1
ATOM 2429 C C . ARG A 1 313 ? -33.081 6.226 38.132 1.00 84.56 313 ARG A C 1
ATOM 2431 O O . ARG A 1 313 ? -32.997 5.213 37.446 1.00 84.56 313 ARG A O 1
ATOM 2438 N N . LEU A 1 314 ? -32.886 7.445 37.626 1.00 79.88 314 LEU A N 1
ATOM 2439 C CA . LEU A 1 314 ? -32.553 7.695 36.221 1.00 79.88 314 LEU A CA 1
ATOM 2440 C C . LEU A 1 314 ? -31.213 7.060 35.813 1.00 79.88 314 LEU A C 1
ATOM 2442 O O . LEU A 1 314 ? -31.066 6.608 34.680 1.00 79.88 314 LEU A O 1
ATOM 2446 N N . THR A 1 315 ? -30.248 6.993 36.732 1.00 80.38 315 THR A N 1
ATOM 2447 C CA . THR A 1 315 ? -28.936 6.385 36.478 1.00 80.38 315 THR A CA 1
ATOM 2448 C C . THR A 1 315 ? -29.055 4.872 36.300 1.00 80.38 315 THR A C 1
ATOM 2450 O O . THR A 1 315 ? -28.473 4.332 35.362 1.00 80.38 315 THR A O 1
ATOM 2453 N N . HIS A 1 316 ? -29.878 4.205 37.117 1.00 86.94 316 HIS A N 1
ATOM 2454 C CA . HIS A 1 316 ? -30.180 2.778 36.959 1.00 86.94 316 HIS A CA 1
ATOM 2455 C C . HIS A 1 316 ? -30.844 2.479 35.613 1.00 86.94 316 HIS A C 1
ATOM 2457 O O . HIS A 1 316 ? -30.407 1.582 34.899 1.00 86.94 316 HIS A O 1
ATOM 2463 N N . VAL A 1 317 ? -31.861 3.263 35.233 1.00 86.12 317 VAL A N 1
ATOM 2464 C CA . VAL A 1 317 ? -32.572 3.076 33.955 1.00 86.12 317 VAL A CA 1
ATOM 2465 C C . VAL A 1 317 ? -31.625 3.238 32.764 1.00 86.12 317 VAL A C 1
ATOM 2467 O O . VAL A 1 317 ? -31.654 2.419 31.850 1.00 86.12 317 VAL A O 1
ATOM 2470 N N . ARG A 1 318 ? -30.748 4.252 32.781 1.00 84.31 318 ARG A N 1
ATOM 2471 C CA . ARG A 1 318 ? -29.752 4.470 31.717 1.00 84.31 318 ARG A CA 1
ATOM 2472 C C . ARG A 1 318 ? -28.749 3.323 31.610 1.00 84.31 318 ARG A C 1
ATOM 2474 O O . ARG A 1 318 ? -28.461 2.885 30.502 1.00 84.31 318 ARG A O 1
ATOM 2481 N N . LEU A 1 319 ? -28.232 2.843 32.741 1.00 86.69 319 LEU A N 1
ATOM 2482 C CA . LEU A 1 319 ? -27.244 1.765 32.763 1.00 86.69 319 LEU A CA 1
ATOM 2483 C C . LEU A 1 319 ? -27.847 0.435 32.294 1.00 86.69 319 LEU A C 1
ATOM 2485 O O . LEU A 1 319 ? -27.268 -0.227 31.439 1.00 86.69 319 LEU A O 1
ATOM 2489 N N . VAL A 1 320 ? -29.033 0.073 32.793 1.00 92.00 320 VAL A N 1
ATOM 2490 C CA . VAL A 1 320 ? -29.744 -1.135 32.345 1.00 92.00 320 VAL A CA 1
ATOM 2491 C C . VAL A 1 320 ? -30.107 -1.031 30.865 1.00 92.00 320 VAL A C 1
ATOM 2493 O O . VAL A 1 320 ? -29.893 -1.986 30.126 1.00 92.00 320 VAL A O 1
ATOM 2496 N N . GLY A 1 321 ? -30.579 0.134 30.407 1.00 87.50 321 GLY A N 1
ATOM 2497 C CA . GLY A 1 321 ? -30.854 0.378 28.990 1.00 87.50 321 GLY A CA 1
ATOM 2498 C C . GLY A 1 321 ? -29.623 0.180 28.100 1.00 87.50 321 GLY A C 1
ATOM 2499 O O . GLY A 1 321 ? -29.724 -0.476 27.066 1.00 87.50 321 GLY A O 1
ATOM 2500 N N . LEU A 1 322 ? -28.454 0.674 28.526 1.00 87.56 322 LEU A N 1
ATOM 2501 C CA . LEU A 1 322 ? -27.187 0.453 27.823 1.00 87.56 322 LEU A CA 1
ATOM 2502 C C . LEU A 1 322 ? -26.824 -1.038 27.765 1.00 87.56 322 LEU A C 1
ATOM 2504 O O . LEU A 1 322 ? -26.510 -1.535 26.688 1.00 87.56 322 LEU A O 1
ATOM 2508 N N . MET A 1 323 ? -26.897 -1.761 28.888 1.00 92.19 323 MET A N 1
ATOM 2509 C CA . MET A 1 323 ? -26.551 -3.190 28.928 1.00 92.19 323 MET A CA 1
ATOM 2510 C C . MET A 1 323 ? -27.487 -4.046 28.061 1.00 92.19 323 MET A C 1
ATOM 2512 O O . MET A 1 323 ? -27.021 -4.949 27.373 1.00 92.19 323 MET A O 1
ATOM 2516 N N . VAL A 1 324 ? -28.790 -3.740 28.042 1.00 94.00 324 VAL A N 1
ATOM 2517 C CA . VAL A 1 324 ? -29.769 -4.434 27.184 1.00 94.00 324 VAL A CA 1
ATOM 2518 C C . VAL A 1 324 ? -29.499 -4.161 25.704 1.00 94.00 324 VAL A C 1
ATOM 2520 O O . VAL A 1 324 ? -29.554 -5.084 24.894 1.00 94.00 324 VAL A O 1
ATOM 2523 N N . MET A 1 325 ? -29.176 -2.915 25.344 1.00 90.50 325 MET A N 1
ATOM 2524 C CA . MET A 1 325 ? -28.805 -2.568 23.971 1.00 90.50 325 MET A CA 1
ATOM 2525 C C . MET A 1 325 ? -27.537 -3.308 23.531 1.00 90.50 325 MET A C 1
ATOM 2527 O O . MET A 1 325 ? -27.527 -3.875 22.441 1.00 90.50 325 MET A O 1
ATOM 2531 N N . LEU A 1 326 ? -26.495 -3.328 24.369 1.00 88.38 326 LEU A N 1
ATOM 2532 C CA . LEU A 1 326 ? -25.249 -4.042 24.075 1.00 88.38 326 LEU A CA 1
ATOM 2533 C C . LEU A 1 326 ? -25.506 -5.538 23.866 1.00 88.38 326 LEU A C 1
ATOM 2535 O O . LEU A 1 326 ? -25.151 -6.064 22.818 1.00 88.38 326 LE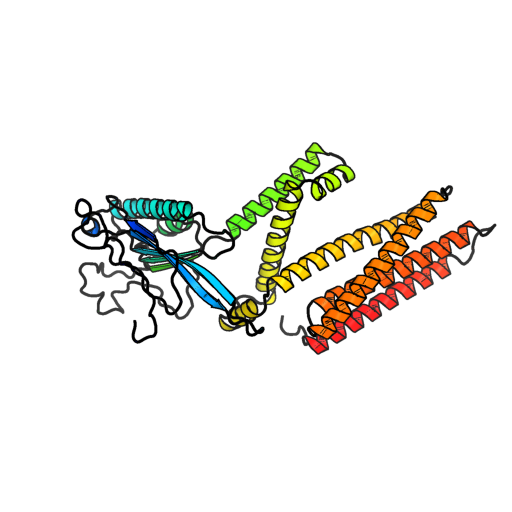U A O 1
ATOM 2539 N N . ALA A 1 327 ? -26.242 -6.185 24.775 1.00 94.94 327 ALA A N 1
ATOM 2540 C CA . ALA A 1 327 ? -26.583 -7.602 24.646 1.00 94.94 327 ALA A CA 1
ATOM 2541 C C . ALA A 1 327 ? -27.364 -7.920 23.355 1.00 94.94 327 ALA A C 1
ATOM 2543 O O . ALA A 1 327 ? -27.120 -8.948 22.718 1.00 94.94 327 ALA A O 1
ATOM 2544 N N . ALA A 1 328 ? -28.285 -7.042 22.938 1.00 94.19 328 ALA A N 1
ATOM 2545 C CA . ALA A 1 328 ? -29.026 -7.206 21.688 1.00 94.19 328 ALA A CA 1
ATOM 2546 C C . ALA A 1 328 ? -28.117 -7.084 20.454 1.00 94.19 328 ALA A C 1
ATOM 2548 O O . ALA A 1 328 ? -28.229 -7.886 19.525 1.00 94.19 328 ALA A O 1
ATOM 2549 N N . VAL A 1 329 ? -27.205 -6.107 20.452 1.00 92.06 329 VAL A N 1
ATOM 2550 C CA . VAL A 1 329 ? -26.251 -5.891 19.355 1.00 92.06 329 VAL A CA 1
ATOM 2551 C C . VAL A 1 329 ? -25.250 -7.043 19.261 1.00 92.06 329 VAL A C 1
ATOM 2553 O O . VAL A 1 329 ? -25.049 -7.567 18.167 1.00 92.06 329 VAL A O 1
ATOM 2556 N N . ASP A 1 330 ? -24.690 -7.495 20.385 1.00 94.81 330 ASP A N 1
ATOM 2557 C CA . ASP A 1 330 ? -23.759 -8.629 20.418 1.00 94.81 330 ASP A CA 1
ATOM 2558 C C . ASP A 1 330 ? -24.429 -9.906 19.910 1.00 94.81 330 ASP A C 1
ATOM 2560 O O . ASP A 1 330 ? -23.879 -10.602 19.059 1.00 94.81 330 ASP A O 1
ATOM 2564 N N . THR A 1 331 ? -25.658 -10.181 20.362 1.00 95.50 331 THR A N 1
ATOM 2565 C CA . THR A 1 331 ? -26.443 -11.322 19.868 1.00 95.50 331 THR A CA 1
ATOM 2566 C C . THR A 1 331 ? -26.671 -11.214 18.360 1.00 95.50 331 THR A C 1
ATOM 2568 O O . THR A 1 331 ? -26.504 -12.197 17.639 1.00 95.50 331 THR A O 1
ATOM 2571 N N . GLY A 1 332 ? -26.999 -10.018 17.862 1.00 95.12 332 GLY A N 1
ATOM 2572 C CA . GLY A 1 332 ? -27.149 -9.755 16.432 1.00 95.12 332 GLY A CA 1
ATOM 2573 C C . GLY A 1 332 ? -25.879 -10.070 15.638 1.00 95.12 332 GLY A C 1
ATOM 2574 O O . GLY A 1 332 ? -25.953 -10.776 14.632 1.00 95.12 332 GLY A O 1
ATOM 2575 N N . PHE A 1 333 ? -24.713 -9.615 16.107 1.00 94.50 333 PHE A N 1
ATOM 2576 C CA . PHE A 1 333 ? -23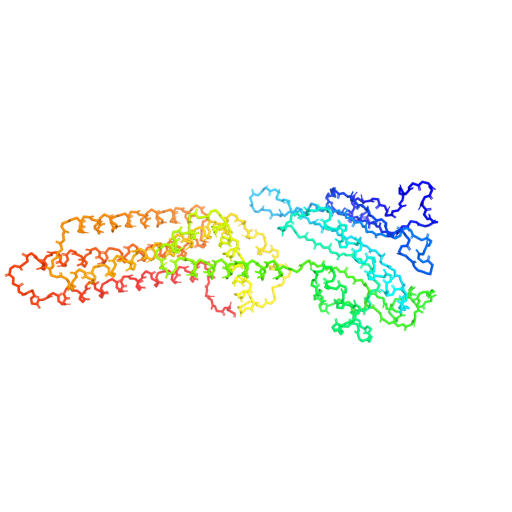.430 -9.896 15.457 1.00 94.50 333 PHE A CA 1
ATOM 2577 C C . PHE A 1 333 ? -23.034 -11.374 15.530 1.00 94.50 333 PHE A C 1
ATOM 2579 O O . PHE A 1 333 ? -22.579 -11.918 14.527 1.00 94.50 333 PHE A O 1
ATOM 2586 N N . VAL A 1 334 ? -23.251 -12.054 16.662 1.00 95.44 334 VAL A N 1
ATOM 2587 C CA . VAL A 1 334 ? -22.992 -13.500 16.789 1.00 95.44 334 VAL A CA 1
ATOM 2588 C C . VAL A 1 334 ? -23.848 -14.292 15.802 1.00 95.44 334 VAL A C 1
ATOM 2590 O O . VAL A 1 334 ? -23.324 -15.149 15.088 1.00 95.44 334 VAL A O 1
ATOM 2593 N N . VAL A 1 335 ? -25.149 -13.992 15.716 1.00 94.94 335 VAL A N 1
ATOM 2594 C CA . VAL A 1 335 ? -26.062 -14.659 14.774 1.00 94.94 335 VAL A CA 1
ATOM 2595 C C . VAL A 1 335 ? -25.656 -14.363 13.334 1.00 94.94 335 VAL A C 1
ATOM 2597 O O . VAL A 1 335 ? -25.545 -15.289 12.535 1.00 94.94 335 VAL A O 1
ATOM 2600 N N . TRP A 1 336 ? -25.376 -13.103 12.999 1.00 93.00 336 TRP A N 1
ATOM 2601 C CA . TRP A 1 336 ? -24.977 -12.715 11.647 1.00 93.00 336 TRP A CA 1
ATOM 2602 C C . TRP A 1 336 ? -23.664 -13.382 11.213 1.00 93.00 336 TRP A C 1
ATOM 2604 O O . TRP A 1 336 ? -23.608 -13.962 10.129 1.00 93.00 336 TRP A O 1
ATOM 2614 N N . CYS A 1 337 ? -22.639 -13.385 12.073 1.00 91.19 337 CYS A N 1
ATOM 2615 C CA . CYS A 1 337 ? -21.385 -14.095 11.813 1.00 91.19 337 CYS A CA 1
ATOM 2616 C C . CYS A 1 337 ? -21.623 -15.601 11.651 1.00 91.19 337 CYS A C 1
ATOM 2618 O O . CYS A 1 337 ? -21.072 -16.205 10.737 1.00 91.19 337 CYS A O 1
ATOM 2620 N N . SER A 1 338 ? -22.476 -16.205 12.485 1.00 90.69 338 SER A N 1
ATOM 2621 C CA . SER A 1 338 ? -22.800 -17.636 12.395 1.00 90.69 338 SER A CA 1
ATOM 2622 C C . SER A 1 338 ? -23.483 -17.981 11.070 1.00 90.69 338 SER A C 1
ATOM 2624 O O . SER A 1 338 ? -23.075 -18.927 10.401 1.00 90.69 338 SER A O 1
ATOM 2626 N N . LEU A 1 339 ? -24.464 -17.179 10.643 1.00 91.38 339 LEU A N 1
ATOM 2627 C CA . LEU A 1 339 ? -25.125 -17.342 9.345 1.00 91.38 339 LEU A CA 1
ATOM 2628 C C . LEU A 1 339 ? -24.129 -17.181 8.191 1.00 91.38 339 LEU A C 1
ATOM 2630 O O . LEU A 1 339 ? -24.119 -17.998 7.274 1.00 91.38 339 LEU A O 1
ATOM 2634 N N . LYS A 1 340 ? -23.228 -16.194 8.265 1.00 87.00 340 LYS A N 1
ATOM 2635 C CA . LYS A 1 340 ? -22.194 -15.986 7.242 1.00 87.00 340 LYS A CA 1
ATOM 2636 C C . LYS A 1 340 ? -21.196 -17.133 7.152 1.00 87.00 340 LYS A C 1
ATOM 2638 O O . LYS A 1 340 ? -20.811 -17.506 6.048 1.00 87.00 340 LYS A O 1
ATOM 2643 N N . VAL A 1 341 ? -20.813 -17.722 8.281 1.00 87.06 341 VAL A N 1
ATOM 2644 C CA . VAL A 1 341 ? -19.965 -18.923 8.305 1.00 87.06 341 VAL A CA 1
ATOM 2645 C C . VAL A 1 341 ? -20.690 -20.122 7.691 1.00 87.06 341 VAL A C 1
ATOM 2647 O O . VAL A 1 341 ? -20.057 -20.912 6.999 1.00 87.06 341 VAL A O 1
ATOM 2650 N N . MET A 1 342 ? -22.006 -20.256 7.885 1.00 88.12 342 MET A N 1
ATOM 2651 C CA . MET A 1 342 ? -22.785 -21.322 7.240 1.00 88.12 342 MET A CA 1
ATOM 2652 C C . MET A 1 342 ? -22.938 -21.119 5.727 1.00 88.12 342 MET A C 1
ATOM 2654 O O . MET A 1 342 ? -22.940 -22.098 4.988 1.00 88.12 342 MET A O 1
ATOM 2658 N N . GLU A 1 343 ? -23.056 -19.871 5.265 1.00 83.50 343 GLU A N 1
ATOM 2659 C CA . GLU A 1 343 ? -23.183 -19.540 3.839 1.00 83.50 343 GLU A CA 1
ATOM 2660 C C . GLU A 1 343 ? -21.857 -19.667 3.074 1.00 83.50 343 GLU A C 1
ATOM 2662 O O . GLU A 1 343 ? -21.817 -20.257 1.998 1.00 83.50 343 GLU A O 1
ATOM 2667 N N . ILE A 1 344 ? -20.778 -19.082 3.606 1.00 77.25 344 ILE A N 1
ATOM 2668 C CA . ILE A 1 344 ? -19.490 -18.911 2.905 1.00 77.25 344 ILE A CA 1
ATOM 2669 C C . ILE A 1 344 ? -18.489 -20.013 3.295 1.00 77.25 344 ILE A C 1
ATOM 2671 O O . ILE A 1 344 ? -17.527 -20.276 2.575 1.00 77.25 344 ILE A O 1
ATOM 2675 N N . GLY A 1 345 ? -18.719 -20.687 4.423 1.00 77.50 345 GLY A N 1
ATOM 2676 C CA . GLY A 1 345 ? -17.805 -21.661 5.006 1.00 77.50 345 GLY A CA 1
ATOM 2677 C C . GLY A 1 345 ? -16.801 -21.046 5.995 1.00 77.50 345 GLY A C 1
ATOM 2678 O O . GLY A 1 345 ? -16.889 -19.861 6.352 1.00 77.50 345 GLY A O 1
ATOM 2679 N N . PRO A 1 346 ? -15.830 -21.854 6.471 1.00 74.25 346 PRO A N 1
ATOM 2680 C CA . PRO A 1 346 ? -14.848 -21.431 7.464 1.00 74.25 346 PRO A CA 1
ATOM 2681 C C . PRO A 1 346 ? -13.983 -20.273 6.952 1.00 74.25 346 PRO A C 1
ATOM 2683 O O . PRO A 1 346 ? -13.159 -20.425 6.051 1.00 74.25 346 PRO A O 1
ATOM 2686 N N . SER A 1 347 ? -14.153 -19.094 7.544 1.00 78.50 347 SER A N 1
ATOM 2687 C CA . SER A 1 347 ? -13.459 -17.857 7.160 1.00 78.50 347 SER A CA 1
ATOM 2688 C C . SER A 1 347 ? -13.188 -16.974 8.386 1.00 78.50 347 SER A C 1
ATOM 2690 O O . SER A 1 347 ? -13.515 -17.339 9.518 1.00 78.50 347 SER A O 1
ATOM 2692 N N . VAL A 1 348 ? -12.626 -15.778 8.170 1.00 76.38 348 VAL A N 1
ATOM 2693 C CA . VAL A 1 348 ? -12.328 -14.782 9.221 1.00 76.38 348 VAL A CA 1
ATOM 2694 C C . VAL A 1 348 ? -13.562 -14.435 10.078 1.00 76.38 348 VAL A C 1
ATOM 2696 O O . VAL A 1 348 ? -13.423 -14.043 11.234 1.00 76.38 348 VAL A O 1
ATOM 2699 N N . PHE A 1 349 ? -14.783 -14.652 9.575 1.00 83.69 349 PHE A N 1
ATOM 2700 C CA . PHE A 1 349 ? -16.018 -14.484 10.348 1.00 83.69 349 PHE A CA 1
ATOM 2701 C C . PHE A 1 349 ? -16.103 -15.393 11.587 1.00 83.69 349 PHE A C 1
ATOM 2703 O O . PHE A 1 349 ? -16.772 -15.017 12.547 1.00 83.69 349 PHE A O 1
ATOM 2710 N N . ILE A 1 350 ? -15.394 -16.532 11.622 1.00 84.94 350 ILE A N 1
ATOM 2711 C CA . ILE A 1 350 ? -15.286 -17.373 12.827 1.00 84.94 350 ILE A CA 1
ATOM 2712 C C . ILE A 1 350 ? -14.582 -16.597 13.947 1.00 84.94 350 ILE A C 1
ATOM 2714 O O . ILE A 1 350 ? -15.107 -16.531 15.055 1.00 84.94 350 ILE A O 1
ATOM 2718 N N . LEU A 1 351 ? -13.442 -15.957 13.655 1.00 84.94 351 LEU A N 1
ATOM 2719 C CA . LEU A 1 351 ? -12.693 -15.151 14.629 1.00 84.94 351 LEU A CA 1
ATOM 2720 C C . LEU A 1 351 ? -13.586 -14.062 15.236 1.00 84.94 351 LEU A C 1
ATOM 2722 O O . LEU A 1 351 ? -13.708 -13.963 16.455 1.00 84.94 351 LEU A O 1
ATOM 2726 N N . PHE A 1 352 ? -14.263 -13.286 14.385 1.00 89.00 352 PHE A N 1
ATOM 2727 C CA . PHE A 1 352 ? -15.166 -12.235 14.852 1.00 89.00 352 PHE A CA 1
ATOM 2728 C C . PHE A 1 352 ? -16.376 -12.791 15.609 1.00 89.00 352 PHE A C 1
ATOM 2730 O O . PHE A 1 352 ? -16.752 -12.233 16.634 1.00 89.00 352 PHE A O 1
ATOM 2737 N N . GLY A 1 353 ? -16.969 -13.897 15.152 1.00 91.75 353 GLY A N 1
ATOM 2738 C CA . GLY A 1 353 ? -18.093 -14.542 15.833 1.00 91.75 353 GLY A CA 1
ATOM 2739 C C . GLY A 1 353 ? -17.758 -14.943 17.272 1.00 91.75 353 GLY A C 1
ATOM 2740 O O . GLY A 1 353 ? -18.550 -14.687 18.177 1.00 91.75 353 GLY A O 1
ATOM 2741 N N . PHE A 1 354 ? -16.563 -15.495 17.500 1.00 92.00 354 PHE A N 1
ATOM 2742 C CA . PHE A 1 354 ? -16.089 -15.842 18.841 1.00 92.00 354 PHE A CA 1
ATOM 2743 C C . PHE A 1 354 ? -15.790 -14.613 19.707 1.00 92.00 354 PHE A C 1
ATOM 2745 O O . PHE A 1 354 ? -16.161 -14.593 20.879 1.00 92.00 354 PHE A O 1
ATOM 2752 N N . GLU A 1 355 ? -15.194 -13.563 19.143 1.00 93.31 355 GLU A N 1
ATOM 2753 C CA . GLU A 1 355 ? -14.968 -12.300 19.857 1.00 93.31 355 GLU A CA 1
ATOM 2754 C C . GLU A 1 355 ? -16.286 -11.641 20.307 1.00 93.31 355 GLU A C 1
ATOM 2756 O O . GLU A 1 355 ? -16.404 -11.223 21.461 1.00 93.31 355 GLU A O 1
ATOM 2761 N N . PHE A 1 356 ? -17.314 -11.609 19.450 1.00 95.12 356 PHE A N 1
ATOM 2762 C CA . PHE A 1 356 ? -18.644 -11.114 19.834 1.00 95.12 356 PHE A CA 1
ATOM 2763 C C . PHE A 1 356 ? -19.341 -12.029 20.851 1.00 95.12 356 PHE A C 1
ATOM 2765 O O . PHE A 1 356 ? -20.036 -11.540 21.740 1.00 95.12 356 PHE A O 1
ATOM 2772 N N . LEU A 1 357 ? -19.119 -13.347 20.789 1.00 95.56 357 LEU A N 1
ATOM 2773 C CA . LEU A 1 357 ? -19.629 -14.281 21.796 1.00 95.56 357 LEU A CA 1
ATOM 2774 C C . LEU A 1 357 ? -19.002 -14.024 23.176 1.00 95.56 357 LEU A C 1
ATOM 2776 O O . LEU A 1 357 ? -19.688 -14.090 24.194 1.00 95.56 357 LEU A O 1
ATOM 2780 N N . ILE A 1 358 ? -17.715 -13.679 23.226 1.00 95.38 358 ILE A N 1
ATOM 2781 C CA . ILE A 1 358 ? -17.034 -13.308 24.474 1.00 95.38 358 ILE A CA 1
ATOM 2782 C C . ILE A 1 358 ? -17.584 -11.993 25.035 1.00 95.38 358 ILE A C 1
ATOM 2784 O O . ILE A 1 358 ? -17.750 -11.875 26.254 1.00 95.38 358 ILE A O 1
ATOM 2788 N N . LEU A 1 359 ? -17.906 -11.018 24.178 1.00 95.38 359 LEU A N 1
ATOM 2789 C CA . LEU A 1 359 ? -18.602 -9.800 24.603 1.00 95.38 359 LEU A CA 1
ATOM 2790 C C . LEU A 1 359 ? -19.973 -10.119 25.202 1.00 95.38 359 LEU A C 1
ATOM 2792 O O . LEU A 1 359 ? -20.256 -9.673 26.314 1.00 95.38 359 LEU A O 1
ATOM 2796 N N . LEU A 1 360 ? -20.736 -11.010 24.564 1.00 96.44 360 LEU A N 1
ATOM 2797 C CA . LEU A 1 360 ? -22.028 -11.464 25.074 1.00 96.44 360 LEU A CA 1
ATOM 2798 C C . LEU A 1 360 ? -21.911 -12.126 26.462 1.00 96.44 360 LEU A C 1
ATOM 2800 O O . LEU A 1 360 ? -22.672 -11.810 27.378 1.00 96.44 360 LEU A O 1
ATOM 2804 N N . VAL A 1 361 ? -20.921 -13.001 26.669 1.00 95.81 361 VAL A N 1
ATOM 2805 C CA . VAL A 1 361 ? -20.650 -13.592 27.996 1.00 95.81 361 VAL A CA 1
ATOM 2806 C C . VAL A 1 361 ? -20.278 -12.505 29.011 1.00 95.81 361 VAL A C 1
ATOM 2808 O O . VAL A 1 361 ? -20.739 -12.523 30.154 1.00 95.81 361 VAL A O 1
ATOM 2811 N N . THR A 1 362 ? -19.483 -11.521 28.590 1.00 95.19 362 THR A N 1
ATOM 2812 C CA . THR A 1 362 ? -19.031 -10.419 29.447 1.00 95.19 362 THR A CA 1
ATOM 2813 C C . THR A 1 362 ? -20.192 -9.527 29.886 1.00 95.19 362 THR A C 1
ATOM 2815 O O . THR A 1 362 ? -20.279 -9.192 31.071 1.00 95.19 362 THR A O 1
ATOM 2818 N N . ILE A 1 363 ? -21.111 -9.163 28.986 1.00 95.94 363 ILE A N 1
ATOM 2819 C CA . ILE A 1 363 ? -22.269 -8.333 29.341 1.00 95.94 363 ILE A CA 1
ATOM 2820 C C . ILE A 1 363 ? -23.269 -9.093 30.211 1.00 95.94 363 ILE A C 1
ATOM 2822 O O . ILE A 1 363 ? -23.813 -8.512 31.148 1.00 95.94 363 ILE A O 1
ATOM 2826 N N . MET A 1 364 ? -23.449 -10.401 29.991 1.00 95.56 364 MET A N 1
ATOM 2827 C CA . MET A 1 364 ? -24.269 -11.247 30.866 1.00 95.56 364 MET A CA 1
ATOM 2828 C C . MET A 1 364 ? -23.706 -11.305 32.291 1.00 95.56 364 MET A C 1
ATOM 2830 O O . MET A 1 364 ? -24.448 -11.096 33.252 1.00 95.56 364 MET A O 1
ATOM 2834 N N . ALA A 1 365 ? -22.396 -11.521 32.445 1.00 95.44 365 ALA A N 1
ATOM 2835 C CA . ALA A 1 365 ? -21.742 -11.508 33.754 1.00 95.44 365 ALA A CA 1
ATOM 2836 C C . ALA A 1 365 ? -21.855 -10.131 34.431 1.00 95.44 365 ALA A C 1
ATOM 2838 O O . ALA A 1 365 ? -22.176 -10.031 35.615 1.00 95.44 365 ALA A O 1
ATOM 2839 N N . THR A 1 366 ? -21.670 -9.059 33.660 1.00 93.06 366 THR A N 1
ATOM 2840 C CA . THR A 1 366 ? -21.782 -7.673 34.136 1.00 93.06 366 THR A CA 1
ATOM 2841 C C . THR A 1 366 ? -23.211 -7.343 34.591 1.00 93.06 366 THR A C 1
ATOM 2843 O O . THR A 1 366 ? -23.411 -6.730 35.639 1.00 93.06 366 THR A O 1
ATOM 2846 N N . PHE A 1 367 ? -24.223 -7.823 33.865 1.00 95.38 367 PHE A N 1
ATOM 2847 C CA . PHE A 1 367 ? -25.626 -7.689 34.249 1.00 95.38 367 PHE A CA 1
ATOM 2848 C C . PHE A 1 367 ? -25.947 -8.452 35.541 1.00 95.38 367 PHE A C 1
ATOM 2850 O O . PHE A 1 367 ? -26.598 -7.906 36.431 1.00 95.38 367 PHE A O 1
ATOM 2857 N N . LEU A 1 368 ? -25.458 -9.687 35.690 1.00 94.88 368 LEU A N 1
ATOM 2858 C CA . LEU A 1 368 ? -25.626 -10.459 36.926 1.00 94.88 368 LEU A CA 1
ATOM 2859 C C . LEU A 1 368 ? -24.948 -9.776 38.119 1.00 94.88 368 LEU A C 1
ATOM 2861 O O . LEU A 1 368 ? -25.539 -9.704 39.195 1.00 94.88 368 LEU A O 1
ATOM 2865 N N . ARG A 1 369 ? -23.756 -9.200 37.922 1.00 94.56 369 ARG A N 1
ATOM 2866 C CA . ARG A 1 369 ? -23.075 -8.395 38.946 1.00 94.56 369 ARG A CA 1
ATOM 2867 C C . ARG A 1 369 ? -23.929 -7.202 39.370 1.00 94.56 369 ARG A C 1
ATOM 2869 O O . ARG A 1 369 ? -24.116 -6.972 40.563 1.00 94.56 369 ARG A O 1
ATOM 2876 N N . TYR A 1 370 ? -24.514 -6.494 38.404 1.00 93.38 370 TYR A N 1
ATOM 2877 C CA . TYR A 1 370 ? -25.445 -5.403 38.679 1.00 93.38 370 TYR A CA 1
ATOM 2878 C C . TYR A 1 370 ? -26.677 -5.869 39.476 1.00 93.38 370 TYR A C 1
ATOM 2880 O O . TYR A 1 370 ? -27.103 -5.177 40.399 1.00 93.38 370 TYR A O 1
ATOM 2888 N N . VAL A 1 371 ? -27.234 -7.047 39.175 1.00 92.75 371 VAL A N 1
ATOM 2889 C CA . VAL A 1 371 ? -28.347 -7.618 39.954 1.00 92.75 371 VAL A CA 1
ATOM 2890 C C . VAL A 1 371 ? -27.929 -7.878 41.402 1.00 92.75 371 VAL A C 1
ATOM 2892 O O . VAL A 1 371 ? -28.663 -7.487 42.307 1.00 92.75 371 VAL A O 1
ATOM 2895 N N . LEU A 1 372 ? -26.750 -8.466 41.641 1.00 91.81 372 LEU A 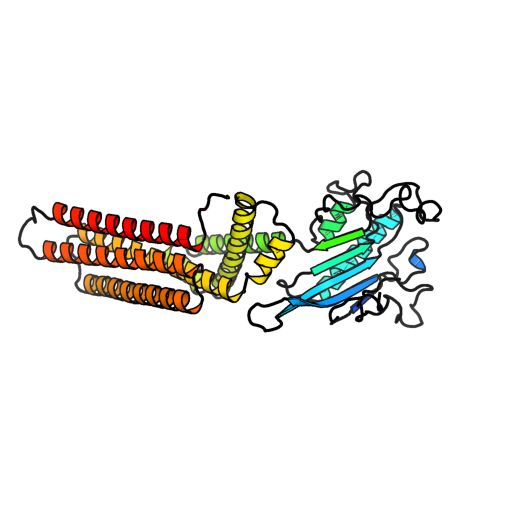N 1
ATOM 2896 C CA . LEU A 1 372 ? -26.225 -8.673 42.998 1.00 91.81 372 LEU A CA 1
ATOM 2897 C C . LEU A 1 372 ? -26.075 -7.342 43.747 1.00 91.81 372 LEU A C 1
ATOM 2899 O O . LEU A 1 372 ? -26.490 -7.238 44.897 1.00 91.81 372 LEU A O 1
ATOM 2903 N N . TYR A 1 373 ? -25.564 -6.306 43.082 1.00 89.75 373 TYR A N 1
ATOM 2904 C CA . TYR A 1 373 ? -25.477 -4.957 43.642 1.00 89.75 373 TYR A CA 1
ATOM 2905 C C . TYR A 1 373 ? -26.858 -4.368 44.011 1.00 89.75 373 TYR A C 1
ATOM 2907 O O . TYR A 1 373 ? -27.032 -3.774 45.077 1.00 89.75 373 TYR A O 1
ATOM 2915 N N . VAL A 1 374 ? -27.877 -4.552 43.165 1.00 90.00 374 VAL A N 1
ATOM 2916 C CA . VAL A 1 374 ? -29.239 -4.079 43.468 1.00 90.00 374 VAL A CA 1
ATOM 2917 C C . VAL A 1 374 ? -29.858 -4.859 44.629 1.00 90.00 374 VAL A C 1
ATOM 2919 O O . VAL A 1 374 ? -30.562 -4.262 45.437 1.00 90.00 374 VAL A O 1
ATOM 2922 N N . VAL A 1 375 ? -29.601 -6.164 44.740 1.00 89.19 375 VAL A N 1
ATOM 2923 C CA . VAL A 1 375 ? -30.064 -6.973 45.880 1.00 89.19 375 VAL A CA 1
ATOM 2924 C C . VAL A 1 375 ? -29.408 -6.495 47.174 1.00 89.19 375 VAL A C 1
ATOM 2926 O O . VAL A 1 375 ? -30.115 -6.253 48.147 1.00 89.19 375 VAL A O 1
ATOM 2929 N N . ASP A 1 376 ? -28.092 -6.275 47.157 1.00 87.88 376 ASP A N 1
ATOM 2930 C CA . ASP A 1 376 ? -27.323 -5.758 48.295 1.00 87.88 376 ASP A CA 1
ATOM 2931 C C . ASP A 1 376 ? -27.860 -4.404 48.779 1.00 87.88 376 ASP A C 1
ATOM 2933 O O . ASP A 1 376 ? -28.166 -4.239 49.954 1.00 87.88 376 ASP A O 1
ATOM 2937 N N . SER A 1 377 ? -28.099 -3.460 47.860 1.00 84.50 377 SER A N 1
ATOM 2938 C CA . SER A 1 377 ? -28.625 -2.128 48.215 1.00 84.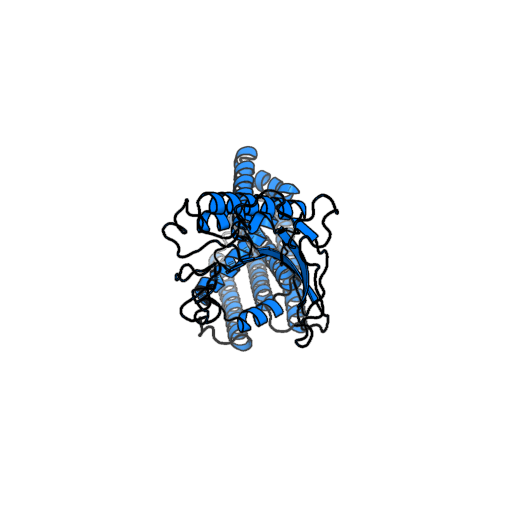50 377 SER A CA 1
ATOM 2939 C C . SER A 1 377 ? -30.073 -2.130 48.724 1.00 84.50 377 SER A C 1
ATOM 2941 O O . SER A 1 377 ? -30.556 -1.110 49.217 1.00 84.50 377 SER A O 1
ATOM 2943 N N . ARG A 1 378 ? -30.791 -3.252 48.593 1.00 85.69 378 ARG A N 1
ATOM 2944 C CA . ARG A 1 378 ? -32.161 -3.440 49.097 1.00 85.69 378 ARG A CA 1
ATOM 2945 C C . ARG A 1 378 ? -32.219 -4.238 50.395 1.00 85.69 378 ARG A C 1
ATOM 2947 O O . ARG A 1 378 ? -33.289 -4.283 50.997 1.00 85.69 378 ARG A O 1
ATOM 2954 N N . MET A 1 379 ? -31.134 -4.896 50.795 1.00 84.81 379 MET A N 1
ATOM 2955 C CA . MET A 1 379 ? -31.080 -5.627 52.055 1.00 84.81 379 MET A CA 1
ATOM 2956 C C . MET A 1 379 ? -30.825 -4.646 53.202 1.00 84.81 379 MET A C 1
ATOM 2958 O O . MET A 1 379 ? -29.816 -3.949 53.225 1.00 84.81 379 MET A O 1
ATOM 2962 N N . ASP A 1 380 ? -31.729 -4.619 54.182 1.00 69.00 380 ASP A N 1
ATOM 2963 C CA . ASP A 1 380 ? -31.550 -3.854 55.418 1.00 69.00 380 ASP A CA 1
ATOM 2964 C C . ASP A 1 380 ? -30.524 -4.572 56.327 1.00 69.00 380 ASP A C 1
ATOM 2966 O O . ASP A 1 380 ? -30.881 -5.270 57.276 1.00 69.00 380 ASP A O 1
ATOM 2970 N N . GLY A 1 381 ? -29.231 -4.468 55.992 1.00 75.75 381 GLY A N 1
ATOM 2971 C CA . GLY A 1 381 ? -28.112 -5.049 56.748 1.00 75.75 381 GLY A CA 1
ATOM 2972 C C . GLY A 1 381 ? -26.881 -5.375 55.891 1.00 75.75 381 GLY A C 1
ATOM 2973 O O . GLY A 1 381 ? -26.939 -5.371 54.667 1.00 75.75 381 GLY A O 1
ATOM 2974 N N . ALA A 1 382 ? -25.745 -5.681 56.527 1.00 74.56 382 ALA A N 1
ATOM 2975 C CA . ALA A 1 382 ? -24.527 -6.067 55.811 1.00 74.56 382 ALA A CA 1
ATOM 2976 C C . ALA A 1 382 ? -24.647 -7.494 55.245 1.00 74.56 382 ALA A C 1
ATOM 2978 O O . ALA A 1 382 ? -24.755 -8.463 56.003 1.00 74.56 382 ALA A O 1
ATOM 2979 N N . TRP A 1 383 ? -24.597 -7.646 53.918 1.00 83.56 383 TRP A N 1
ATOM 2980 C CA . TRP A 1 383 ? -24.631 -8.960 53.277 1.00 83.56 383 TRP A CA 1
ATOM 2981 C C . TRP A 1 383 ? -23.312 -9.719 53.482 1.00 83.56 383 TRP A C 1
ATOM 2983 O O . TRP A 1 383 ? -22.329 -9.534 52.763 1.00 83.56 383 TRP A O 1
ATOM 2993 N N . THR A 1 384 ? -23.303 -10.629 54.456 1.00 80.06 384 THR A N 1
ATOM 2994 C CA . THR A 1 384 ? -22.105 -11.373 54.887 1.00 80.06 384 THR A CA 1
ATOM 2995 C C . THR A 1 384 ? -21.452 -12.211 53.783 1.00 80.06 384 THR A C 1
ATOM 2997 O O . THR A 1 384 ? -20.230 -12.309 53.739 1.00 80.06 384 THR A O 1
ATOM 3000 N N . ASN A 1 385 ? -22.239 -12.773 52.861 1.00 86.38 385 ASN A N 1
ATOM 3001 C CA . ASN A 1 385 ? -21.753 -13.684 51.815 1.00 86.38 385 ASN A CA 1
ATOM 3002 C C . ASN A 1 385 ? -21.587 -13.024 50.430 1.00 86.38 385 ASN A C 1
ATOM 3004 O O . ASN A 1 385 ? -21.334 -13.728 49.453 1.00 86.38 385 ASN A O 1
ATOM 3008 N N . LYS A 1 386 ? -21.717 -11.694 50.309 1.00 86.50 386 LYS A N 1
ATOM 3009 C CA . LYS A 1 386 ? -21.636 -10.966 49.024 1.00 86.50 386 LYS A CA 1
ATOM 3010 C C . LYS A 1 386 ? -20.374 -11.301 48.225 1.00 86.50 386 LYS A C 1
ATOM 3012 O O . LYS A 1 386 ? -20.455 -11.650 47.049 1.00 86.50 386 LYS A O 1
ATOM 3017 N N . PHE A 1 387 ? -19.212 -11.231 48.876 1.00 88.12 387 PHE A N 1
ATOM 3018 C CA . PHE A 1 387 ? -17.918 -11.489 48.237 1.00 88.12 387 PHE A CA 1
ATOM 3019 C C . PHE A 1 387 ? -17.813 -12.910 47.685 1.00 88.12 387 PHE A C 1
ATOM 3021 O O . PHE A 1 387 ? -17.227 -13.114 46.628 1.00 88.12 387 PHE A O 1
ATOM 3028 N N . THR A 1 388 ? -18.434 -13.884 48.351 1.00 91.50 388 THR A N 1
ATOM 3029 C CA . THR A 1 388 ? -18.484 -15.270 47.882 1.00 91.50 388 THR A CA 1
ATOM 3030 C C . THR A 1 388 ? -19.282 -15.391 46.582 1.00 91.50 388 THR A C 1
ATOM 3032 O O . THR A 1 388 ? -18.823 -16.042 45.648 1.00 91.50 388 THR A O 1
ATOM 3035 N N . TYR A 1 389 ? -20.443 -14.734 46.478 1.00 91.94 389 TYR A N 1
ATOM 3036 C CA . TYR A 1 389 ? -21.236 -14.732 45.242 1.00 91.94 389 TYR A CA 1
ATOM 3037 C C . TYR A 1 389 ? -20.538 -13.997 44.094 1.00 91.94 389 TYR A C 1
ATOM 3039 O O . TYR A 1 389 ? -20.551 -14.490 42.968 1.00 91.94 389 TYR A O 1
ATOM 3047 N N . LEU A 1 390 ? -19.902 -12.855 44.374 1.00 91.38 390 LEU A N 1
ATOM 3048 C CA . LEU A 1 390 ? -19.118 -12.120 43.377 1.00 91.38 390 LEU A CA 1
ATOM 3049 C C . LEU A 1 390 ? -17.939 -12.953 42.863 1.00 91.38 390 LEU A C 1
ATOM 3051 O O . LEU A 1 390 ? -17.752 -13.052 41.655 1.00 91.38 390 LEU A O 1
ATOM 3055 N N . PHE A 1 391 ? -17.216 -13.625 43.762 1.00 93.44 391 PHE A N 1
ATOM 3056 C CA . PHE A 1 391 ? -16.129 -14.527 43.392 1.00 93.44 391 PHE A CA 1
ATOM 3057 C C . PHE A 1 391 ? -16.612 -15.677 42.499 1.00 93.44 391 PHE A C 1
ATOM 3059 O O . PHE A 1 391 ? -15.999 -15.954 41.471 1.00 93.44 391 PHE A O 1
ATOM 3066 N N . TYR A 1 392 ? -17.730 -16.330 42.843 1.00 94.81 392 TYR A N 1
ATOM 3067 C CA . TYR A 1 392 ? -18.287 -17.390 41.998 1.00 94.81 392 TYR A CA 1
ATOM 3068 C C . TYR A 1 392 ? -18.722 -16.873 40.626 1.00 94.81 392 TYR A C 1
ATOM 3070 O O . TYR A 1 392 ? -18.498 -17.552 39.627 1.00 94.81 392 TYR A O 1
ATOM 3078 N N . LEU A 1 393 ? -19.318 -15.681 40.561 1.00 93.81 393 LEU A N 1
ATOM 3079 C CA . LEU A 1 393 ? -19.713 -15.063 39.299 1.00 93.81 393 LEU A CA 1
ATOM 3080 C C . LEU A 1 393 ? -18.498 -14.778 38.403 1.00 93.81 393 LEU A C 1
ATOM 3082 O O . LEU A 1 393 ? -18.523 -15.115 37.219 1.00 93.81 393 LEU A O 1
ATOM 3086 N N . GLU A 1 394 ? -17.438 -14.193 38.965 1.00 91.94 394 GLU A N 1
ATOM 3087 C CA . GLU A 1 394 ? -16.182 -13.936 38.253 1.00 91.94 394 GLU A CA 1
ATOM 3088 C C . GLU A 1 394 ? -15.545 -15.245 37.776 1.00 91.94 394 GLU A C 1
ATOM 3090 O O . GLU A 1 394 ? -15.231 -15.379 36.594 1.00 91.94 394 GLU A O 1
ATOM 3095 N N . LEU A 1 395 ? -15.452 -16.250 38.651 1.00 94.81 395 LEU A N 1
ATOM 3096 C CA . LEU A 1 395 ? -14.895 -17.557 38.313 1.00 94.81 395 LEU A CA 1
ATOM 3097 C C . LEU A 1 395 ? -15.667 -18.234 37.173 1.00 94.81 395 LEU A C 1
ATOM 3099 O O . LEU A 1 395 ? -15.061 -18.695 36.209 1.00 94.81 395 LEU A O 1
ATOM 3103 N N . VAL A 1 396 ? -17.000 -18.282 37.254 1.00 95.19 396 VAL A N 1
ATOM 3104 C CA . VAL A 1 396 ? -17.843 -18.897 36.215 1.00 95.19 396 VAL A CA 1
ATOM 3105 C C . VAL A 1 396 ? -17.723 -18.139 34.894 1.00 95.19 396 VAL A C 1
ATOM 3107 O O . VAL A 1 396 ? -17.622 -18.770 33.840 1.00 95.19 396 VAL A O 1
ATOM 3110 N N . SER A 1 397 ? -17.691 -16.805 34.932 1.00 92.94 397 SER A N 1
ATOM 3111 C CA . SER A 1 397 ? -17.478 -15.968 33.747 1.00 92.94 397 SER A CA 1
ATOM 3112 C C . SER A 1 397 ? -16.134 -16.275 33.079 1.00 92.94 397 SER A C 1
ATOM 3114 O O . SER A 1 397 ? -16.097 -16.549 31.879 1.00 92.94 397 SER A O 1
ATOM 3116 N N . GLU A 1 398 ? -15.037 -16.286 33.838 1.00 93.94 398 GLU A N 1
ATOM 3117 C CA . GLU A 1 398 ? -13.697 -16.534 33.292 1.00 93.94 398 GLU A CA 1
ATOM 3118 C C . GLU A 1 398 ? -13.524 -17.970 32.784 1.00 93.94 398 GLU A C 1
ATOM 3120 O O . GLU A 1 398 ? -12.978 -18.179 31.701 1.00 93.94 398 GLU A O 1
ATOM 3125 N N . VAL A 1 399 ? -14.072 -18.967 33.488 1.00 95.69 399 VAL A N 1
ATOM 3126 C CA . VAL A 1 399 ? -14.088 -20.360 33.010 1.00 95.69 399 VAL A CA 1
ATOM 3127 C C . VAL A 1 399 ? -14.894 -20.483 31.717 1.00 95.69 399 VAL A C 1
ATOM 3129 O O . VAL A 1 399 ? -14.455 -21.154 30.785 1.00 95.69 399 VAL A O 1
ATOM 3132 N N . THR A 1 400 ? -16.040 -19.805 31.614 1.00 94.00 400 THR A N 1
ATOM 3133 C CA . THR A 1 400 ? -16.856 -19.822 30.390 1.00 94.00 400 THR A CA 1
ATOM 3134 C C . THR A 1 400 ? -16.092 -19.214 29.215 1.00 94.00 400 THR A C 1
ATOM 3136 O O . THR A 1 400 ? -16.039 -19.819 28.146 1.00 94.00 400 THR A O 1
ATOM 3139 N N . LYS A 1 401 ? -15.434 -18.062 29.409 1.00 92.94 401 LYS A N 1
ATOM 3140 C CA . LYS A 1 401 ? -14.584 -17.443 28.377 1.00 92.94 401 LYS A CA 1
ATOM 3141 C C . LYS A 1 401 ? -13.436 -18.361 27.967 1.00 92.94 401 LYS A C 1
ATOM 3143 O O . LYS A 1 401 ? -13.181 -18.513 26.777 1.00 92.94 401 LYS A O 1
ATOM 3148 N N . LEU A 1 402 ? -12.777 -19.010 28.928 1.00 93.00 402 LEU A N 1
ATOM 3149 C CA . LEU A 1 402 ? -11.706 -19.965 28.651 1.00 93.00 402 LEU A CA 1
ATOM 3150 C C . LEU A 1 402 ? -12.203 -21.138 27.800 1.00 93.00 402 LEU A C 1
ATOM 3152 O O . LEU A 1 402 ? -11.559 -21.487 26.815 1.00 93.00 402 LEU A O 1
ATOM 3156 N N . VAL A 1 403 ? -13.360 -21.719 28.131 1.00 94.31 403 VAL A N 1
ATOM 3157 C CA . VAL A 1 403 ? -13.970 -22.794 27.333 1.00 94.31 403 VAL A CA 1
ATOM 3158 C C . VAL A 1 403 ? -14.266 -22.314 25.913 1.00 94.31 403 VAL A C 1
ATOM 3160 O O . VAL A 1 403 ? -13.937 -23.012 24.956 1.00 94.31 403 VAL A O 1
ATOM 3163 N N . VAL A 1 404 ? -14.820 -21.109 25.758 1.00 92.69 404 VAL A N 1
ATOM 3164 C CA . VAL A 1 404 ? -15.075 -20.502 24.443 1.00 92.69 404 VAL A CA 1
ATOM 3165 C C . VAL A 1 404 ? -13.773 -20.334 23.647 1.00 92.69 404 VAL A C 1
ATOM 3167 O O . VAL A 1 404 ? -13.733 -20.713 22.477 1.00 92.69 404 VAL A O 1
ATOM 3170 N N . TYR A 1 405 ? -12.689 -19.862 24.271 1.00 89.19 405 TYR A N 1
ATOM 3171 C CA . TYR A 1 405 ? -11.374 -19.761 23.628 1.00 89.19 405 TYR A CA 1
ATOM 3172 C C . TYR A 1 405 ? -10.780 -21.120 23.251 1.00 89.19 405 TYR A C 1
ATOM 3174 O O . TYR A 1 405 ? -10.190 -21.247 22.181 1.00 89.19 405 TYR A O 1
ATOM 3182 N N . LEU A 1 406 ? -10.938 -22.146 24.091 1.00 89.12 406 LEU A N 1
ATOM 3183 C CA . LEU A 1 406 ? -10.474 -23.499 23.778 1.00 89.12 406 LEU A CA 1
ATOM 3184 C C . LEU A 1 406 ? -11.236 -24.084 22.586 1.00 89.12 406 LEU A C 1
ATOM 3186 O O . LEU A 1 406 ? -10.621 -24.660 21.693 1.00 89.12 406 LEU A O 1
ATOM 3190 N N . VAL A 1 407 ? -12.557 -23.897 22.531 1.00 90.06 407 VAL A N 1
ATOM 3191 C CA . VAL A 1 407 ? -13.372 -24.309 21.378 1.00 90.06 407 VAL A CA 1
ATOM 3192 C C . VAL A 1 407 ? -12.940 -23.558 20.120 1.00 90.06 407 VAL A C 1
ATOM 3194 O O . VAL A 1 407 ? -12.727 -24.184 19.084 1.00 90.06 407 VAL A O 1
ATOM 3197 N N . PHE A 1 408 ? -12.755 -22.239 20.212 1.00 86.25 408 PHE A N 1
ATOM 3198 C CA . PHE A 1 408 ? -12.235 -21.426 19.115 1.00 86.25 408 PHE A CA 1
ATOM 3199 C C . PHE A 1 408 ? -10.888 -21.955 18.605 1.00 86.25 408 PHE A C 1
ATOM 3201 O O . PHE A 1 408 ? -10.725 -22.180 17.407 1.00 86.25 408 PHE A O 1
ATOM 3208 N N . PHE A 1 409 ? -9.947 -22.217 19.513 1.00 82.25 409 PHE A N 1
ATOM 3209 C CA . PHE A 1 409 ? -8.627 -22.747 19.186 1.00 82.25 409 PHE A CA 1
ATOM 3210 C C . PHE A 1 409 ? -8.720 -24.118 18.505 1.00 82.25 409 PHE A C 1
ATOM 3212 O O . PHE A 1 409 ? -8.121 -24.322 17.454 1.00 82.25 409 PHE A O 1
ATOM 3219 N N . MET A 1 410 ? -9.532 -25.038 19.033 1.00 83.56 410 MET A N 1
ATOM 3220 C CA . MET A 1 410 ? -9.745 -26.357 18.426 1.00 83.56 410 MET A CA 1
ATOM 3221 C C . MET A 1 410 ? -10.356 -26.260 17.021 1.00 83.56 410 MET A C 1
ATOM 3223 O O . MET A 1 410 ? -9.943 -26.991 16.118 1.00 83.56 410 MET A O 1
ATOM 3227 N N . LEU A 1 411 ? -11.306 -25.345 16.806 1.00 82.94 411 LEU A N 1
ATOM 3228 C CA . LEU A 1 411 ? -11.892 -25.102 15.486 1.00 82.94 411 LEU A CA 1
ATOM 3229 C C . LEU A 1 411 ? -10.864 -24.523 14.514 1.00 82.94 411 LEU A C 1
ATOM 3231 O O . LEU A 1 411 ? -10.776 -25.003 13.386 1.00 82.94 411 LEU A O 1
ATOM 3235 N N . ILE A 1 412 ? -10.054 -23.553 14.949 1.00 78.12 412 ILE A N 1
ATOM 3236 C CA . ILE A 1 412 ? -8.961 -23.008 14.134 1.00 78.12 412 ILE A CA 1
ATOM 3237 C C . ILE A 1 412 ? -8.012 -24.133 13.713 1.00 78.12 412 ILE A C 1
ATOM 3239 O O . ILE A 1 412 ? -7.727 -24.277 12.530 1.00 78.12 412 ILE A O 1
ATOM 3243 N N . PHE A 1 413 ? -7.589 -24.977 14.656 1.00 76.31 413 PHE A N 1
ATOM 3244 C CA . PHE A 1 413 ? -6.700 -26.107 14.380 1.00 76.31 413 PHE A CA 1
ATOM 3245 C C . PHE A 1 413 ? -7.303 -27.117 13.403 1.00 76.31 413 PHE A C 1
ATOM 3247 O O . PHE A 1 413 ? -6.593 -27.668 12.565 1.00 76.31 413 PHE A O 1
ATOM 3254 N N . THR A 1 414 ? -8.609 -27.358 13.500 1.00 78.94 414 THR A N 1
ATOM 3255 C CA . THR A 1 414 ? -9.305 -28.327 12.645 1.00 78.94 414 THR A CA 1
ATOM 3256 C C . THR A 1 414 ? -9.483 -27.801 11.221 1.00 78.94 414 THR A C 1
ATOM 3258 O O . THR A 1 414 ? -9.295 -28.551 10.267 1.00 78.94 414 THR A O 1
ATOM 3261 N N . TYR A 1 415 ? -9.836 -26.521 11.062 1.00 72.56 415 TYR A N 1
ATOM 3262 C CA . TYR A 1 415 ? -10.151 -25.937 9.753 1.00 72.56 415 TYR A CA 1
ATOM 3263 C C . TYR A 1 415 ? -8.953 -25.297 9.045 1.00 72.56 415 TYR A C 1
ATOM 3265 O O . TYR A 1 415 ? -8.918 -25.289 7.817 1.00 72.56 415 TYR A O 1
ATOM 3273 N N . TYR A 1 416 ? -7.975 -24.780 9.791 1.00 66.81 416 TYR A N 1
ATOM 3274 C CA . TYR A 1 416 ? -6.793 -24.097 9.252 1.00 66.81 416 TYR A CA 1
ATOM 3275 C C . TYR A 1 416 ? -5.478 -24.854 9.500 1.00 66.81 416 TYR A C 1
ATOM 3277 O O . TYR A 1 416 ? -4.447 -24.461 8.961 1.00 66.81 416 TYR A O 1
ATOM 3285 N N . GLY A 1 417 ? -5.508 -25.964 10.248 1.00 63.66 417 GLY A N 1
ATOM 3286 C CA . GLY A 1 417 ? -4.330 -26.763 10.595 1.00 63.66 417 GLY A CA 1
ATOM 3287 C C . GLY A 1 417 ? -3.579 -26.240 11.826 1.00 63.66 417 GLY A C 1
ATOM 3288 O O . GLY A 1 417 ? -3.890 -25.180 12.371 1.00 63.66 417 GLY A O 1
ATOM 3289 N N . MET A 1 418 ? -2.568 -26.992 12.285 1.00 47.38 418 MET A N 1
ATOM 3290 C CA . MET A 1 418 ? -1.635 -26.474 13.292 1.00 47.38 418 MET A CA 1
ATOM 3291 C C . MET A 1 418 ? -0.895 -25.258 12.714 1.00 47.38 418 MET A C 1
ATOM 3293 O O . MET A 1 418 ? -0.327 -25.385 11.625 1.00 47.38 418 MET A O 1
ATOM 3297 N N . PRO A 1 419 ? -0.755 -24.143 13.452 1.00 45.81 419 PRO A N 1
ATOM 3298 C CA . PRO A 1 419 ? 0.253 -23.135 13.162 1.00 45.81 419 PRO A CA 1
ATOM 3299 C C . PRO A 1 419 ? 1.625 -23.699 13.578 1.00 45.81 419 PRO A C 1
ATOM 3301 O O . PRO A 1 419 ? 2.265 -23.208 14.498 1.00 45.81 419 PRO A O 1
ATOM 3304 N N . LEU A 1 420 ? 2.035 -24.816 12.967 1.00 38.84 420 LEU A N 1
ATOM 3305 C CA . LEU A 1 420 ? 3.366 -25.418 13.118 1.00 38.84 420 LEU A CA 1
ATOM 3306 C C . LEU A 1 420 ? 4.290 -25.088 11.949 1.00 38.84 420 LEU A C 1
ATOM 3308 O O . LEU A 1 420 ? 5.451 -25.479 11.961 1.00 38.84 420 LEU A O 1
ATOM 3312 N N . HIS A 1 421 ? 3.795 -24.337 10.974 1.00 32.34 421 HIS A N 1
ATOM 3313 C CA . HIS A 1 421 ? 4.638 -23.616 10.039 1.00 32.34 421 HIS A CA 1
ATOM 3314 C C . HIS A 1 421 ? 4.253 -22.143 10.099 1.00 32.34 421 HIS A C 1
ATOM 3316 O O . HIS A 1 421 ? 3.495 -21.634 9.276 1.00 32.34 421 HIS A O 1
ATOM 3322 N N . ILE A 1 422 ? 4.726 -21.519 11.179 1.00 36.78 422 ILE A N 1
ATOM 3323 C CA . ILE A 1 422 ? 5.270 -20.164 11.104 1.00 36.78 422 ILE A CA 1
ATOM 3324 C C . ILE A 1 422 ? 6.587 -20.272 10.339 1.00 36.78 422 ILE A C 1
ATOM 3326 O O . ILE A 1 422 ? 7.361 -21.206 10.660 1.00 36.78 422 ILE A O 1
#

InterPro domains:
  IPR017766 Sphingomyelinase C/phospholipase C [cd09078] (4-192)
  IPR036691 Endonuclease/exonuclease/phosphatase superfamily [G3DSA:3.60.10.10] (1-210)
  IPR036691 Endonuclease/exonuclease/phosphatase superfamily [SSF56219] (23-217)
  IPR050731 HRD1 family E3 ubiquitin-protein ligases [PTHR22763] (191-421)
  IPR057992 E3 ubiquitin-protein ligase synoviolin-like, TPR repeats [PF25563] (196-422)

Organism: NCBI:txid4796

pLDDT: mean 81.45, std 14.92, range [32.34, 96.81]

Radius of gyration: 31.58 Å; chains: 1; bounding box: 67×51×98 Å

Foldseek 3Di:
DVVVQQVDKDDFAQPPPDPVQRAQAEQRDMDTHSFDKPDKDWDFPRCLADDPCNRYRWTKIKIWGFDFADAPVPDGDTAIAIEIEGAAYADPDPSRLVSLLSRLLVSQVVVVVVVDDPPHKYKYWDFSNQFPPPPCLPPCPHSVVSSCVSNQWDDDDDDPPDDPFPQALVPDVVQVPDPSNPVDGGHGTDIIIHDPVVQLVVLVVLLVVLLVVLCVPVVDDPSSVCCLVVPPVNVVSVVSNLVSVVVVVVVVCCCVQPNDDDPVRVSVVVNVPDVVVVVVVSVLVVVLVVLVVLLVVLLVVLVVVLVDDDDDPVSVVVSVVSLVVSLVVLVVLLVVLVVVCVVVNDDCSLVSNLSSVLSNLSSVLSVVSSVLVVVCSPDPDHDPCSVVVNVVSVVVSVVVNVVSVVVSVVVCCVPVNPVPRD